Protein AF-A0AAV4J9T8-F1 (afdb_monomer)

Solvent-accessible surface area (backbone atoms only — not comparable to full-atom values): 24632 Å² total; per-residue (Å²): 136,88,79,89,83,88,84,86,89,83,91,81,91,77,88,77,80,80,75,77,76,74,76,79,76,79,73,64,69,38,39,37,74,86,78,69,46,78,27,66,56,50,72,63,48,40,64,73,78,37,58,82,41,66,70,48,53,56,28,64,74,41,96,68,56,43,52,68,57,50,31,49,10,39,43,53,51,39,53,51,42,39,75,77,34,83,82,54,84,64,63,39,80,75,67,84,66,94,64,61,59,28,29,38,64,50,72,54,37,31,34,48,60,93,54,39,70,67,50,59,79,71,39,91,49,50,87,50,100,76,62,51,70,47,66,91,70,78,75,35,72,38,34,54,75,63,63,66,50,70,67,55,39,68,64,48,55,69,65,48,56,99,44,72,43,34,46,39,38,47,49,31,50,50,35,39,50,46,33,51,55,49,49,73,69,35,86,84,58,56,53,70,59,36,54,50,54,26,40,52,53,30,46,44,36,53,35,31,18,67,69,68,71,40,85,77,61,42,58,63,57,73,50,35,54,93,48,41,69,53,40,51,54,17,49,48,66,73,22,39,45,96,86,70,48,69,41,31,70,54,40,36,49,49,54,56,49,50,57,50,47,38,55,53,50,24,55,51,24,56,78,65,70,36,64,68,62,23,50,45,24,49,52,24,53,51,50,54,58,75,44,30,68,78,74,31,40,63,30,44,53,52,50,50,53,59,51,57,61,72,71,54,74,96,64,79,82,50,72,65,55,52,48,55,52,51,51,50,44,53,54,56,50,48,57,62,67,72,52,95,65,88,73,52,74,64,54,49,51,52,54,51,50,45,52,27,49,52,44,18,61,72,58,72,51,66,55,69,56,60,66,62,64,45,74,63,43,52,49,40,14,74,67,41,72,76,59,58,69,77,55,52,73,68,47,82,50,70,63,63,35,51,46,64,76,57,38,37,48,28,75,48,88,55,100,86,54,80,47,81,47,58,48,117

Nearest PDB structures (foldseek):
  8e0m-assembly3_H  TM=4.329E-01  e=8.269E+00  synthetic construct
  6qv5-assembly1_A  TM=2.152E-01  e=3.676E+00  Ricinus communis

Mean predicted aligned error: 14.83 Å

pLDDT: mean 83.14, std 17.11, range [24.72, 98.44]

Radius of gyration: 32.09 Å; Cα contacts (8 Å, |Δi|>4): 427; chains: 1; bounding box: 82×93×75 Å

Foldseek 3Di:
DDDDDDDDDDDDDDDDPPPPPPDPPQQAWFQQPPPRDTHSCNLVVCVPPVVPPPVQVVQCPDPNRCLLRRLNRQLVVQVVQCVVPLPDQRDASGDRDPAAWWAFPQRRGIDHPVCVVVVLVVPPRNPDPPRDTHRPHDAAPLCVVLVPDPVCCVLALVPFDPDQLSVLCRHANLLVLQLVVVQVPDPPSCRVVSNVLSSLLSQLQVLLCVLVVPVPQGSLNLLQPVCVVSSLNSLCVVQADPVRHGVLVSQQSSLVSSLSSLVSQLVVCVVVVNVVSNVRSVVSNVSSVVCCVPRRVVSVVVVVVVVVCVPDDPDDDDPVRLVVLLVVLVVLLVVLVVDPDDDDPVSVVSNLVSQLVNQCSVVVHDSVQSNPQDPVQVVCQVVVVVQDPVVLVVDPDPVVSVQSVPWGWGWDDDPPDIDIGIDD

Organism: NCBI:txid1093978

Sequence (424 aa):
TGSHEEVNATKASTSRVNKFTKSKKKKPKRLCKFCNTWNVHLTRHLKRKHKTEEEVVLALKLPRKDQAIKKEGIFKANIENRKTNKDALLIRERCQGSGETVMCTGCRGFYDAKSIFKHKRTCERNVSALSNTAKLYELSDSAEAAGVDSDFKDNILDRFRKDEVGKICRTDLVTILFGKKQWAKSIKKERNITMSEMRLYASLILAFRLETGDEEASGQEILNYRRFEALEKAIKSISTKETGEDKVGLKVRIGFVLKRAAKIMRGYFVMKADAQKEADMTRFLDVIELQWHYIFLPAQIECEQRRTGLRKPSAMPDEEDISVFRDFIKHEMVKLTEQYEMWDKHTFVRARNLVVARLTMFNARRGGEPARLTLKEWKEAITDAWIDPNLVEKVDDPMEKHLLENLKLAYQSGKALRFEIEWK

Secondary structure (DSSP, 8-state):
-------------------------PPPPEE-TTT--EESSHHHHHHHH-TT-HHHHHHHHSSSTTHHHHHHHHHHHHHHHHHH-TTPPPP-SS---SS-EEEETTT--EEETTTHHHHHTT-TT--STT-PEEP-PPPPHHHHHTT--HHHHHHTGGGS-SSHHHHHHHH-HHHHHHHHHHHHH-TT--HHHHHHHHHHHHHHHHHHHHHHS-TT--TTGGG-GGGHHHHHHHHHHHHB-TTS-B-HHHHHHHHHHHHHHHHHHHHHHHHTT-HHHHHHHHHHHHHHHHTHHHHTHHHHHHHHHHHHHTTS-SSPPPHHHHHHHHHHHHHHHHHHHHS-----HHHHHHHHHHHHHHHHHHHT--TTTGGG--HHHHHHHHTTTT--HHHHTT---HHHHHHHHH-EEEEEE-SSSEEEEEE-

Structure (mmCIF, N/CA/C/O backbone):
data_AF-A0AAV4J9T8-F1
#
_entry.id   AF-A0AAV4J9T8-F1
#
loop_
_atom_site.group_PDB
_atom_site.id
_atom_site.type_symbol
_atom_site.label_atom_id
_atom_site.label_alt_id
_atom_site.label_comp_id
_atom_site.label_asym_id
_atom_site.label_entity_id
_atom_site.label_seq_id
_atom_site.pdbx_PDB_ins_code
_atom_site.Cartn_x
_atom_site.Cartn_y
_atom_site.Cartn_z
_atom_site.occupancy
_atom_site.B_iso_or_equiv
_atom_site.auth_seq_id
_atom_site.auth_comp_id
_atom_site.auth_asym_id
_atom_site.auth_atom_id
_atom_site.pdbx_PDB_model_num
ATOM 1 N N . THR A 1 1 ? 55.251 48.730 45.688 1.00 37.47 1 THR A N 1
ATOM 2 C CA . THR A 1 1 ? 55.601 48.018 46.934 1.00 37.47 1 THR A CA 1
ATOM 3 C C . THR A 1 1 ? 54.345 47.384 47.487 1.00 37.47 1 THR A C 1
ATOM 5 O O . THR A 1 1 ? 53.357 48.078 47.667 1.00 37.47 1 THR A O 1
ATOM 8 N N . GLY A 1 2 ? 54.391 46.065 47.682 1.00 31.00 2 GLY A N 1
ATOM 9 C CA . GLY A 1 2 ? 53.253 45.204 48.022 1.00 31.00 2 GLY A CA 1
ATOM 10 C C . GLY A 1 2 ? 52.696 44.512 46.775 1.00 31.00 2 GLY A C 1
ATOM 11 O O . GLY A 1 2 ? 52.349 45.185 45.814 1.00 31.00 2 GLY A O 1
ATOM 12 N N . SER A 1 3 ? 52.619 43.192 46.672 1.00 28.09 3 SER A N 1
ATOM 13 C CA . SER A 1 3 ? 53.232 42.066 47.391 1.00 28.09 3 SER A CA 1
ATOM 14 C C . SER A 1 3 ? 52.922 40.843 46.524 1.00 28.09 3 SER A C 1
ATOM 16 O O . SER A 1 3 ? 51.823 40.736 45.982 1.00 28.09 3 SER A O 1
ATOM 18 N N . HIS A 1 4 ? 53.910 39.969 46.361 1.00 27.48 4 HIS A N 1
ATOM 19 C CA . HIS A 1 4 ? 53.793 38.664 45.715 1.00 27.48 4 HIS A CA 1
ATOM 20 C C . HIS A 1 4 ? 52.719 37.788 46.373 1.00 27.48 4 HIS A C 1
ATOM 22 O O . HIS A 1 4 ? 52.582 37.854 47.588 1.00 27.48 4 HIS A O 1
ATOM 28 N N . GLU A 1 5 ? 52.063 36.925 45.588 1.00 27.48 5 GLU A N 1
ATOM 29 C CA . GLU A 1 5 ? 51.946 35.485 45.885 1.00 27.48 5 GLU A CA 1
ATOM 30 C C . GLU A 1 5 ? 51.253 34.735 44.730 1.00 27.48 5 GLU A C 1
ATOM 32 O O . GLU A 1 5 ? 50.051 34.853 44.499 1.00 27.48 5 GLU A O 1
ATOM 37 N N . GLU A 1 6 ? 52.035 33.931 44.006 1.00 26.55 6 GLU A N 1
ATOM 38 C CA . GLU A 1 6 ? 51.553 32.666 43.453 1.00 26.55 6 GLU A CA 1
ATOM 39 C C . GLU A 1 6 ? 51.778 31.588 44.525 1.00 26.55 6 GLU A C 1
ATOM 41 O O . GLU A 1 6 ? 52.812 31.591 45.188 1.00 26.55 6 GLU A O 1
ATOM 46 N N . VAL A 1 7 ? 50.851 30.637 44.665 1.00 29.17 7 VAL A N 1
ATOM 47 C CA . VAL A 1 7 ? 51.051 29.214 44.314 1.00 29.17 7 VAL A CA 1
ATOM 48 C C . VAL A 1 7 ? 49.924 28.346 44.910 1.00 29.17 7 VAL A C 1
ATOM 50 O O . VAL A 1 7 ? 49.549 28.413 46.073 1.00 29.17 7 VAL A O 1
ATOM 53 N N . ASN A 1 8 ? 49.422 27.504 44.011 1.00 24.72 8 ASN A N 1
ATOM 54 C CA . ASN A 1 8 ? 48.553 26.331 44.078 1.00 24.72 8 ASN A CA 1
ATOM 55 C C . ASN A 1 8 ? 48.281 25.531 45.379 1.00 24.72 8 ASN A C 1
ATOM 57 O O . ASN A 1 8 ? 49.174 25.108 46.103 1.00 24.72 8 ASN A O 1
ATOM 61 N N . ALA A 1 9 ? 47.025 25.052 45.374 1.00 27.03 9 ALA A N 1
ATOM 62 C CA . ALA A 1 9 ? 46.527 23.697 45.663 1.00 27.03 9 ALA A CA 1
ATOM 63 C C . ALA A 1 9 ? 46.256 23.256 47.113 1.00 27.03 9 ALA A C 1
ATOM 65 O O . ALA A 1 9 ? 47.152 22.956 47.893 1.00 27.03 9 ALA A O 1
ATOM 66 N N . THR A 1 10 ? 44.981 22.939 47.382 1.00 27.30 10 THR A N 1
ATOM 67 C CA . THR A 1 10 ? 44.625 21.737 48.156 1.00 27.30 10 THR A CA 1
ATOM 68 C C . THR A 1 10 ? 43.207 21.243 47.855 1.00 27.30 10 THR A C 1
ATOM 70 O O . THR A 1 10 ? 42.253 22.004 47.717 1.00 27.30 10 THR A O 1
ATOM 73 N N . LYS A 1 11 ? 43.101 19.918 47.716 1.00 27.03 11 LYS A N 1
ATOM 74 C CA . LYS A 1 11 ? 41.887 19.128 47.476 1.00 27.03 11 LYS A CA 1
ATOM 75 C C . LYS A 1 11 ? 40.976 19.137 48.709 1.00 27.03 11 LYS A C 1
ATOM 77 O O . LYS A 1 11 ? 41.452 18.875 49.807 1.00 27.03 11 LYS A O 1
ATOM 82 N N . ALA A 1 12 ? 39.663 19.249 48.506 1.00 27.39 12 ALA A N 1
ATOM 83 C CA . ALA A 1 12 ? 38.672 18.754 49.461 1.00 27.39 12 ALA A CA 1
ATOM 84 C C . ALA A 1 12 ? 37.498 18.096 48.723 1.00 27.39 12 ALA A C 1
ATOM 86 O O . ALA A 1 12 ? 36.640 18.729 48.112 1.00 27.39 12 ALA A O 1
ATOM 87 N N . SER A 1 13 ? 37.506 16.772 48.782 1.00 27.75 13 SER A N 1
ATOM 88 C CA . SER A 1 13 ? 36.444 15.848 48.416 1.00 27.75 13 SER A CA 1
ATOM 89 C C . SER A 1 13 ? 35.209 16.022 49.300 1.00 27.75 13 SER A C 1
ATOM 91 O O . SER A 1 13 ? 35.301 15.837 50.508 1.00 27.75 13 SER A O 1
ATOM 93 N N . THR A 1 14 ? 34.031 16.234 48.712 1.00 28.61 14 THR A N 1
ATOM 94 C CA . THR A 1 14 ? 32.769 15.771 49.313 1.00 28.61 14 THR A CA 1
ATOM 95 C C . THR A 1 14 ? 31.798 15.289 48.237 1.00 28.61 14 THR A C 1
ATOM 97 O O . THR A 1 14 ? 31.225 16.032 47.445 1.00 28.61 14 THR A O 1
ATOM 100 N N . SER A 1 15 ? 31.624 13.974 48.234 1.00 27.86 15 SER A N 1
ATOM 101 C CA . SER A 1 15 ? 30.658 13.196 47.474 1.00 27.86 15 SER A CA 1
ATOM 102 C C . SER A 1 15 ? 29.212 13.596 47.801 1.00 27.86 15 SER A C 1
ATOM 104 O O . SER A 1 15 ? 28.672 13.197 48.835 1.00 27.86 15 SER A O 1
ATOM 106 N N . ARG A 1 16 ? 28.530 14.309 46.898 1.00 29.31 16 ARG A N 1
ATOM 107 C CA . ARG A 1 16 ? 27.059 14.372 46.901 1.00 29.31 16 ARG A CA 1
ATOM 108 C C . ARG A 1 16 ? 26.503 13.200 46.103 1.00 29.31 16 ARG A C 1
ATOM 110 O O . ARG A 1 16 ? 26.348 13.255 44.888 1.00 29.31 16 ARG A O 1
ATOM 117 N N . VAL A 1 17 ? 26.178 12.128 46.821 1.00 29.94 17 VAL A N 1
ATOM 118 C CA . VAL A 1 17 ? 25.299 11.064 46.330 1.00 29.94 17 VAL A CA 1
ATOM 119 C C . VAL A 1 17 ? 23.940 11.697 46.026 1.00 29.94 17 VAL A C 1
ATOM 1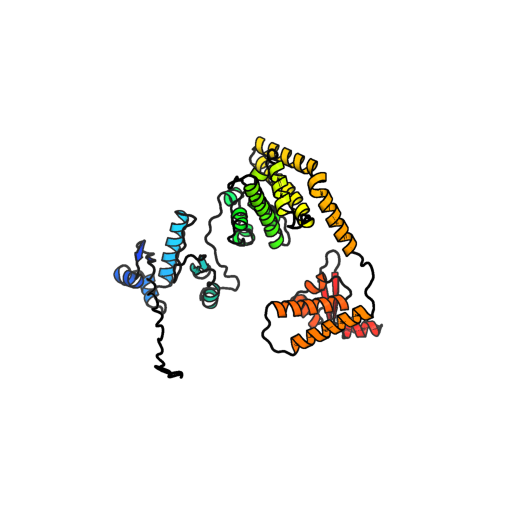21 O O . VAL A 1 17 ? 23.143 11.955 46.929 1.00 29.94 17 VAL A O 1
ATOM 124 N N . ASN A 1 18 ? 23.673 11.959 44.746 1.00 28.84 18 ASN A N 1
ATOM 125 C CA . ASN A 1 18 ? 22.349 12.328 44.259 1.00 28.84 18 ASN A CA 1
ATOM 126 C C . ASN A 1 18 ? 21.400 11.142 44.489 1.00 28.84 18 ASN A C 1
ATOM 128 O O . ASN A 1 18 ? 21.277 10.233 43.666 1.00 28.84 18 ASN A O 1
ATOM 132 N N . LYS A 1 19 ? 20.718 11.137 45.640 1.00 29.80 19 LYS A N 1
ATOM 133 C CA . LYS A 1 19 ? 19.545 10.293 45.877 1.00 29.80 19 LYS A CA 1
ATOM 134 C C . LYS A 1 19 ? 18.469 10.716 44.880 1.00 29.80 19 LYS A C 1
ATOM 136 O O . LYS A 1 19 ? 17.707 11.642 45.138 1.00 29.80 19 LYS A O 1
ATOM 141 N N . PHE A 1 20 ? 18.385 10.007 43.754 1.00 31.61 20 PHE A N 1
ATOM 142 C CA . PHE A 1 20 ? 17.210 10.023 42.891 1.00 31.61 20 PHE A CA 1
ATOM 143 C C . PHE A 1 20 ? 15.984 9.676 43.741 1.00 31.61 20 PHE A C 1
ATOM 145 O O . PHE A 1 20 ? 15.745 8.517 44.097 1.00 31.61 20 PHE A O 1
ATOM 152 N N . THR A 1 21 ? 15.198 10.687 44.091 1.00 34.53 21 THR A N 1
ATOM 153 C CA . THR A 1 21 ? 13.903 10.509 44.729 1.00 34.53 21 THR A CA 1
ATOM 154 C C . THR A 1 21 ? 12.984 9.835 43.712 1.00 34.53 21 THR A C 1
ATOM 156 O O . THR A 1 21 ? 12.456 10.445 42.784 1.00 34.53 21 THR A O 1
ATOM 159 N N . LYS A 1 22 ? 12.805 8.514 43.845 1.00 38.16 22 LYS A N 1
ATOM 160 C CA . LYS A 1 22 ? 11.770 7.775 43.112 1.00 38.16 22 LYS A CA 1
ATOM 161 C C . LYS A 1 22 ? 10.416 8.387 43.470 1.00 38.16 22 LYS A C 1
ATOM 163 O O . LYS A 1 22 ? 9.854 8.078 44.519 1.00 38.16 22 LYS A O 1
ATOM 168 N N . SER A 1 23 ? 9.884 9.224 42.581 1.00 43.75 23 SER A N 1
ATOM 169 C CA . SER A 1 23 ? 8.479 9.633 42.580 1.00 43.75 23 SER A CA 1
ATOM 170 C C . SER A 1 23 ? 7.598 8.396 42.819 1.00 43.75 23 SER A C 1
ATOM 172 O O . SER A 1 23 ? 7.633 7.424 42.052 1.00 43.75 23 SER A O 1
ATOM 174 N N . LYS A 1 24 ? 6.862 8.379 43.942 1.00 48.78 24 LYS A N 1
ATOM 175 C CA . LYS A 1 24 ? 5.947 7.286 44.305 1.00 48.78 24 LYS A CA 1
ATOM 176 C C . LYS A 1 24 ? 4.837 7.228 43.251 1.00 48.78 24 LYS A C 1
ATOM 178 O O . LYS A 1 24 ? 3.867 7.977 43.324 1.00 48.78 24 LYS A O 1
ATOM 183 N N . LYS A 1 25 ? 4.965 6.329 42.268 1.00 60.72 25 LYS A N 1
ATOM 184 C CA . LYS A 1 25 ? 3.934 6.090 41.243 1.00 60.72 25 LYS A CA 1
ATOM 185 C C . LYS A 1 25 ? 2.586 5.804 41.923 1.00 60.72 25 LYS A C 1
ATOM 187 O O . LYS A 1 25 ? 2.447 4.790 42.612 1.00 60.72 25 LYS A O 1
ATOM 192 N N . LYS A 1 26 ? 1.597 6.689 41.736 1.00 67.25 26 LYS A N 1
ATOM 193 C CA . LYS A 1 26 ? 0.227 6.505 42.248 1.00 67.25 26 LYS A CA 1
ATOM 194 C C . LYS A 1 26 ? -0.353 5.198 41.691 1.00 67.25 26 LYS A C 1
ATOM 196 O O . LYS A 1 26 ? -0.253 4.928 40.494 1.00 67.25 26 LYS A O 1
ATOM 201 N N . LYS A 1 27 ? -0.946 4.367 42.558 1.00 73.69 27 LYS A N 1
ATOM 202 C CA . LYS A 1 27 ? -1.605 3.119 42.135 1.00 73.69 27 LYS A CA 1
ATOM 203 C C . LYS A 1 27 ? -2.851 3.465 41.305 1.00 73.69 27 LYS A C 1
ATOM 205 O O . LYS A 1 27 ? -3.660 4.266 41.772 1.00 73.69 27 LYS A O 1
ATOM 210 N N . PRO A 1 28 ? -3.029 2.884 40.106 1.00 79.75 28 PRO A N 1
ATOM 211 C CA . PRO A 1 28 ? -4.173 3.206 39.260 1.00 79.75 28 PRO A CA 1
ATOM 212 C C . PRO A 1 28 ? -5.482 2.688 39.865 1.00 79.75 28 PRO A C 1
ATOM 214 O O . PRO A 1 28 ? -5.516 1.587 40.423 1.00 79.75 28 PRO A O 1
ATOM 217 N N . LYS A 1 29 ? -6.563 3.464 39.718 1.00 86.94 29 LYS A N 1
ATOM 218 C CA . LYS A 1 29 ? -7.927 3.004 40.015 1.00 86.94 29 LYS A CA 1
ATOM 219 C C . LYS A 1 29 ? -8.322 1.885 39.045 1.00 86.94 29 LYS A C 1
ATOM 221 O O . LYS A 1 29 ? -7.896 1.876 37.890 1.00 86.94 29 LYS A O 1
ATOM 226 N N . ARG A 1 30 ? -9.122 0.933 39.525 1.00 87.94 30 ARG A N 1
ATOM 227 C CA . ARG A 1 30 ? -9.623 -0.220 38.765 1.00 87.94 30 ARG A CA 1
ATOM 228 C C . ARG A 1 30 ? -11.125 -0.358 38.949 1.00 87.94 30 ARG A C 1
ATOM 230 O O . ARG A 1 30 ? -11.593 -0.235 40.079 1.00 87.94 30 ARG A O 1
ATOM 237 N N . LEU A 1 31 ? -11.836 -0.658 37.870 1.00 91.19 31 LEU A N 1
ATOM 238 C CA . LEU A 1 31 ? -13.247 -1.015 37.924 1.00 91.19 31 LEU A CA 1
ATOM 239 C C . LEU A 1 31 ? -13.409 -2.382 38.609 1.00 91.19 31 LEU A C 1
ATOM 241 O O . LEU A 1 31 ? -12.701 -3.336 38.278 1.00 91.19 31 LEU A O 1
ATOM 245 N N . CYS A 1 32 ? -14.311 -2.478 39.583 1.00 91.88 32 CYS A N 1
ATOM 246 C CA . CYS A 1 32 ? -14.734 -3.757 40.145 1.00 91.88 32 CYS A CA 1
ATOM 247 C C . CYS A 1 32 ? -15.723 -4.440 39.191 1.00 91.88 32 CYS A C 1
ATOM 249 O O . CYS A 1 32 ? -16.736 -3.838 38.862 1.00 91.88 32 CYS A O 1
ATOM 251 N N . LYS A 1 33 ? -15.482 -5.697 38.787 1.00 89.19 33 LYS A N 1
ATOM 252 C CA . LYS A 1 33 ? -16.363 -6.402 37.829 1.00 89.19 33 LYS A CA 1
ATOM 253 C C . LYS A 1 33 ? -17.769 -6.721 38.356 1.00 89.19 33 LYS A C 1
ATOM 255 O O . LYS A 1 33 ? -18.616 -7.068 37.535 1.00 89.19 33 LYS A O 1
ATOM 260 N N . PHE A 1 34 ? -17.958 -6.683 39.680 1.00 91.12 34 PHE A N 1
ATOM 261 C CA . PHE A 1 34 ? -19.177 -7.117 40.373 1.00 91.12 34 PHE A CA 1
ATOM 262 C C . PHE A 1 34 ? -20.129 -5.953 40.664 1.00 91.12 34 PHE A C 1
ATOM 264 O O . PHE A 1 34 ? -21.323 -6.074 40.445 1.00 91.12 34 PHE A O 1
ATOM 271 N N . CYS A 1 35 ? -19.606 -4.814 41.132 1.00 91.25 35 CYS A N 1
ATOM 272 C CA . CYS A 1 35 ? -20.418 -3.640 41.481 1.00 91.25 35 CYS A CA 1
ATOM 273 C C . CYS A 1 35 ? -20.106 -2.393 40.641 1.00 91.25 35 CYS A C 1
ATOM 275 O O . CYS A 1 35 ? -20.604 -1.316 40.947 1.00 91.25 35 CYS A O 1
ATOM 277 N N . ASN A 1 36 ? -19.226 -2.504 39.639 1.00 89.25 36 ASN A N 1
ATOM 278 C CA . ASN A 1 36 ? -18.826 -1.417 38.737 1.00 89.25 36 ASN A CA 1
ATOM 279 C C . ASN A 1 36 ? -18.293 -0.151 39.446 1.00 89.25 36 ASN A C 1
ATOM 281 O O . ASN A 1 36 ? -18.278 0.938 38.879 1.00 89.25 36 ASN A O 1
ATOM 285 N N . THR A 1 37 ? -17.781 -0.279 40.677 1.00 92.44 37 THR A N 1
ATOM 286 C CA . THR A 1 37 ? -17.160 0.845 41.400 1.00 92.44 37 THR A CA 1
ATOM 287 C C . THR A 1 37 ? -15.650 0.930 41.155 1.00 92.44 37 THR A C 1
ATOM 289 O O . THR A 1 37 ? -14.937 -0.080 41.106 1.00 92.44 37 THR A O 1
ATOM 292 N N . TRP A 1 38 ? -15.125 2.154 41.041 1.00 91.06 38 TRP A N 1
ATOM 293 C CA . TRP A 1 38 ? -13.698 2.418 40.830 1.00 91.06 38 TRP A CA 1
ATOM 294 C C . TRP A 1 38 ? -12.903 2.410 42.138 1.00 91.06 38 TRP A C 1
ATOM 296 O O . TRP A 1 38 ? -13.086 3.258 43.006 1.00 91.06 38 TRP A O 1
ATOM 306 N N . ASN A 1 39 ? -11.937 1.497 42.256 1.00 90.88 39 ASN A N 1
ATOM 307 C CA . ASN A 1 39 ? -11.192 1.259 43.490 1.00 90.88 39 ASN A CA 1
ATOM 308 C C . ASN A 1 39 ? -9.670 1.288 43.267 1.00 90.88 39 ASN A C 1
ATOM 310 O O . ASN A 1 39 ? -9.144 0.602 42.393 1.00 90.88 39 ASN A O 1
ATOM 314 N N . VAL A 1 40 ? -8.929 2.023 44.108 1.00 88.31 40 VAL A N 1
ATOM 315 C CA . VAL A 1 40 ? -7.444 1.986 44.132 1.00 88.31 40 VAL A CA 1
ATOM 316 C C . VAL A 1 40 ? -6.934 0.669 44.736 1.00 88.31 40 VAL A C 1
ATOM 318 O O . VAL A 1 40 ? -5.934 0.104 44.296 1.00 88.31 40 VAL A O 1
ATOM 321 N N . HIS A 1 41 ? -7.640 0.151 45.745 1.00 88.88 41 HIS A N 1
ATOM 322 C CA . HIS A 1 41 ? -7.290 -1.069 46.474 1.00 88.88 41 HIS A CA 1
ATOM 323 C C . HIS A 1 41 ? -8.315 -2.182 46.224 1.00 88.88 41 HIS A C 1
ATOM 325 O O . HIS A 1 41 ? -8.977 -2.635 47.158 1.00 88.88 41 HIS A O 1
ATOM 331 N N . LEU A 1 42 ? -8.435 -2.635 44.971 1.00 88.94 42 LEU A N 1
ATOM 332 C CA . LEU A 1 42 ? -9.479 -3.585 44.563 1.00 88.94 42 LEU A CA 1
ATOM 333 C C . LEU A 1 42 ? -9.508 -4.867 45.417 1.00 88.94 42 LEU A C 1
ATOM 335 O O . LEU A 1 42 ? -10.569 -5.257 45.875 1.00 88.94 42 LEU A O 1
ATOM 339 N N . THR A 1 43 ? -8.357 -5.459 45.748 1.00 88.81 43 THR A N 1
ATOM 340 C CA . THR A 1 43 ? -8.286 -6.647 46.627 1.00 88.81 43 THR A CA 1
ATOM 341 C C . THR A 1 43 ? -8.934 -6.421 48.000 1.00 88.81 43 THR A C 1
ATOM 343 O O . THR A 1 43 ? -9.616 -7.295 48.523 1.00 88.81 43 THR A O 1
ATOM 346 N N . ARG A 1 44 ? -8.760 -5.232 48.599 1.00 90.06 44 ARG A N 1
ATOM 347 C CA . ARG A 1 44 ? -9.400 -4.896 49.884 1.00 90.06 44 ARG A CA 1
ATOM 348 C C . ARG A 1 44 ? -10.908 -4.724 49.716 1.00 90.06 44 ARG A C 1
ATOM 350 O O . ARG A 1 44 ? -11.661 -5.143 50.586 1.00 90.06 44 ARG A O 1
ATOM 357 N N . HIS A 1 45 ? -11.325 -4.106 48.615 1.00 92.75 45 HIS A N 1
ATOM 358 C CA . HIS A 1 45 ? -12.733 -3.941 48.274 1.00 92.75 45 HIS A CA 1
ATOM 359 C C . HIS A 1 45 ? -13.426 -5.304 48.100 1.00 92.75 45 HIS A C 1
ATOM 361 O O . HIS A 1 45 ? -14.435 -5.544 48.757 1.00 92.75 45 HIS A O 1
ATOM 367 N N . LEU A 1 46 ? -12.831 -6.224 47.330 1.00 91.12 46 LEU A N 1
ATOM 368 C CA . LEU A 1 46 ? -13.359 -7.576 47.113 1.00 91.12 46 LEU A CA 1
ATOM 369 C C . LEU A 1 46 ? -13.552 -8.332 48.436 1.00 91.12 46 LEU A C 1
ATOM 371 O O . LEU A 1 46 ? -14.633 -8.843 48.693 1.00 91.12 46 LEU A O 1
ATOM 375 N N . LYS A 1 47 ? -12.564 -8.291 49.340 1.00 90.38 47 LYS A N 1
ATOM 376 C CA . LYS A 1 47 ? -12.670 -8.919 50.671 1.00 90.38 47 LYS A CA 1
ATOM 377 C C . LYS A 1 47 ? -13.788 -8.361 51.554 1.00 90.38 47 LYS A C 1
ATOM 379 O O . LYS A 1 47 ? -14.263 -9.062 52.437 1.00 90.38 47 LYS A O 1
ATOM 384 N N . ARG A 1 48 ? -14.153 -7.088 51.383 1.00 91.88 48 ARG A N 1
ATOM 385 C CA . ARG A 1 48 ? -15.152 -6.420 52.233 1.00 91.88 48 ARG A CA 1
ATOM 386 C C . ARG A 1 48 ? -16.562 -6.514 51.668 1.00 91.88 48 ARG A C 1
ATOM 388 O O . ARG A 1 48 ? -17.498 -6.680 52.437 1.00 91.88 48 ARG A O 1
ATOM 395 N N . LYS A 1 49 ? -16.710 -6.360 50.350 1.00 92.50 49 LYS A N 1
ATOM 396 C CA . LYS A 1 49 ? -18.011 -6.238 49.674 1.00 92.50 49 LYS A CA 1
ATOM 397 C C . LYS A 1 49 ? -18.413 -7.479 48.874 1.00 92.50 49 LYS A C 1
ATOM 399 O O . LYS A 1 49 ? -19.595 -7.656 48.637 1.00 92.50 49 LYS A O 1
ATOM 404 N N . HIS A 1 50 ? -17.461 -8.337 48.508 1.00 92.44 50 HIS A N 1
ATOM 405 C CA . HIS A 1 50 ? -17.668 -9.491 47.624 1.00 92.44 50 HIS A CA 1
ATOM 406 C C . HIS A 1 50 ? -17.041 -10.770 48.203 1.00 92.44 50 HIS A C 1
ATOM 408 O O . HIS A 1 50 ? -16.474 -11.581 47.480 1.00 92.44 50 HIS A O 1
ATOM 414 N N . LYS A 1 51 ? -17.088 -10.939 49.533 1.00 89.38 51 LYS A N 1
ATOM 415 C CA . LYS A 1 51 ? -16.456 -12.077 50.231 1.00 89.38 51 LYS A CA 1
ATOM 416 C C . LYS A 1 51 ? -17.114 -13.430 49.932 1.00 89.38 51 LYS A C 1
ATOM 418 O O . LYS A 1 51 ? -16.473 -14.454 50.127 1.00 89.38 51 LYS A O 1
ATOM 423 N N . THR A 1 52 ? -18.383 -13.410 49.531 1.00 88.56 52 THR A N 1
ATOM 424 C CA . THR A 1 52 ? -19.218 -14.586 49.255 1.00 88.56 52 THR A CA 1
ATOM 425 C C . THR A 1 52 ? -19.142 -15.038 47.800 1.00 88.56 52 THR A C 1
ATOM 427 O O . THR A 1 52 ? -19.577 -16.139 47.496 1.00 88.56 52 THR A O 1
ATOM 430 N N . GLU A 1 53 ? -18.589 -14.213 46.908 1.00 90.12 53 GLU A N 1
ATOM 431 C CA . GLU A 1 53 ? -18.444 -14.557 45.494 1.00 90.12 53 GLU A CA 1
ATOM 432 C C . GLU A 1 53 ? -17.421 -15.686 45.335 1.00 90.12 53 GLU A C 1
ATOM 434 O O . GLU A 1 53 ? -16.258 -15.537 45.727 1.00 90.12 53 GLU A O 1
ATOM 439 N N . GLU A 1 54 ? -17.825 -16.795 44.717 1.00 89.19 54 GLU A N 1
ATOM 440 C CA . GLU A 1 54 ? -16.983 -17.985 44.547 1.00 89.19 54 GLU A CA 1
ATOM 441 C C . GLU A 1 54 ? -15.657 -17.652 43.843 1.00 89.19 54 GLU A C 1
ATOM 443 O O . GLU A 1 54 ? -14.576 -18.026 44.305 1.00 89.19 54 GLU A O 1
ATOM 448 N N . GLU A 1 55 ? -15.714 -16.836 42.786 1.00 86.62 55 GLU A N 1
ATOM 449 C CA . GLU A 1 55 ? -14.524 -16.359 42.081 1.00 86.62 55 GLU A CA 1
ATOM 450 C C . GLU A 1 55 ? -13.548 -15.598 42.994 1.00 86.62 55 GLU A C 1
ATOM 452 O O . GLU A 1 55 ? -12.331 -15.715 42.832 1.00 86.62 55 GLU A O 1
ATOM 457 N N . VAL A 1 56 ? -14.055 -14.807 43.948 1.00 88.38 56 VAL A N 1
ATOM 458 C CA . VAL A 1 56 ? -13.223 -14.048 44.897 1.00 88.38 56 VAL A CA 1
ATOM 459 C C . VAL A 1 56 ? -12.590 -14.998 45.906 1.00 88.38 56 VAL A C 1
ATOM 461 O O . VAL A 1 56 ? -11.394 -14.882 46.184 1.00 88.38 56 VAL A O 1
ATOM 464 N N . VAL A 1 57 ? -13.354 -15.967 46.414 1.00 86.81 57 VAL A N 1
ATOM 465 C CA . VAL A 1 57 ? -12.849 -16.997 47.333 1.00 86.81 57 VAL A CA 1
ATOM 466 C C . VAL A 1 57 ? -11.714 -17.789 46.680 1.00 86.81 57 VAL A C 1
ATOM 468 O O . VAL A 1 57 ? -10.647 -17.941 47.281 1.00 86.81 57 VAL A O 1
ATOM 471 N N . LEU A 1 58 ? -11.897 -18.235 45.434 1.00 85.62 58 LEU A N 1
ATOM 472 C CA . LEU A 1 58 ? -10.876 -18.952 44.668 1.00 85.62 58 LEU A CA 1
ATOM 473 C C . LEU A 1 58 ? -9.661 -18.066 44.365 1.00 85.62 58 LEU A C 1
ATOM 475 O O . LEU A 1 58 ? -8.517 -18.475 44.577 1.00 85.62 58 LEU A O 1
ATOM 479 N N . ALA A 1 59 ? -9.879 -16.825 43.925 1.00 84.69 59 ALA A N 1
ATOM 480 C CA . ALA A 1 59 ? -8.794 -15.917 43.564 1.00 84.69 59 ALA A CA 1
ATOM 481 C C . ALA A 1 59 ? -7.895 -15.536 44.752 1.00 84.69 59 ALA A C 1
ATOM 483 O O . ALA A 1 59 ? -6.695 -15.313 44.562 1.00 84.69 59 ALA A O 1
ATOM 484 N N . LEU A 1 60 ? -8.444 -15.484 45.969 1.00 83.44 60 LEU A N 1
ATOM 485 C CA . LEU A 1 60 ? -7.691 -15.179 47.187 1.00 83.44 60 LEU A CA 1
ATOM 486 C C . LEU A 1 60 ? -6.753 -16.315 47.628 1.00 83.44 60 LEU A C 1
ATOM 488 O O . LEU A 1 60 ? -5.783 -16.032 48.343 1.00 83.44 60 LEU A O 1
ATOM 492 N N . LYS A 1 61 ? -7.005 -17.556 47.181 1.00 84.94 61 LYS A N 1
ATOM 493 C CA . LYS A 1 61 ? -6.152 -18.733 47.429 1.00 84.94 61 LYS A CA 1
ATOM 494 C C . LYS A 1 61 ? -4.913 -18.779 46.521 1.00 84.94 61 LYS A C 1
ATOM 496 O O . LYS A 1 61 ? -3.938 -19.441 46.856 1.00 84.94 61 LYS A O 1
ATOM 501 N N . LEU A 1 62 ? -4.913 -18.059 45.396 1.00 79.75 62 LEU A N 1
ATOM 502 C CA . LEU A 1 62 ? -3.815 -18.077 44.422 1.00 79.75 62 LEU A CA 1
ATOM 503 C C . LEU A 1 62 ? -2.634 -17.163 44.824 1.00 79.75 62 LEU A C 1
ATOM 505 O O . LEU A 1 62 ? -2.845 -16.106 45.427 1.00 79.75 62 LEU A O 1
ATOM 509 N N . PRO A 1 63 ? -1.384 -17.476 44.411 1.00 68.62 63 PRO A N 1
ATOM 510 C CA . PRO A 1 63 ? -0.212 -16.647 44.716 1.00 68.62 63 PRO A CA 1
ATOM 511 C C . PRO A 1 63 ? -0.312 -15.222 44.143 1.00 68.62 63 PRO A C 1
ATOM 513 O O . PRO A 1 63 ? 0.113 -14.251 44.771 1.00 68.62 63 PRO A O 1
ATOM 516 N N . ARG A 1 64 ? -0.933 -15.061 42.963 1.00 71.06 64 ARG A N 1
ATOM 517 C CA . ARG A 1 64 ? -1.219 -13.759 42.328 1.00 71.06 64 ARG A CA 1
ATOM 518 C C . ARG A 1 64 ? -2.681 -13.355 42.534 1.00 71.06 64 ARG A C 1
ATOM 520 O O . ARG A 1 64 ? -3.474 -13.312 41.592 1.00 71.06 64 ARG A O 1
ATOM 527 N N . LYS A 1 65 ? -2.997 -13.040 43.791 1.00 69.31 65 LYS A N 1
ATOM 528 C CA . LYS A 1 65 ? -4.345 -12.729 44.296 1.00 69.31 65 LYS A CA 1
ATOM 529 C C . LYS A 1 65 ? -5.103 -11.734 43.405 1.00 69.31 65 LYS A C 1
ATOM 531 O O . LYS A 1 65 ? -4.641 -10.616 43.125 1.00 69.31 65 LYS A O 1
ATOM 536 N N . ASP A 1 66 ? -6.285 -12.156 42.969 1.00 73.75 66 ASP A N 1
ATOM 537 C CA . ASP A 1 66 ? -7.267 -11.381 42.197 1.00 73.75 66 ASP A CA 1
ATOM 538 C C . ASP A 1 66 ? -6.777 -10.861 40.835 1.00 73.75 66 ASP A C 1
ATOM 540 O O . ASP A 1 66 ? -7.377 -9.942 40.275 1.00 73.75 66 ASP A O 1
ATOM 544 N N . GLN A 1 67 ? -5.675 -11.388 40.283 1.00 81.12 67 GLN A N 1
ATOM 545 C CA . GLN A 1 67 ? -5.143 -10.894 39.007 1.00 81.12 67 GLN A CA 1
ATOM 546 C C . GLN A 1 67 ? -6.135 -11.106 37.853 1.00 81.12 67 GLN A C 1
ATOM 548 O O . GLN A 1 67 ? -6.258 -10.234 36.996 1.00 81.12 67 GLN A O 1
ATOM 553 N N . ALA A 1 68 ? -6.853 -12.232 37.839 1.00 82.56 68 ALA A N 1
ATOM 554 C CA . ALA A 1 68 ? -7.894 -12.507 36.848 1.00 82.56 68 ALA A CA 1
ATOM 555 C C . ALA A 1 68 ? -9.067 -11.517 36.969 1.00 82.56 68 ALA A C 1
ATOM 557 O O . ALA A 1 68 ? -9.453 -10.898 35.984 1.00 82.56 68 ALA A O 1
ATOM 558 N N . ILE A 1 69 ? -9.544 -11.277 38.193 1.00 87.19 69 ILE A N 1
ATOM 559 C CA . ILE A 1 69 ? -10.642 -10.341 38.481 1.00 87.19 69 ILE A CA 1
ATOM 560 C C . ILE A 1 69 ? -10.266 -8.906 38.077 1.00 87.19 69 ILE A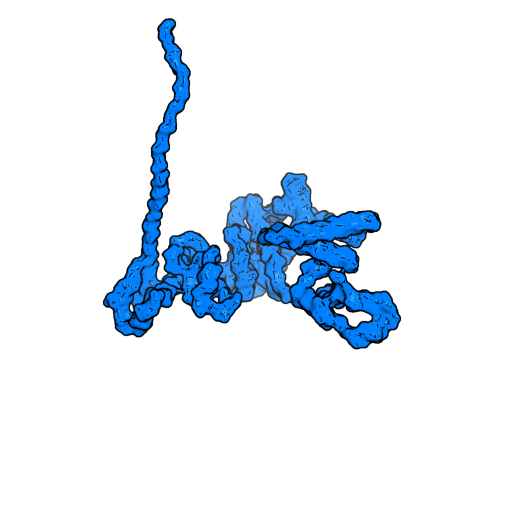 C 1
ATOM 562 O O . ILE A 1 69 ? -11.075 -8.182 37.498 1.00 87.19 69 ILE A O 1
ATOM 566 N N . LYS A 1 70 ? -9.014 -8.495 38.331 1.00 88.19 70 LYS A N 1
ATOM 567 C CA . LYS A 1 70 ? -8.480 -7.192 37.895 1.00 88.19 70 LYS A CA 1
ATOM 568 C C . LYS A 1 70 ? -8.495 -7.051 36.374 1.00 88.19 70 LYS A C 1
ATOM 570 O O . LYS A 1 70 ? -8.928 -6.012 35.885 1.00 88.19 70 LYS A O 1
ATOM 575 N N . LYS A 1 71 ? -8.029 -8.074 35.649 1.00 88.38 71 LYS A N 1
ATOM 576 C CA . LYS A 1 71 ? -8.019 -8.092 34.178 1.00 88.38 71 LYS A CA 1
ATOM 577 C C . LYS A 1 71 ? -9.426 -7.959 33.611 1.00 88.38 71 LYS A C 1
ATOM 579 O O . LYS A 1 71 ? -9.630 -7.159 32.710 1.00 88.38 71 LYS A O 1
ATOM 584 N N . GLU A 1 72 ? -10.388 -8.669 34.189 1.00 88.06 72 GLU A N 1
ATOM 585 C CA . GLU A 1 72 ? -11.782 -8.627 33.743 1.00 88.06 72 GLU A CA 1
ATOM 586 C C . GLU A 1 72 ? -12.410 -7.241 33.941 1.00 88.06 72 GLU A C 1
ATOM 588 O O . GLU A 1 72 ? -13.037 -6.699 33.034 1.00 88.06 72 GLU A O 1
ATOM 593 N N . GLY A 1 73 ? -12.176 -6.608 35.096 1.00 90.19 73 GLY A N 1
ATOM 594 C CA . GLY A 1 73 ? -12.623 -5.232 35.335 1.00 90.19 73 GLY A CA 1
ATOM 595 C C . GLY A 1 73 ? -11.979 -4.219 34.380 1.00 90.19 73 GLY A C 1
ATOM 596 O O . GLY A 1 73 ? -12.650 -3.314 33.892 1.00 90.19 73 GLY A O 1
ATOM 597 N N . ILE A 1 74 ? -10.686 -4.382 34.071 1.00 90.25 74 ILE A N 1
ATOM 598 C CA . ILE A 1 74 ? -9.988 -3.554 33.072 1.00 90.25 74 ILE A CA 1
ATOM 599 C C . ILE A 1 74 ? -10.574 -3.777 31.677 1.00 90.25 74 ILE A C 1
ATOM 601 O O . ILE A 1 74 ? -10.768 -2.810 30.947 1.00 90.25 74 ILE A O 1
ATOM 605 N N . PHE A 1 75 ? -10.858 -5.027 31.313 1.00 88.75 75 PHE A N 1
ATOM 606 C CA . PHE A 1 75 ? -11.452 -5.376 30.029 1.00 88.75 75 PHE A CA 1
ATOM 607 C C . PHE A 1 75 ? -12.822 -4.719 29.856 1.00 88.75 75 PHE A C 1
ATOM 609 O O . PHE A 1 75 ? -13.006 -3.996 28.880 1.00 88.75 75 PHE A O 1
ATOM 616 N N . LYS A 1 76 ? -13.727 -4.862 30.835 1.00 88.62 76 LYS A N 1
ATOM 617 C CA . LYS A 1 76 ? -15.039 -4.194 30.824 1.00 88.62 76 LYS A CA 1
ATOM 618 C C . LYS A 1 76 ? -14.912 -2.677 30.659 1.00 88.62 76 LYS A C 1
ATOM 620 O O . LYS A 1 76 ? -15.483 -2.122 29.728 1.00 88.62 76 LYS A O 1
ATOM 625 N N . ALA A 1 77 ? -14.086 -2.031 31.486 1.00 88.50 77 ALA A N 1
ATOM 626 C CA . ALA A 1 77 ? -13.881 -0.584 31.418 1.00 88.50 77 ALA A CA 1
ATOM 627 C C . ALA A 1 77 ? -13.315 -0.125 30.065 1.00 88.50 77 ALA A C 1
ATOM 629 O O . ALA A 1 77 ? -13.699 0.913 29.544 1.00 88.50 77 ALA A O 1
ATOM 630 N N . ASN A 1 78 ? -12.394 -0.894 29.481 1.00 89.00 78 ASN A N 1
ATOM 631 C CA . ASN A 1 78 ? -11.809 -0.580 28.181 1.00 89.00 78 ASN A CA 1
ATOM 632 C C . ASN A 1 78 ? -12.804 -0.726 27.031 1.00 89.00 78 ASN A C 1
ATOM 634 O O . ASN A 1 78 ? -12.759 0.075 26.101 1.00 89.00 78 ASN A O 1
ATOM 638 N N . ILE A 1 79 ? -13.682 -1.728 27.092 1.00 84.25 79 ILE A N 1
ATOM 639 C CA . ILE A 1 79 ? -14.762 -1.912 26.120 1.00 84.25 79 ILE A CA 1
ATOM 640 C C . ILE A 1 79 ? -15.762 -0.756 26.221 1.00 84.25 79 ILE A C 1
ATOM 642 O O . ILE A 1 79 ? -16.091 -0.155 25.205 1.00 84.25 79 ILE A O 1
ATOM 646 N N . GLU A 1 80 ? -16.202 -0.401 27.430 1.00 85.31 80 GLU A N 1
ATOM 647 C CA . GLU A 1 80 ? -17.120 0.727 27.649 1.00 85.31 80 GLU A CA 1
ATOM 648 C C . GLU A 1 80 ? -16.510 2.059 27.206 1.00 85.31 80 GLU A C 1
ATOM 650 O O . GLU A 1 80 ? -17.123 2.783 26.428 1.00 85.31 80 GLU A O 1
ATOM 655 N N . ASN A 1 81 ? -15.270 2.348 27.612 1.00 84.25 81 ASN A N 1
ATOM 656 C CA . ASN A 1 81 ? -14.578 3.571 27.207 1.00 84.25 81 ASN A CA 1
ATOM 657 C C . ASN A 1 81 ? -14.487 3.706 25.684 1.00 84.25 81 ASN A C 1
ATOM 659 O O . ASN A 1 81 ? -14.609 4.815 25.175 1.00 84.25 81 ASN A O 1
ATOM 663 N N . ARG A 1 82 ? -14.283 2.593 24.965 1.00 77.44 82 ARG A N 1
ATOM 664 C CA . ARG A 1 82 ? -14.229 2.585 23.497 1.00 77.44 82 ARG A CA 1
ATOM 665 C C . ARG A 1 82 ? -15.589 2.812 22.852 1.00 77.44 82 ARG A C 1
ATOM 667 O O . ARG A 1 82 ? -15.638 3.553 21.880 1.00 77.44 82 ARG A O 1
ATOM 674 N N . LYS A 1 83 ? -16.666 2.251 23.415 1.00 76.62 83 LYS A N 1
ATOM 675 C CA . LYS A 1 83 ? -18.038 2.518 22.951 1.00 76.62 83 LYS A CA 1
ATOM 676 C C . LYS A 1 83 ? -18.402 3.998 23.072 1.00 76.62 83 LYS A C 1
ATOM 678 O O . LYS A 1 83 ? -19.066 4.533 22.196 1.00 76.62 83 LYS A O 1
ATOM 683 N N . THR A 1 84 ? -17.979 4.649 24.155 1.00 77.94 84 THR A N 1
ATOM 684 C CA . THR A 1 84 ? -18.299 6.063 24.404 1.00 77.94 84 THR A CA 1
ATOM 685 C C . THR A 1 84 ? -17.376 7.014 23.645 1.00 77.94 84 THR A C 1
ATOM 687 O O . THR A 1 84 ? -17.809 8.068 23.193 1.00 77.94 84 THR A O 1
ATOM 690 N N . ASN A 1 85 ? -16.090 6.677 23.522 1.00 73.69 85 ASN A N 1
ATOM 691 C CA . ASN A 1 85 ? -15.108 7.489 22.817 1.00 73.69 85 ASN A CA 1
ATOM 692 C C . ASN A 1 85 ? -14.084 6.584 22.117 1.00 73.69 85 ASN A C 1
ATOM 694 O O . ASN A 1 85 ? -13.226 5.965 22.761 1.00 73.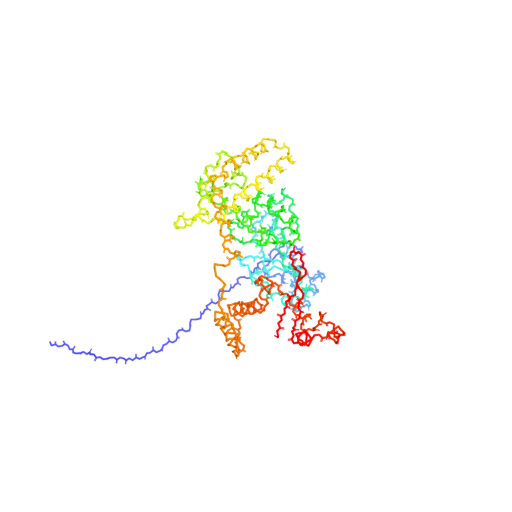69 85 ASN A O 1
ATOM 698 N N . LYS A 1 86 ? -14.136 6.572 20.777 1.00 68.81 86 LYS A N 1
ATOM 699 C CA . LYS A 1 86 ? -13.236 5.781 19.929 1.00 68.81 86 LYS A CA 1
ATOM 700 C C . LYS A 1 86 ? -11.757 6.088 20.199 1.00 68.81 86 LYS A C 1
ATOM 702 O O . LYS A 1 86 ? -10.948 5.186 20.023 1.00 68.81 86 LYS A O 1
ATOM 707 N N . ASP A 1 87 ? -11.393 7.264 20.713 1.00 68.56 87 ASP A N 1
ATOM 708 C CA . ASP A 1 87 ? -10.011 7.670 21.014 1.00 68.56 87 ASP A CA 1
ATOM 709 C C . ASP A 1 87 ? -9.607 7.538 22.494 1.00 68.56 87 ASP A C 1
ATOM 711 O O . ASP A 1 87 ? -8.488 7.892 22.880 1.00 68.56 87 ASP A O 1
ATOM 715 N N . ALA A 1 88 ? -10.472 6.979 23.348 1.00 74.38 88 ALA A N 1
ATOM 716 C CA . ALA A 1 88 ? -10.173 6.826 24.768 1.00 74.38 88 ALA A CA 1
ATOM 717 C C . ALA A 1 88 ? -8.913 5.974 25.020 1.00 74.38 88 ALA A C 1
ATOM 719 O O . ALA A 1 88 ? -8.743 4.858 24.508 1.00 74.38 88 ALA A O 1
ATOM 720 N N . LEU A 1 89 ? -8.031 6.481 25.889 1.00 78.81 89 LEU A N 1
ATOM 721 C CA . LEU A 1 89 ? -6.847 5.747 26.325 1.00 78.81 89 LEU A CA 1
ATOM 722 C C . LEU A 1 89 ? -7.251 4.481 27.087 1.00 78.81 89 LEU A C 1
ATOM 724 O O . LEU A 1 89 ? -7.935 4.524 28.111 1.00 78.81 89 LEU A O 1
ATOM 728 N N . LEU A 1 90 ? -6.761 3.340 26.603 1.00 84.38 90 LEU A N 1
ATOM 729 C CA . LEU A 1 90 ? -7.008 2.048 27.229 1.00 84.38 90 LEU A CA 1
ATOM 730 C C . LEU A 1 90 ? -6.202 1.897 28.520 1.00 84.38 90 LEU A C 1
ATOM 732 O O . LEU A 1 90 ? -4.981 2.085 28.559 1.00 84.38 90 LEU A O 1
ATOM 736 N N . ILE A 1 91 ? -6.893 1.436 29.550 1.00 87.81 91 ILE A N 1
ATOM 737 C CA . ILE A 1 91 ? -6.374 1.117 30.867 1.00 87.81 91 ILE A CA 1
ATOM 738 C C . ILE A 1 91 ? -5.491 -0.138 30.789 1.00 87.81 91 ILE A C 1
ATOM 740 O O . ILE A 1 91 ? -5.890 -1.168 30.254 1.00 87.81 91 ILE A O 1
ATOM 744 N N . ARG A 1 92 ? -4.284 -0.074 31.365 1.00 87.50 92 ARG A N 1
ATOM 745 C CA . ARG A 1 92 ? -3.253 -1.142 31.361 1.00 87.50 92 ARG A CA 1
ATOM 746 C C . ARG A 1 92 ? -3.109 -1.852 32.700 1.00 87.50 92 ARG A C 1
ATOM 748 O O . ARG A 1 92 ? -3.421 -1.258 33.721 1.00 87.50 92 ARG A O 1
ATOM 755 N N . GLU A 1 93 ? -2.502 -3.036 32.764 1.00 83.81 93 GLU A N 1
ATOM 756 C CA . GLU A 1 93 ? -2.326 -3.820 34.010 1.00 83.81 93 GLU A CA 1
ATOM 757 C C . GLU A 1 93 ? -1.478 -3.157 35.113 1.00 83.81 93 GLU A C 1
ATOM 759 O O . GLU A 1 93 ? -1.745 -3.339 36.302 1.00 83.81 93 GLU A O 1
ATOM 764 N N . ARG A 1 94 ? -0.442 -2.386 34.759 1.00 74.38 94 ARG A N 1
ATOM 765 C CA . ARG A 1 94 ? 0.515 -1.839 35.746 1.00 74.38 94 ARG A CA 1
ATOM 766 C C . ARG A 1 94 ? 0.641 -0.324 35.686 1.00 74.38 94 ARG A C 1
ATOM 768 O O . ARG A 1 94 ? 0.305 0.350 36.652 1.00 74.38 94 ARG A O 1
ATOM 775 N N . CYS A 1 95 ? 1.138 0.197 34.567 1.00 72.81 95 CYS A N 1
ATOM 776 C CA . CYS A 1 95 ? 1.394 1.623 34.381 1.00 72.81 95 CYS A CA 1
ATOM 777 C C . CYS A 1 95 ? 0.420 2.178 33.350 1.00 72.81 95 CYS A C 1
ATOM 779 O O . CYS A 1 95 ? 0.461 1.735 32.204 1.00 72.81 95 CYS A O 1
ATOM 781 N N . GLN A 1 96 ? -0.411 3.140 33.754 1.00 71.12 96 GLN A N 1
ATOM 782 C CA . GLN A 1 96 ? -1.144 3.983 32.812 1.00 71.12 96 GLN A CA 1
ATOM 783 C C . GLN A 1 96 ? -0.131 4.965 32.233 1.00 71.12 96 GLN A C 1
ATOM 785 O O . GLN A 1 96 ? 0.448 5.757 32.971 1.00 71.12 96 GLN A O 1
ATOM 790 N N . GLY A 1 97 ? 0.179 4.820 30.954 1.00 70.25 97 GLY A N 1
ATOM 791 C CA . GLY A 1 97 ? 1.066 5.716 30.222 1.00 70.25 97 GLY A CA 1
ATOM 792 C C . GLY A 1 97 ? 0.431 6.036 28.878 1.00 70.25 97 GLY A C 1
ATOM 793 O O . GLY A 1 97 ? -0.533 5.380 28.493 1.00 70.25 97 GLY A O 1
ATOM 794 N N . SER A 1 98 ? 0.986 7.004 28.159 1.00 72.25 98 SER A N 1
ATOM 795 C CA . SER A 1 98 ? 0.459 7.482 26.872 1.00 72.25 98 SER A CA 1
ATOM 796 C C . SER A 1 98 ? 0.790 6.584 25.672 1.00 72.25 98 SER A C 1
ATOM 798 O O . SER A 1 98 ? 0.398 6.880 24.548 1.00 72.25 98 SER A O 1
ATOM 800 N N . GLY A 1 99 ? 1.538 5.495 25.873 1.00 74.25 99 GLY A N 1
ATOM 801 C CA . GLY A 1 99 ? 1.924 4.605 24.779 1.00 74.25 99 GLY A CA 1
ATOM 802 C C . GLY A 1 99 ? 0.740 3.839 24.172 1.00 74.25 99 GLY A C 1
ATOM 803 O O . GLY A 1 99 ? -0.347 3.747 24.744 1.00 74.25 99 GLY A O 1
ATOM 804 N N . GLU A 1 100 ? 0.983 3.157 23.055 1.00 79.81 100 GLU A N 1
ATOM 805 C CA . GLU A 1 100 ? 0.003 2.229 22.487 1.00 79.81 100 GLU A CA 1
ATOM 806 C C . GLU A 1 100 ? -0.270 1.062 23.437 1.00 79.81 100 GLU A C 1
ATOM 808 O O . GLU A 1 100 ? 0.654 0.402 23.917 1.00 79.81 100 GLU A O 1
ATOM 813 N N . THR A 1 101 ? -1.546 0.813 23.705 1.00 87.25 101 THR A N 1
ATOM 814 C CA . THR A 1 101 ? -1.995 -0.303 24.533 1.00 87.25 101 THR A CA 1
ATOM 815 C C . THR A 1 101 ? -2.564 -1.397 23.641 1.00 87.25 101 THR A C 1
ATOM 817 O O . THR A 1 101 ? -3.382 -1.127 22.766 1.00 87.25 101 THR A O 1
ATOM 820 N N . VAL A 1 102 ? -2.161 -2.636 23.897 1.00 84.44 102 VAL A N 1
ATOM 821 C CA . VAL A 1 102 ? -2.619 -3.829 23.179 1.00 84.44 102 VAL A CA 1
ATOM 822 C C . VAL A 1 102 ? -3.097 -4.888 24.162 1.00 84.44 102 VAL A C 1
ATOM 824 O O . VAL A 1 102 ? -2.601 -4.974 25.291 1.00 84.44 102 VAL A O 1
ATOM 827 N N . MET A 1 103 ? -4.050 -5.708 23.729 1.00 87.50 103 MET A N 1
ATOM 828 C CA . MET A 1 103 ? -4.561 -6.816 24.521 1.00 87.50 103 MET A CA 1
ATOM 829 C C . MET A 1 103 ? -3.802 -8.102 24.179 1.00 87.50 103 MET A C 1
ATOM 831 O O . MET A 1 103 ? -3.605 -8.449 23.013 1.00 87.50 103 MET A O 1
ATOM 835 N N . CYS A 1 104 ? -3.382 -8.837 25.205 1.00 84.31 104 CYS A N 1
ATOM 836 C CA . CYS A 1 104 ? -2.933 -10.216 25.043 1.00 84.31 104 CYS A CA 1
ATOM 837 C C . CYS A 1 104 ? -4.153 -11.112 24.803 1.00 84.31 104 CYS A C 1
ATOM 839 O O . CYS A 1 104 ? -5.009 -11.199 25.678 1.00 84.31 104 CYS A O 1
ATOM 841 N N . THR A 1 105 ? -4.233 -11.797 23.662 1.00 79.38 105 THR A N 1
ATOM 842 C CA . THR A 1 105 ? -5.368 -12.687 23.343 1.00 79.38 105 THR A CA 1
ATOM 843 C C . THR A 1 105 ? -5.471 -13.874 24.301 1.00 79.38 105 THR A C 1
ATOM 845 O O . THR A 1 105 ? -6.573 -14.229 24.702 1.00 79.38 105 THR A O 1
ATOM 848 N N . GLY A 1 106 ? -4.339 -14.417 24.764 1.00 78.56 106 GLY A N 1
ATOM 849 C CA . GLY A 1 106 ? -4.326 -15.551 25.694 1.00 78.56 106 GLY A CA 1
ATOM 850 C C . GLY A 1 106 ? -4.875 -15.236 27.091 1.00 78.56 106 GLY A C 1
ATOM 851 O O . GLY A 1 106 ? -5.635 -16.013 27.660 1.00 78.56 106 GLY A O 1
ATOM 852 N N . CYS A 1 107 ? -4.516 -14.085 27.675 1.00 82.44 107 CYS A N 1
ATOM 853 C CA . CYS A 1 107 ? -4.928 -13.752 29.048 1.00 82.44 107 CYS A CA 1
ATOM 854 C C . CYS A 1 107 ? -5.860 -12.543 29.185 1.00 82.44 107 CYS A C 1
ATOM 856 O O . CYS A 1 107 ? -6.144 -12.157 30.319 1.00 82.44 107 CYS A O 1
ATOM 858 N N . ARG A 1 108 ? -6.269 -11.924 28.069 1.00 83.31 108 ARG A N 1
ATOM 859 C CA . ARG A 1 108 ? -7.099 -10.703 27.979 1.00 83.31 108 ARG A CA 1
ATOM 860 C C . ARG A 1 108 ? -6.573 -9.489 28.760 1.00 83.31 108 ARG A C 1
ATOM 862 O O . ARG A 1 108 ? -7.282 -8.512 28.962 1.00 83.31 108 ARG A O 1
ATOM 869 N N . GLY A 1 109 ? -5.312 -9.528 29.195 1.00 87.62 109 GLY A N 1
ATOM 870 C CA . GLY A 1 109 ? -4.664 -8.415 29.886 1.00 87.62 109 GLY A CA 1
ATOM 871 C C . GLY A 1 109 ? -4.208 -7.328 28.913 1.00 87.62 109 GLY A C 1
ATOM 872 O O . GLY A 1 109 ? -3.794 -7.631 27.790 1.00 87.62 109 GLY A O 1
ATOM 873 N N . PHE A 1 110 ? -4.228 -6.075 29.368 1.00 89.31 110 PHE A N 1
ATOM 874 C CA . PHE A 1 110 ? -3.830 -4.910 28.571 1.00 89.31 110 PHE A CA 1
ATOM 875 C C . PHE A 1 110 ? -2.422 -4.433 28.933 1.00 89.31 110 PHE A C 1
ATOM 877 O O . PHE A 1 110 ? -2.127 -4.091 30.085 1.00 89.31 110 PHE A O 1
ATOM 884 N N . TYR A 1 111 ? -1.548 -4.376 27.931 1.00 88.00 111 TYR A N 1
ATOM 885 C CA . TYR A 1 111 ? -0.125 -4.090 28.094 1.00 88.00 111 TYR A CA 1
ATOM 886 C C . TYR A 1 111 ? 0.338 -2.998 27.135 1.00 88.00 111 TYR A C 1
ATOM 888 O O . TYR A 1 111 ? -0.294 -2.722 26.120 1.00 88.00 111 TYR A O 1
ATOM 896 N N . ASP A 1 112 ? 1.478 -2.392 27.453 1.00 86.75 112 ASP A N 1
ATOM 897 C CA . ASP A 1 112 ? 2.155 -1.492 26.527 1.00 86.75 112 ASP A CA 1
ATOM 898 C C . ASP A 1 112 ? 2.713 -2.280 25.333 1.00 86.75 112 ASP A C 1
ATOM 900 O O . ASP A 1 112 ? 3.420 -3.276 25.525 1.00 86.75 112 ASP A O 1
ATOM 904 N N . ALA A 1 113 ? 2.424 -1.823 24.114 1.00 83.56 113 ALA A N 1
ATOM 905 C CA . ALA A 1 113 ? 2.823 -2.490 22.878 1.00 83.56 113 ALA A CA 1
ATOM 906 C C . ALA A 1 113 ? 4.340 -2.681 22.763 1.00 83.56 113 ALA A C 1
ATOM 908 O O . ALA A 1 113 ? 4.784 -3.706 22.249 1.00 83.56 113 ALA A O 1
ATOM 909 N N . LYS A 1 114 ? 5.151 -1.765 23.314 1.00 83.88 114 LYS A N 1
ATOM 910 C CA . LYS A 1 114 ? 6.615 -1.894 23.292 1.00 83.88 114 LYS A CA 1
ATOM 911 C C . LYS A 1 114 ? 7.114 -2.985 24.231 1.00 83.88 114 LYS A C 1
ATOM 913 O O . LYS A 1 114 ? 8.224 -3.459 24.051 1.00 83.88 114 LYS A O 1
ATOM 918 N N . SER A 1 115 ? 6.340 -3.386 25.242 1.00 85.19 115 SER A N 1
ATOM 919 C CA . SER A 1 115 ? 6.783 -4.339 26.275 1.00 85.19 115 SER A CA 1
ATOM 920 C C . SER A 1 115 ? 5.988 -5.646 26.329 1.00 85.19 115 SER A C 1
ATOM 922 O O . SER A 1 115 ? 6.356 -6.545 27.087 1.00 85.19 115 SER A O 1
ATOM 924 N N . ILE A 1 116 ? 4.942 -5.803 25.509 1.00 86.00 116 ILE A N 1
ATOM 925 C CA . ILE A 1 116 ? 4.094 -7.006 25.506 1.00 86.00 116 ILE A CA 1
ATOM 926 C C . ILE A 1 116 ? 4.870 -8.292 25.198 1.00 86.00 116 ILE A C 1
ATOM 928 O O . ILE A 1 116 ? 4.517 -9.352 25.712 1.00 86.00 116 ILE A O 1
ATOM 932 N N . PHE A 1 117 ? 5.969 -8.217 24.444 1.00 83.44 117 PHE A N 1
ATOM 933 C CA . PHE A 1 117 ? 6.832 -9.374 24.187 1.00 83.44 117 PHE A CA 1
ATOM 934 C C . PHE A 1 117 ? 7.393 -9.985 25.485 1.00 83.44 117 PHE A C 1
ATOM 936 O O . PHE A 1 117 ? 7.491 -11.205 25.593 1.00 83.44 117 PHE A O 1
ATOM 943 N N . LYS A 1 118 ? 7.685 -9.161 26.506 1.00 85.38 118 LYS A N 1
ATOM 944 C CA . LYS A 1 118 ? 8.140 -9.631 27.827 1.00 85.38 118 LYS A CA 1
ATOM 945 C C . LYS A 1 118 ? 7.033 -10.395 28.549 1.00 85.38 118 LYS A C 1
ATOM 947 O O . LYS A 1 118 ? 7.289 -11.417 29.178 1.00 85.38 118 LYS A O 1
ATOM 952 N N . HIS A 1 119 ? 5.793 -9.916 28.436 1.00 86.19 119 HIS A N 1
ATOM 953 C CA . HIS A 1 119 ? 4.632 -10.608 28.988 1.00 86.19 119 HIS A CA 1
ATOM 954 C C . HIS A 1 119 ? 4.381 -11.944 28.279 1.00 86.19 119 HIS A C 1
ATOM 956 O O . HIS A 1 119 ? 4.189 -12.949 28.956 1.00 86.19 119 HIS A O 1
ATOM 962 N N . LYS A 1 120 ? 4.422 -11.977 26.940 1.00 82.19 120 LYS A N 1
ATOM 963 C CA . LYS A 1 120 ? 4.157 -13.192 26.153 1.00 82.19 120 LYS A CA 1
ATOM 964 C C . LYS A 1 120 ? 5.044 -14.376 26.551 1.00 82.19 120 LYS A C 1
ATOM 966 O O . LYS A 1 120 ? 4.538 -15.490 26.596 1.00 82.19 120 LYS A O 1
ATOM 971 N N . ARG A 1 121 ? 6.311 -14.126 26.909 1.00 81.75 121 ARG A N 1
ATOM 972 C CA . ARG A 1 121 ? 7.266 -15.147 27.391 1.00 81.75 121 ARG A CA 1
ATOM 973 C C . ARG A 1 121 ? 6.871 -15.814 28.714 1.00 81.75 121 ARG A C 1
ATOM 975 O O . ARG A 1 121 ? 7.387 -16.870 29.030 1.00 81.75 121 ARG A O 1
ATOM 982 N N . THR A 1 122 ? 6.003 -15.182 29.504 1.00 80.88 122 THR A N 1
ATOM 983 C CA . THR A 1 122 ? 5.622 -15.632 30.858 1.00 80.88 122 THR A CA 1
ATOM 984 C C . THR A 1 122 ? 4.107 -15.789 31.016 1.00 80.88 122 THR A C 1
ATOM 986 O O . THR A 1 122 ? 3.593 -15.880 32.130 1.00 80.88 122 THR A O 1
ATOM 989 N N . CYS A 1 123 ? 3.357 -15.746 29.913 1.00 81.19 123 CYS A N 1
ATOM 990 C CA . CYS A 1 123 ? 1.905 -15.826 29.940 1.00 81.19 123 CYS A CA 1
ATOM 991 C C . CYS A 1 123 ? 1.461 -17.290 29.929 1.00 81.19 123 CYS A C 1
ATOM 993 O O . CYS A 1 123 ? 1.502 -17.932 28.890 1.00 81.19 123 CYS A O 1
ATOM 995 N N . GLU A 1 124 ? 0.950 -17.770 31.061 1.00 74.06 124 GLU A N 1
ATOM 996 C CA . GLU A 1 124 ? 0.480 -19.155 31.258 1.00 74.06 124 GLU A CA 1
ATOM 997 C C . GLU A 1 124 ? -0.639 -19.581 30.287 1.00 74.06 124 GLU A C 1
ATOM 999 O O . GLU A 1 124 ? -0.807 -20.759 30.017 1.00 74.06 124 GLU A O 1
ATOM 1004 N N . ARG A 1 125 ? -1.396 -18.626 29.723 1.00 71.56 125 ARG A N 1
ATOM 1005 C CA . ARG A 1 125 ? -2.469 -18.878 28.734 1.00 71.56 125 ARG A CA 1
ATOM 1006 C C . ARG A 1 125 ? -2.062 -18.583 27.288 1.00 71.56 125 ARG A C 1
ATOM 1008 O O . ARG A 1 125 ? -2.905 -18.310 26.438 1.00 71.56 125 ARG A O 1
ATOM 1015 N N . ASN A 1 126 ? -0.765 -18.517 27.014 1.00 65.06 126 ASN A N 1
ATOM 1016 C CA . ASN A 1 126 ? -0.244 -18.313 25.670 1.00 65.06 126 ASN A CA 1
ATOM 1017 C C . ASN A 1 126 ? -0.115 -19.675 24.969 1.00 65.06 126 ASN A C 1
ATOM 1019 O O . ASN A 1 126 ? 0.926 -20.312 25.059 1.00 65.06 126 ASN A O 1
ATOM 1023 N N . VAL A 1 127 ? -1.197 -20.141 24.338 1.00 52.03 127 VAL A N 1
ATOM 1024 C CA . VAL A 1 127 ? -1.323 -21.538 23.869 1.00 52.03 127 VAL A CA 1
ATOM 1025 C C . VAL A 1 127 ? -0.539 -21.832 22.574 1.00 52.03 127 VAL A C 1
ATOM 1027 O O . VAL A 1 127 ? -0.476 -22.975 22.150 1.00 52.03 127 VAL A O 1
ATOM 1030 N N . SER A 1 128 ? 0.132 -20.864 21.942 1.00 49.66 128 SER A N 1
ATOM 1031 C CA . SER A 1 128 ? 1.020 -21.148 20.800 1.00 49.66 128 SER A CA 1
ATOM 1032 C C . SER A 1 128 ? 1.867 -19.937 20.395 1.00 49.66 128 SER A C 1
ATOM 1034 O O . SER A 1 128 ? 1.594 -18.797 20.780 1.00 49.66 128 SER A O 1
ATOM 1036 N N . ALA A 1 129 ? 2.847 -20.161 19.511 1.00 49.22 129 ALA A N 1
ATOM 1037 C CA . ALA A 1 129 ? 3.545 -19.104 18.771 1.00 49.22 129 ALA A CA 1
ATOM 1038 C C . ALA A 1 129 ? 2.601 -18.180 17.955 1.00 49.22 129 ALA A C 1
ATOM 1040 O O . ALA A 1 129 ? 3.035 -17.127 17.491 1.00 49.22 129 ALA A O 1
ATOM 1041 N N . LEU A 1 130 ? 1.311 -18.533 17.825 1.00 44.38 130 LEU A N 1
ATOM 1042 C CA . LEU A 1 130 ? 0.269 -17.789 17.105 1.00 44.38 130 LEU A CA 1
ATOM 1043 C C . LEU A 1 130 ? -0.588 -16.884 18.009 1.00 44.38 130 LEU A C 1
ATOM 1045 O O . LEU A 1 130 ? -1.529 -16.255 17.528 1.00 44.38 130 LEU A O 1
ATOM 1049 N N . SER A 1 131 ? -0.293 -16.777 19.310 1.00 46.19 131 SER A N 1
ATOM 1050 C CA . SER A 1 131 ? -0.986 -15.832 20.199 1.00 46.19 131 SER A CA 1
ATOM 1051 C C . SER A 1 131 ? -0.721 -14.391 19.770 1.00 46.19 131 SER A C 1
ATOM 1053 O O . SER A 1 131 ? 0.292 -13.764 20.110 1.00 46.19 131 SER A O 1
ATOM 1055 N N . ASN A 1 132 ? -1.637 -13.852 18.975 1.00 55.94 132 ASN A N 1
ATOM 1056 C CA . ASN A 1 132 ? -1.552 -12.506 18.439 1.00 55.94 132 ASN A CA 1
ATOM 1057 C C . ASN A 1 132 ? -1.896 -11.470 19.512 1.00 55.94 132 ASN A C 1
ATOM 1059 O O . ASN A 1 132 ? -2.556 -11.745 20.512 1.00 55.94 132 ASN A O 1
ATOM 1063 N N . THR A 1 133 ? -1.381 -10.258 19.351 1.00 53.94 133 THR A N 1
ATOM 1064 C CA . THR A 1 133 ? -1.864 -9.117 20.132 1.00 53.94 133 THR A CA 1
ATOM 1065 C C . THR A 1 133 ? -3.087 -8.572 19.423 1.00 53.94 133 THR A C 1
ATOM 1067 O O . THR A 1 133 ? -2.964 -8.166 18.271 1.00 53.94 133 THR A O 1
ATOM 1070 N N . ALA A 1 134 ? -4.233 -8.549 20.092 1.00 57.97 134 ALA A N 1
ATOM 1071 C CA . ALA A 1 134 ? -5.404 -7.886 19.547 1.00 57.97 134 ALA A CA 1
ATOM 1072 C C . ALA A 1 134 ? -5.268 -6.390 19.822 1.00 57.97 134 ALA A C 1
ATOM 1074 O O . ALA A 1 134 ? -5.038 -5.961 20.962 1.00 57.97 134 ALA A O 1
ATOM 1075 N N . LYS A 1 135 ? -5.375 -5.597 18.765 1.00 63.22 135 LYS A N 1
ATOM 1076 C CA . LYS A 1 135 ? -5.467 -4.152 18.890 1.00 63.22 135 LYS A CA 1
ATOM 1077 C C . LYS A 1 135 ? -6.948 -3.783 18.847 1.00 63.22 135 LYS A C 1
ATOM 1079 O O . LYS A 1 135 ? -7.683 -4.224 17.973 1.00 63.22 135 LYS A O 1
ATOM 1084 N N . LEU A 1 136 ? -7.387 -3.031 19.848 1.00 55.50 136 LEU A N 1
ATOM 1085 C CA . LEU A 1 136 ? -8.798 -2.718 20.074 1.00 55.50 136 LEU A CA 1
ATOM 1086 C C . LEU A 1 136 ? -9.190 -1.406 19.375 1.00 55.50 136 LEU A C 1
ATOM 1088 O O . LEU A 1 136 ? -9.657 -0.474 20.021 1.00 55.50 136 LEU A O 1
ATOM 1092 N N . TYR A 1 137 ? -8.914 -1.289 18.076 1.00 61.56 137 TYR A N 1
ATOM 1093 C CA . TYR A 1 137 ? -9.462 -0.191 17.275 1.00 61.56 137 TYR A CA 1
ATOM 1094 C C . TYR A 1 137 ? -10.693 -0.672 16.511 1.00 61.56 137 TYR A C 1
ATOM 1096 O O . TYR A 1 137 ? -10.681 -1.721 15.851 1.00 61.56 137 TYR A O 1
ATOM 1104 N N . GLU A 1 138 ? -11.755 0.114 16.619 1.00 64.69 138 GLU A N 1
ATOM 1105 C CA . GLU A 1 138 ? -12.876 0.046 15.694 1.00 64.69 138 GLU A CA 1
ATOM 1106 C C . GLU A 1 138 ? -12.406 0.484 14.307 1.00 64.69 138 GLU A C 1
ATOM 1108 O O . GLU A 1 138 ? -11.389 1.173 14.156 1.00 64.69 138 GLU A O 1
ATOM 1113 N N . LEU A 1 139 ? -13.093 -0.014 13.284 1.00 76.25 139 LEU A N 1
ATOM 1114 C CA . LEU A 1 139 ? -12.856 0.444 11.926 1.00 76.25 139 LEU A CA 1
ATOM 1115 C C . LEU A 1 139 ? -13.249 1.929 11.838 1.00 76.25 139 LEU A C 1
ATOM 1117 O O . LEU A 1 139 ? -14.087 2.418 12.596 1.00 76.25 139 LEU A O 1
ATOM 1121 N N . SER A 1 140 ? -12.589 2.667 10.948 1.00 81.31 140 SER A N 1
ATOM 1122 C CA . SER A 1 140 ? -13.070 3.999 10.585 1.00 81.31 140 SER A CA 1
ATOM 1123 C C . SER A 1 140 ? -14.398 3.866 9.843 1.00 81.31 140 SER A C 1
ATOM 1125 O O . SER A 1 140 ? -14.629 2.850 9.187 1.00 81.31 140 SER A O 1
ATOM 1127 N N . ASP A 1 141 ? -15.230 4.902 9.875 1.00 83.12 141 ASP A N 1
ATOM 1128 C CA . ASP A 1 141 ? -16.518 4.896 9.172 1.00 83.12 141 ASP A CA 1
ATOM 1129 C C . ASP A 1 141 ? -16.318 4.630 7.663 1.00 83.12 141 ASP A C 1
ATOM 1131 O O . ASP A 1 141 ? -17.065 3.876 7.044 1.00 83.12 141 ASP A O 1
ATOM 1135 N N . SER A 1 142 ? -15.222 5.133 7.078 1.00 88.00 142 SER A N 1
ATOM 1136 C CA . SER A 1 142 ? -14.802 4.806 5.706 1.00 88.00 142 SER A CA 1
ATOM 1137 C C . SER A 1 142 ? -14.433 3.333 5.511 1.00 88.00 142 SER A C 1
ATOM 1139 O O . SER A 1 142 ? -14.707 2.763 4.456 1.00 88.00 142 SER A O 1
ATOM 1141 N N . ALA A 1 143 ? -13.789 2.697 6.494 1.00 84.69 143 ALA A N 1
ATOM 1142 C CA . ALA A 1 143 ? -13.457 1.276 6.429 1.00 84.69 143 ALA A CA 1
ATOM 1143 C C . ALA A 1 143 ? -14.699 0.388 6.593 1.00 84.69 143 ALA A C 1
ATOM 1145 O O . ALA A 1 143 ? -14.792 -0.653 5.939 1.00 84.69 143 ALA A O 1
ATOM 1146 N N . GLU A 1 144 ? -15.667 0.815 7.402 1.00 86.19 144 GLU A N 1
ATOM 1147 C CA . GLU A 1 144 ? -16.981 0.177 7.501 1.00 86.19 144 GLU A CA 1
ATOM 1148 C C . GLU A 1 144 ? -17.759 0.325 6.189 1.00 86.19 144 GLU A C 1
ATOM 1150 O O . GLU A 1 144 ? -18.206 -0.674 5.627 1.00 86.19 144 GLU A O 1
ATOM 1155 N N . ALA A 1 145 ? -17.815 1.534 5.622 1.00 85.62 145 ALA A N 1
ATOM 1156 C CA . ALA A 1 145 ? -18.446 1.801 4.328 1.00 85.62 145 ALA A CA 1
ATOM 1157 C C . ALA A 1 145 ? -17.798 1.012 3.175 1.00 85.62 145 ALA A C 1
ATOM 1159 O O . ALA A 1 145 ? -18.483 0.561 2.256 1.00 85.62 145 ALA A O 1
ATOM 1160 N N . ALA A 1 146 ? -16.480 0.797 3.232 1.00 89.38 146 ALA A N 1
ATOM 1161 C CA . ALA A 1 146 ? -15.746 -0.041 2.286 1.00 89.38 146 ALA A CA 1
ATOM 1162 C C . ALA A 1 146 ? -15.935 -1.556 2.524 1.00 89.38 146 ALA A C 1
ATOM 1164 O O . ALA A 1 146 ? -15.427 -2.369 1.738 1.00 89.38 146 ALA A O 1
ATOM 1165 N N . GLY A 1 147 ? -16.629 -1.956 3.596 1.00 89.69 147 GLY A N 1
ATOM 1166 C CA . GLY A 1 147 ? -16.865 -3.346 3.984 1.00 89.69 147 GLY A CA 1
ATOM 1167 C C . GLY A 1 147 ? -15.573 -4.103 4.282 1.00 89.69 147 GLY A C 1
ATOM 1168 O O . GLY A 1 147 ? -15.362 -5.185 3.732 1.00 89.69 147 GLY A O 1
ATOM 1169 N N . VAL A 1 148 ? -14.640 -3.503 5.025 1.00 90.62 148 VAL A N 1
ATOM 1170 C CA . VAL A 1 148 ? -13.342 -4.117 5.345 1.00 90.62 148 VAL A CA 1
ATOM 1171 C C . VAL A 1 148 ? -13.523 -5.397 6.171 1.00 90.62 148 VAL A C 1
ATOM 1173 O O . VAL A 1 148 ? -14.114 -5.372 7.246 1.00 90.62 148 VAL A O 1
ATOM 1176 N N . ASP A 1 149 ? -12.968 -6.506 5.677 1.00 89.19 149 ASP A N 1
ATOM 1177 C CA . ASP A 1 149 ? -12.897 -7.779 6.399 1.00 89.19 149 ASP A CA 1
ATOM 1178 C C . ASP A 1 149 ? -11.701 -7.837 7.374 1.00 89.19 149 ASP A C 1
ATOM 1180 O O . ASP A 1 149 ? -10.802 -6.986 7.364 1.00 89.19 149 ASP A O 1
ATOM 1184 N N . SER A 1 150 ? -11.683 -8.859 8.235 1.00 85.75 150 SER A N 1
ATOM 1185 C CA . SER A 1 150 ? -10.611 -9.050 9.217 1.00 85.75 150 SER A CA 1
ATOM 1186 C C . SER A 1 150 ? -9.251 -9.362 8.583 1.00 85.75 150 SER A C 1
ATOM 1188 O O . SER A 1 150 ? -8.234 -8.956 9.139 1.00 85.75 150 SER A O 1
ATOM 1190 N N . ASP A 1 151 ? -9.206 -10.034 7.423 1.00 88.94 151 ASP A N 1
ATOM 1191 C CA . ASP A 1 151 ? -7.944 -10.361 6.741 1.00 88.94 151 ASP A CA 1
ATOM 1192 C C . ASP A 1 151 ? -7.228 -9.081 6.293 1.00 88.94 151 ASP A C 1
ATOM 1194 O O . ASP A 1 151 ? -6.055 -8.870 6.609 1.00 88.94 151 ASP A O 1
ATOM 1198 N N . PHE A 1 152 ? -7.940 -8.182 5.612 1.00 92.69 152 PHE A N 1
ATOM 1199 C CA . PHE A 1 152 ? -7.390 -6.904 5.175 1.00 92.69 152 PHE A CA 1
ATOM 1200 C C . PHE A 1 152 ? -7.061 -5.986 6.358 1.00 92.69 152 PHE A C 1
ATOM 1202 O O . PHE A 1 152 ? -6.011 -5.334 6.361 1.00 92.69 152 PHE A O 1
ATOM 1209 N N . LYS A 1 153 ? -7.911 -5.960 7.392 1.00 89.06 153 LYS A N 1
ATOM 1210 C CA . LYS A 1 153 ? -7.654 -5.187 8.613 1.00 89.06 153 LYS A CA 1
ATOM 1211 C C . LYS A 1 153 ? -6.328 -5.599 9.263 1.00 89.06 153 LYS A C 1
ATOM 1213 O O . LYS A 1 153 ? -5.414 -4.778 9.367 1.00 89.06 153 LYS A O 1
ATOM 1218 N N . ASP A 1 154 ? -6.192 -6.874 9.618 1.00 84.62 154 ASP A N 1
ATOM 1219 C CA . ASP A 1 154 ? -5.075 -7.389 10.419 1.00 84.62 154 ASP A CA 1
ATOM 1220 C C . ASP A 1 154 ? -3.742 -7.391 9.649 1.00 84.62 154 ASP A C 1
ATOM 1222 O O . ASP A 1 154 ? -2.654 -7.185 10.221 1.00 84.62 154 ASP A O 1
ATOM 1226 N N . ASN A 1 155 ? -3.805 -7.629 8.334 1.00 88.62 155 ASN A N 1
ATOM 1227 C CA . ASN A 1 155 ? -2.617 -7.727 7.490 1.00 88.62 155 ASN A CA 1
ATOM 1228 C C . ASN A 1 155 ? -2.184 -6.397 6.874 1.00 88.62 155 ASN A C 1
ATOM 1230 O O . ASN A 1 155 ? -0.987 -6.241 6.623 1.00 88.62 155 ASN A O 1
ATOM 1234 N N . ILE A 1 156 ? -3.094 -5.439 6.668 1.00 94.38 156 ILE A N 1
ATOM 1235 C CA . ILE A 1 156 ? -2.788 -4.166 6.003 1.00 94.38 156 ILE A CA 1
ATOM 1236 C C . ILE A 1 156 ? -3.013 -2.970 6.931 1.00 94.38 156 ILE A C 1
ATOM 1238 O O . ILE A 1 156 ? -2.036 -2.325 7.324 1.00 94.38 156 ILE A O 1
ATOM 1242 N N . LEU A 1 157 ? -4.263 -2.670 7.301 1.00 92.06 157 LEU A N 1
ATOM 1243 C CA . LEU A 1 157 ? -4.606 -1.429 8.017 1.00 92.06 157 LEU A CA 1
ATOM 1244 C C . LEU A 1 157 ? -3.858 -1.311 9.349 1.00 92.06 157 LEU A C 1
ATOM 1246 O O . LEU A 1 157 ? -3.261 -0.280 9.669 1.00 92.06 157 LEU A O 1
ATOM 1250 N N . ASP A 1 158 ? -3.795 -2.417 10.076 1.00 86.31 158 ASP A N 1
ATOM 1251 C CA . ASP A 1 158 ? -3.178 -2.542 11.391 1.00 86.31 158 ASP A CA 1
ATOM 1252 C C . ASP A 1 158 ? -1.656 -2.412 11.380 1.00 86.31 158 ASP A C 1
ATOM 1254 O O . ASP A 1 158 ? -1.017 -2.242 12.430 1.00 86.31 158 ASP A O 1
ATOM 1258 N N . ARG A 1 159 ? -1.057 -2.535 10.196 1.00 88.44 159 ARG A N 1
ATOM 1259 C CA . ARG A 1 159 ? 0.392 -2.546 9.993 1.00 88.44 159 ARG A CA 1
ATOM 1260 C C . ARG A 1 159 ? 0.942 -1.181 9.615 1.00 88.44 159 ARG A C 1
ATOM 1262 O O . ARG A 1 159 ? 2.164 -1.014 9.629 1.00 88.44 159 ARG A O 1
ATOM 1269 N N . PHE A 1 160 ? 0.090 -0.201 9.313 1.00 89.25 160 PHE A N 1
ATOM 1270 C CA . PHE A 1 160 ? 0.556 1.156 9.061 1.00 89.25 160 PHE A CA 1
ATOM 1271 C C . PHE A 1 160 ? 1.180 1.788 10.305 1.00 89.25 160 PHE A C 1
ATOM 1273 O O . PHE A 1 160 ? 0.775 1.556 11.446 1.00 89.25 160 PHE A O 1
ATOM 1280 N N . ARG A 1 161 ? 2.194 2.621 10.061 1.00 84.44 161 ARG A N 1
ATOM 1281 C CA . ARG A 1 161 ? 2.807 3.452 11.096 1.00 84.44 161 ARG A CA 1
ATOM 1282 C C . ARG A 1 161 ? 1.806 4.509 11.571 1.00 84.44 161 ARG A C 1
ATOM 1284 O O . ARG A 1 161 ? 0.827 4.822 10.894 1.00 84.44 161 ARG A O 1
ATOM 1291 N N . LYS A 1 162 ? 2.063 5.064 12.755 1.00 81.25 162 LYS A N 1
ATOM 1292 C CA . LYS A 1 162 ? 1.304 6.187 13.324 1.00 81.25 162 LYS A CA 1
ATOM 1293 C C . LYS A 1 162 ? 1.848 7.527 12.825 1.00 81.25 162 LYS A C 1
ATOM 1295 O O . LYS A 1 162 ? 2.186 8.387 13.623 1.00 81.25 162 LYS A O 1
ATOM 1300 N N . ASP A 1 163 ? 2.003 7.631 11.513 1.00 88.31 163 ASP A N 1
ATOM 1301 C CA . ASP A 1 163 ? 2.297 8.869 10.798 1.00 88.31 163 ASP A CA 1
ATOM 1302 C C . ASP A 1 163 ? 1.040 9.347 10.057 1.00 88.31 163 ASP A C 1
ATOM 1304 O O . ASP A 1 163 ? 0.092 8.573 9.901 1.00 88.31 163 ASP A O 1
ATOM 1308 N N . GLU A 1 164 ? 1.028 10.597 9.590 1.00 92.94 164 GLU A N 1
ATOM 1309 C CA . GLU A 1 164 ? -0.121 11.165 8.863 1.00 92.94 164 GLU A CA 1
ATOM 1310 C C . GLU A 1 164 ? -0.477 10.345 7.618 1.00 92.94 164 GLU A C 1
ATOM 1312 O O . GLU A 1 164 ? -1.636 10.000 7.400 1.00 92.94 164 GLU A O 1
ATOM 1317 N N . VAL A 1 165 ? 0.528 9.891 6.862 1.00 96.31 165 VAL A N 1
ATOM 1318 C CA . VAL A 1 165 ? 0.323 8.984 5.719 1.00 96.31 165 VAL A CA 1
ATOM 1319 C C . VAL A 1 165 ? -0.400 7.705 6.157 1.00 96.31 165 VAL A C 1
ATOM 1321 O O . VAL A 1 165 ? -1.342 7.254 5.509 1.00 96.31 165 VAL A O 1
ATOM 1324 N N . GLY A 1 166 ? 0.029 7.095 7.264 1.00 94.19 166 GLY A N 1
ATOM 1325 C CA . GLY A 1 166 ? -0.587 5.896 7.814 1.00 94.19 166 GLY A CA 1
ATOM 1326 C C . GLY A 1 166 ? -1.967 6.137 8.424 1.00 94.19 166 GLY A C 1
ATOM 1327 O O . GLY A 1 166 ? -2.752 5.191 8.473 1.00 94.19 166 GLY A O 1
ATOM 1328 N N . LYS A 1 167 ? -2.270 7.357 8.887 1.00 92.88 167 LYS A N 1
ATOM 1329 C CA . LYS A 1 167 ? -3.613 7.780 9.311 1.00 92.88 167 LYS A CA 1
ATOM 1330 C C . LYS A 1 167 ? -4.540 7.841 8.100 1.00 92.88 167 LYS A C 1
ATOM 1332 O O . LYS A 1 167 ? -5.529 7.119 8.098 1.00 92.88 167 LYS A O 1
ATOM 1337 N N . ILE A 1 168 ? -4.152 8.556 7.041 1.00 96.31 168 ILE A N 1
ATOM 1338 C CA . ILE A 1 168 ? -4.904 8.629 5.774 1.00 96.31 168 ILE A CA 1
ATOM 1339 C C . ILE A 1 168 ? -5.161 7.227 5.216 1.00 96.31 168 ILE A C 1
ATOM 1341 O O . ILE A 1 168 ? -6.296 6.891 4.902 1.00 96.31 168 ILE A O 1
ATOM 1345 N N . CYS A 1 169 ? -4.155 6.346 5.210 1.00 97.00 169 CYS A N 1
ATOM 1346 C CA . CYS A 1 169 ? -4.333 4.961 4.759 1.00 97.00 169 CYS A CA 1
ATOM 1347 C C . CYS A 1 169 ? -5.387 4.157 5.546 1.00 97.00 169 CYS A C 1
ATOM 1349 O O . CYS A 1 169 ? -5.846 3.127 5.055 1.00 97.00 169 CYS A O 1
ATOM 1351 N N . ARG A 1 170 ? -5.736 4.581 6.768 1.00 93.88 170 ARG A N 1
ATOM 1352 C CA . ARG A 1 170 ? -6.730 3.938 7.642 1.00 93.88 170 ARG A CA 1
ATOM 1353 C C . ARG A 1 170 ? -8.093 4.630 7.632 1.00 93.88 170 ARG A C 1
ATOM 1355 O O . ARG A 1 170 ? -9.052 4.032 8.117 1.00 93.88 170 ARG A O 1
ATOM 1362 N N . THR A 1 171 ? -8.193 5.858 7.129 1.00 92.38 171 THR A N 1
ATOM 1363 C CA . THR A 1 171 ? -9.406 6.686 7.245 1.00 92.38 171 THR A CA 1
ATOM 1364 C C . THR A 1 171 ? -9.945 7.191 5.912 1.00 92.38 171 THR A C 1
ATOM 1366 O O . THR A 1 171 ? -11.144 7.426 5.811 1.00 92.38 171 THR A O 1
ATOM 1369 N N . ASP A 1 172 ? -9.110 7.350 4.888 1.00 96.81 172 ASP A N 1
ATOM 1370 C CA . ASP A 1 172 ? -9.540 7.820 3.572 1.00 96.81 172 ASP A CA 1
ATOM 1371 C C . ASP A 1 172 ? -10.188 6.694 2.754 1.00 96.81 172 ASP A C 1
ATOM 1373 O O . ASP A 1 172 ? -9.597 5.628 2.552 1.00 96.81 172 ASP A O 1
ATOM 1377 N N . LEU A 1 173 ? -11.402 6.946 2.256 1.00 96.00 173 LEU A N 1
ATOM 1378 C CA . LEU A 1 173 ? -12.211 5.956 1.542 1.00 96.00 173 LEU A CA 1
ATOM 1379 C C . LEU A 1 173 ? -11.500 5.415 0.296 1.00 96.00 173 LEU A C 1
ATOM 1381 O O . LEU A 1 173 ? -11.467 4.200 0.084 1.00 96.00 173 LEU A O 1
ATOM 1385 N N . VAL A 1 174 ? -10.906 6.295 -0.516 1.00 97.81 174 VAL A N 1
ATOM 1386 C CA . VAL A 1 174 ? -10.257 5.894 -1.771 1.00 97.81 174 VAL A CA 1
ATOM 1387 C C . VAL A 1 174 ? -9.039 5.027 -1.482 1.00 97.81 174 VAL A C 1
ATOM 1389 O O . VAL A 1 174 ? -8.871 3.968 -2.088 1.00 97.81 174 VAL A O 1
ATOM 1392 N N . THR A 1 175 ? -8.228 5.427 -0.502 1.00 97.94 175 THR A N 1
ATOM 1393 C CA . THR A 1 175 ? -7.035 4.685 -0.091 1.00 97.94 175 THR A CA 1
ATOM 1394 C C . THR A 1 175 ? -7.396 3.292 0.432 1.00 97.94 175 THR A C 1
ATOM 1396 O O . THR A 1 175 ? -6.747 2.308 0.065 1.00 97.94 175 THR A O 1
ATOM 1399 N N . ILE A 1 176 ? -8.458 3.177 1.237 1.00 97.75 176 ILE A N 1
ATOM 1400 C CA . ILE A 1 176 ? -8.949 1.895 1.763 1.00 97.75 176 ILE A CA 1
ATOM 1401 C C . ILE A 1 176 ? -9.467 0.998 0.632 1.00 97.75 176 ILE A C 1
ATOM 1403 O O . ILE A 1 176 ? -9.061 -0.163 0.544 1.00 97.75 176 ILE A O 1
ATOM 1407 N N . LEU A 1 177 ? -10.323 1.517 -0.257 1.00 96.75 177 LEU A N 1
ATOM 1408 C CA . LEU A 1 177 ? -10.866 0.757 -1.391 1.00 96.75 177 LEU A CA 1
ATOM 1409 C C . LEU A 1 177 ? -9.763 0.298 -2.350 1.00 96.75 177 LEU A C 1
ATOM 1411 O O . LEU A 1 177 ? -9.790 -0.844 -2.823 1.00 96.75 177 LEU A O 1
ATOM 1415 N N . PHE A 1 178 ? -8.775 1.161 -2.602 1.00 95.81 178 PHE A N 1
ATOM 1416 C CA . PHE A 1 178 ? -7.587 0.833 -3.382 1.00 95.81 178 PHE A CA 1
ATOM 1417 C C . PHE A 1 178 ? -6.846 -0.352 -2.767 1.00 95.81 178 PHE A C 1
ATOM 1419 O O . PHE A 1 178 ? -6.631 -1.371 -3.430 1.00 95.81 178 PHE A O 1
ATOM 1426 N N . GLY A 1 179 ? -6.494 -0.236 -1.485 1.00 96.12 179 GLY A N 1
ATOM 1427 C CA . GLY A 1 179 ? -5.777 -1.272 -0.756 1.00 96.12 179 GLY A CA 1
ATOM 1428 C C . GLY A 1 179 ? -6.529 -2.595 -0.730 1.00 96.12 179 GLY A C 1
ATOM 1429 O O . GLY A 1 179 ? -5.941 -3.636 -1.018 1.00 96.12 179 GLY A O 1
ATOM 1430 N N . LYS A 1 180 ? -7.836 -2.555 -0.452 1.00 95.31 180 LYS A N 1
ATOM 1431 C CA . LYS A 1 180 ? -8.690 -3.743 -0.378 1.00 95.31 180 LYS A CA 1
ATOM 1432 C C . LYS A 1 180 ? -8.735 -4.481 -1.716 1.00 95.31 180 LYS A C 1
ATOM 1434 O O . LYS A 1 180 ? -8.513 -5.690 -1.754 1.00 95.31 180 LYS A O 1
ATOM 1439 N N . LYS A 1 181 ? -8.953 -3.769 -2.829 1.00 93.88 181 LYS A N 1
ATOM 1440 C CA . LYS A 1 181 ? -8.961 -4.378 -4.172 1.00 93.88 181 LYS A CA 1
ATOM 1441 C C . LYS A 1 181 ? -7.589 -4.936 -4.561 1.00 93.88 181 LYS A C 1
ATOM 1443 O O . LYS A 1 181 ? -7.514 -6.029 -5.120 1.00 93.88 181 LYS A O 1
ATOM 1448 N N . GLN A 1 182 ? -6.506 -4.229 -4.237 1.00 92.31 182 GLN A N 1
ATOM 1449 C CA . GLN A 1 182 ? -5.144 -4.699 -4.501 1.00 92.31 182 GLN A CA 1
ATOM 1450 C C . GLN A 1 182 ? -4.802 -5.954 -3.680 1.00 92.31 182 GLN A C 1
ATOM 1452 O O . GLN A 1 182 ? -4.214 -6.899 -4.207 1.00 92.31 182 GLN A O 1
ATOM 1457 N N . TRP A 1 183 ? -5.220 -5.992 -2.413 1.00 94.94 183 TRP A N 1
ATOM 1458 C CA . TRP A 1 183 ? -5.030 -7.135 -1.525 1.00 94.94 183 TRP A CA 1
ATOM 1459 C C . TRP A 1 183 ? -5.813 -8.366 -1.976 1.00 94.94 183 TRP A C 1
ATOM 1461 O O . TRP A 1 183 ? -5.266 -9.467 -1.994 1.00 94.94 183 TRP A O 1
ATOM 1471 N N . ALA A 1 184 ? -7.068 -8.176 -2.391 1.00 91.75 184 ALA A N 1
ATOM 1472 C CA . ALA A 1 184 ? -7.906 -9.245 -2.924 1.00 91.75 184 ALA A CA 1
ATOM 1473 C C . ALA A 1 184 ? -7.338 -9.830 -4.228 1.00 91.75 184 ALA A C 1
ATOM 1475 O O . ALA A 1 184 ? -7.400 -11.036 -4.442 1.00 91.75 184 ALA A O 1
ATOM 1476 N N . LYS A 1 185 ? -6.728 -8.994 -5.079 1.00 88.88 185 LYS A N 1
ATOM 1477 C CA . LYS A 1 185 ? -6.093 -9.425 -6.334 1.00 88.88 185 LYS A CA 1
ATOM 1478 C C . LYS A 1 185 ? -4.773 -10.187 -6.126 1.00 88.88 185 LYS A C 1
ATOM 1480 O O . LYS A 1 185 ? -4.349 -10.934 -7.007 1.00 88.88 185 LYS A O 1
ATOM 1485 N N . SER A 1 186 ? -4.077 -9.976 -5.008 1.00 86.19 186 SER A N 1
ATOM 1486 C CA . SER A 1 186 ? -2.741 -10.543 -4.792 1.00 86.19 186 SER A CA 1
ATOM 1487 C C . SER A 1 186 ? -2.806 -12.009 -4.351 1.00 86.19 186 SER A C 1
ATOM 1489 O O . SER A 1 186 ? -3.040 -12.302 -3.180 1.00 86.19 186 SER A O 1
ATOM 1491 N N . ILE A 1 187 ? -2.499 -12.933 -5.271 1.00 84.06 187 ILE A N 1
ATOM 1492 C CA . ILE A 1 187 ? -2.401 -14.382 -4.986 1.00 84.06 187 ILE A CA 1
ATOM 1493 C C . ILE A 1 187 ? -1.339 -14.658 -3.913 1.00 84.06 187 ILE A C 1
ATOM 1495 O O . ILE A 1 187 ? -1.556 -15.422 -2.981 1.00 84.06 187 ILE A O 1
ATOM 1499 N N . LYS A 1 188 ? -0.185 -13.989 -4.020 1.00 83.50 188 LYS A N 1
ATOM 1500 C CA . LYS A 1 188 ? 0.944 -14.138 -3.089 1.00 83.50 188 LYS A CA 1
ATOM 1501 C C . LYS A 1 188 ? 0.786 -13.324 -1.802 1.00 83.50 188 LYS A C 1
ATOM 1503 O O . LYS A 1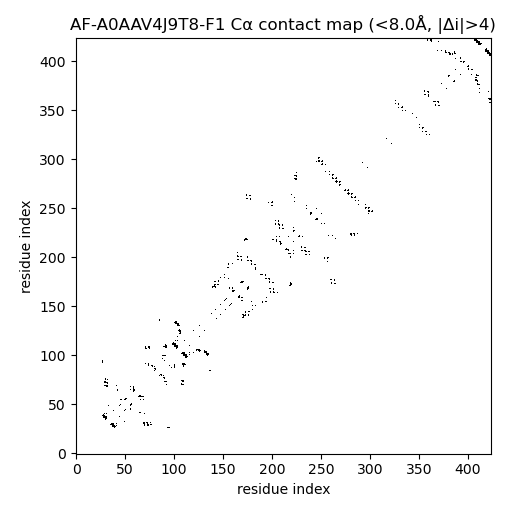 188 ? 1.694 -13.339 -0.975 1.00 83.50 188 LYS A O 1
ATOM 1508 N N . LYS A 1 189 ? -0.326 -12.590 -1.647 1.00 85.69 189 LYS A N 1
ATOM 1509 C CA . LYS A 1 189 ? -0.603 -11.725 -0.491 1.00 85.69 189 LYS A CA 1
ATOM 1510 C C . LYS A 1 189 ? 0.583 -10.792 -0.188 1.00 85.69 189 LYS A C 1
ATOM 1512 O O . LYS A 1 189 ? 1.096 -10.700 0.929 1.00 85.69 189 LYS A O 1
ATOM 1517 N N . GLU A 1 190 ? 1.032 -10.072 -1.220 1.00 84.38 190 GLU A N 1
ATOM 1518 C CA . GLU A 1 190 ? 2.205 -9.187 -1.192 1.00 84.38 190 GLU A CA 1
ATOM 1519 C C . GLU A 1 190 ? 1.920 -7.890 -0.419 1.00 84.38 190 GLU A C 1
ATOM 1521 O O . GLU A 1 190 ? 1.706 -6.810 -0.985 1.00 84.38 190 GLU A O 1
ATOM 1526 N N . ARG A 1 191 ? 1.941 -7.990 0.915 1.00 92.69 191 ARG A N 1
ATOM 1527 C CA . ARG A 1 191 ? 1.624 -6.885 1.834 1.00 92.69 191 ARG A CA 1
ATOM 1528 C C . ARG A 1 191 ? 2.432 -5.628 1.533 1.00 92.69 191 ARG A C 1
ATOM 1530 O O . ARG A 1 191 ? 1.878 -4.535 1.496 1.00 92.69 191 ARG A O 1
ATOM 1537 N N . ASN A 1 192 ? 3.736 -5.779 1.306 1.00 90.94 192 ASN A N 1
ATOM 1538 C CA . ASN A 1 192 ? 4.637 -4.643 1.101 1.00 90.94 192 ASN A CA 1
ATOM 1539 C C . ASN A 1 192 ? 4.276 -3.842 -0.159 1.00 90.94 192 ASN A C 1
ATOM 1541 O O . ASN A 1 192 ? 4.369 -2.618 -0.140 1.00 90.94 192 ASN A O 1
ATOM 1545 N N . ILE A 1 193 ? 3.831 -4.517 -1.225 1.00 91.31 193 ILE A N 1
ATOM 1546 C CA . ILE A 1 193 ? 3.406 -3.862 -2.469 1.00 91.31 193 ILE A CA 1
ATOM 1547 C C . ILE A 1 193 ? 2.108 -3.095 -2.222 1.00 91.31 193 ILE A C 1
ATOM 1549 O O . ILE A 1 193 ? 2.055 -1.895 -2.475 1.00 91.31 193 ILE A O 1
ATOM 1553 N N . THR A 1 194 ? 1.108 -3.761 -1.638 1.00 95.38 194 THR A N 1
ATOM 1554 C CA . THR A 1 194 ? -0.197 -3.157 -1.317 1.00 95.38 194 THR A CA 1
ATOM 1555 C C . THR A 1 194 ? -0.033 -1.916 -0.438 1.00 95.38 194 THR A C 1
ATOM 1557 O O . THR A 1 194 ? -0.495 -0.831 -0.783 1.00 95.38 194 THR A O 1
ATOM 1560 N N . MET A 1 195 ? 0.706 -2.045 0.668 1.00 96.44 195 MET A N 1
ATOM 1561 C CA . MET A 1 195 ? 0.976 -0.929 1.572 1.00 96.44 195 MET A CA 1
ATOM 1562 C C . MET A 1 195 ? 1.794 0.179 0.901 1.00 96.44 195 MET A C 1
ATOM 1564 O O . MET A 1 195 ? 1.573 1.349 1.200 1.00 96.44 195 MET A O 1
ATOM 1568 N N . SER A 1 196 ? 2.736 -0.156 0.009 1.00 95.62 196 SER A N 1
ATOM 1569 C CA . SER A 1 196 ? 3.513 0.856 -0.713 1.00 95.62 196 SER A CA 1
ATOM 1570 C C . SER A 1 196 ? 2.648 1.671 -1.669 1.00 95.62 196 SER A C 1
ATOM 1572 O O . SER A 1 196 ? 2.877 2.873 -1.767 1.00 95.62 196 SER A O 1
ATOM 1574 N N . GLU A 1 197 ? 1.703 1.053 -2.379 1.00 95.31 197 GLU A N 1
ATOM 1575 C CA . GLU A 1 197 ? 0.806 1.772 -3.291 1.00 95.31 197 GLU A CA 1
ATOM 1576 C C . GLU A 1 197 ? -0.208 2.631 -2.521 1.00 95.31 197 GLU A C 1
ATOM 1578 O O . GLU A 1 197 ? -0.383 3.799 -2.857 1.00 95.31 197 GLU A O 1
ATOM 1583 N N . MET A 1 198 ? -0.791 2.111 -1.430 1.00 97.75 198 MET A N 1
ATOM 1584 C CA . MET A 1 198 ? -1.669 2.900 -0.550 1.00 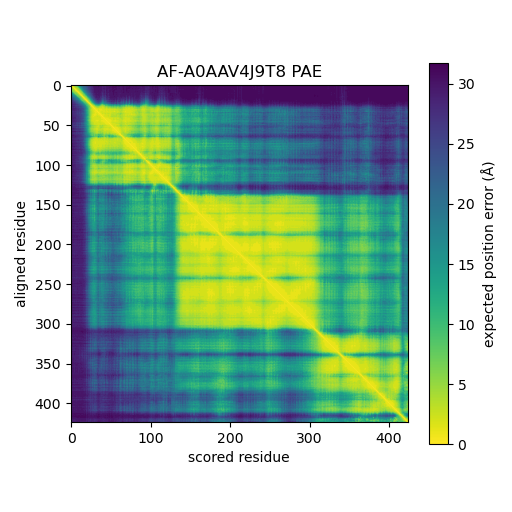97.75 198 MET A CA 1
ATOM 1585 C C . MET A 1 198 ? -0.952 4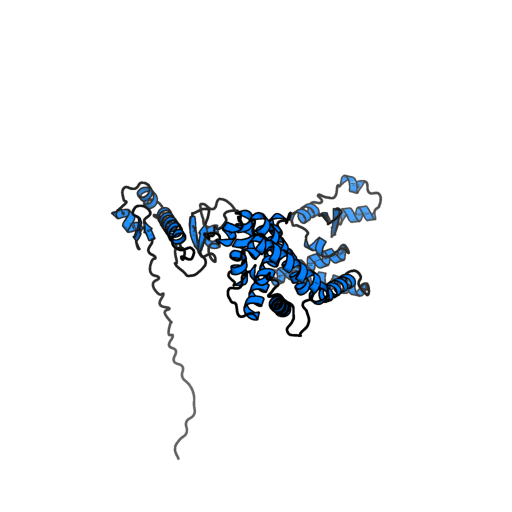.129 0.014 1.00 97.75 198 MET A C 1
ATOM 1587 O O . MET A 1 198 ? -1.487 5.234 -0.022 1.00 97.75 198 MET A O 1
ATOM 1591 N N . ARG A 1 199 ? 0.286 3.956 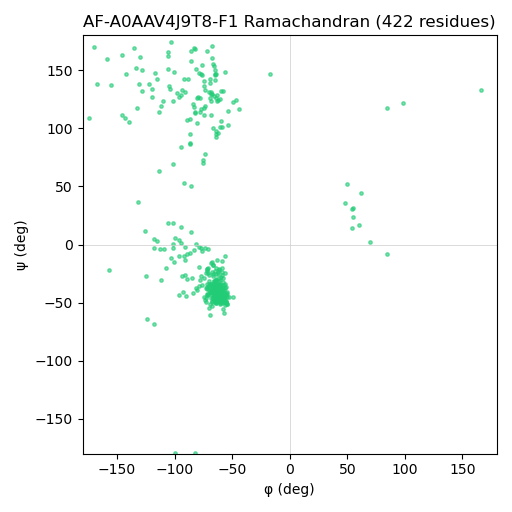0.498 1.00 97.81 199 ARG A N 1
ATOM 1592 C CA . ARG A 1 199 ? 1.086 5.077 1.009 1.00 97.81 199 ARG A CA 1
ATOM 1593 C C . ARG A 1 199 ? 1.442 6.073 -0.079 1.00 97.81 199 ARG A C 1
ATOM 1595 O O . ARG A 1 199 ? 1.459 7.257 0.213 1.00 97.81 199 ARG A O 1
ATOM 1602 N N . LEU A 1 200 ? 1.708 5.617 -1.304 1.00 98.00 200 LEU A N 1
ATOM 1603 C CA . LEU A 1 200 ? 1.967 6.517 -2.427 1.00 98.00 200 LEU A CA 1
ATOM 1604 C C . LEU A 1 200 ? 0.752 7.411 -2.705 1.00 98.00 200 LEU A C 1
ATOM 1606 O O . LEU A 1 200 ? 0.916 8.619 -2.843 1.00 98.00 200 LEU A O 1
ATOM 1610 N N . TYR A 1 201 ? -0.453 6.838 -2.711 1.00 98.38 201 TYR A N 1
ATOM 1611 C CA . TYR A 1 201 ? -1.686 7.609 -2.867 1.00 98.38 201 TYR A CA 1
ATOM 1612 C C . TYR A 1 201 ? -1.909 8.587 -1.706 1.00 98.38 201 TYR A C 1
ATOM 1614 O O . TYR A 1 201 ? -2.134 9.771 -1.927 1.00 98.38 201 TYR A O 1
ATOM 1622 N N . ALA A 1 202 ? -1.750 8.128 -0.462 1.00 98.25 202 ALA A N 1
ATOM 1623 C CA . ALA A 1 202 ? -1.879 8.978 0.720 1.00 98.25 202 ALA A CA 1
ATOM 1624 C C . ALA A 1 202 ? -0.845 10.120 0.762 1.00 98.25 202 ALA A C 1
ATOM 1626 O O . ALA A 1 202 ? -1.165 11.233 1.171 1.00 98.25 202 ALA A O 1
ATOM 1627 N N . SER A 1 203 ? 0.389 9.874 0.317 1.00 97.94 203 SER A N 1
ATOM 1628 C CA . SER A 1 203 ? 1.406 10.919 0.174 1.00 97.94 203 SER A CA 1
ATOM 1629 C C . SER A 1 203 ? 1.038 11.944 -0.898 1.00 97.94 203 SER A C 1
ATOM 1631 O O . SER A 1 203 ? 1.311 13.124 -0.706 1.00 97.94 203 SER A O 1
ATOM 1633 N N . LEU A 1 204 ? 0.394 11.520 -1.988 1.00 98.31 204 LEU A N 1
ATOM 1634 C CA . LEU A 1 204 ? -0.113 12.436 -3.007 1.00 98.31 204 LEU A CA 1
ATOM 1635 C C . LEU A 1 204 ? -1.262 13.304 -2.475 1.00 98.31 204 LEU A C 1
ATOM 1637 O O . LEU A 1 204 ? -1.285 14.495 -2.761 1.00 98.31 204 LEU A O 1
ATOM 1641 N N . ILE A 1 205 ? -2.154 12.745 -1.646 1.00 98.38 205 ILE A N 1
ATOM 1642 C CA . ILE A 1 205 ? -3.186 13.527 -0.943 1.00 98.38 205 ILE A CA 1
ATOM 1643 C C . ILE A 1 205 ? -2.529 14.625 -0.102 1.00 98.38 205 ILE A C 1
ATOM 1645 O O . ILE A 1 205 ? -2.896 15.786 -0.227 1.00 98.38 205 ILE A O 1
ATOM 1649 N N . LEU A 1 206 ? -1.521 14.291 0.711 1.00 98.06 206 LEU A N 1
ATOM 1650 C CA . LEU A 1 206 ? -0.812 15.293 1.518 1.00 98.06 206 LEU A CA 1
ATOM 1651 C C . LEU A 1 206 ? -0.140 16.372 0.662 1.00 98.06 206 LEU A C 1
ATOM 1653 O O . LEU A 1 206 ? -0.233 17.548 0.994 1.00 98.06 206 LEU A O 1
ATOM 1657 N N . ALA A 1 207 ? 0.507 15.989 -0.439 1.00 97.94 207 ALA A N 1
ATOM 1658 C CA . ALA A 1 207 ? 1.123 16.949 -1.352 1.00 97.94 207 ALA A CA 1
ATOM 1659 C C . ALA A 1 207 ? 0.089 17.897 -1.975 1.00 97.94 207 ALA A C 1
ATOM 1661 O O . ALA A 1 207 ? 0.336 19.092 -2.085 1.00 97.94 207 ALA A O 1
ATOM 1662 N N . PHE A 1 208 ? -1.090 17.382 -2.323 1.00 98.25 208 PHE A N 1
ATOM 1663 C CA . PHE A 1 208 ? -2.191 18.184 -2.846 1.00 98.25 208 PHE A CA 1
ATOM 1664 C C . PHE A 1 208 ? -2.775 19.146 -1.807 1.00 98.25 208 PHE A C 1
ATOM 1666 O O . PHE A 1 208 ? -3.068 20.296 -2.129 1.00 98.25 208 PHE A O 1
ATOM 1673 N N . ARG A 1 209 ? -2.911 18.704 -0.550 1.00 97.81 209 ARG A N 1
ATOM 1674 C CA . ARG A 1 209 ? -3.335 19.564 0.567 1.00 97.81 209 ARG A CA 1
ATOM 1675 C C . ARG A 1 209 ? -2.374 20.734 0.754 1.00 97.81 209 ARG A C 1
ATOM 1677 O O . ARG A 1 209 ? -2.814 21.868 0.871 1.00 97.81 209 ARG A O 1
ATOM 1684 N N . LEU A 1 210 ? -1.067 20.464 0.710 1.00 96.81 210 LEU A N 1
ATOM 1685 C CA . LEU A 1 210 ? -0.038 21.504 0.795 1.00 96.81 210 LEU A CA 1
ATOM 1686 C C . LEU A 1 210 ? -0.111 22.485 -0.380 1.00 96.81 210 LEU A C 1
ATOM 1688 O O . LEU A 1 210 ? -0.039 23.688 -0.163 1.00 96.81 210 LEU A O 1
ATOM 1692 N N . GLU A 1 211 ? -0.288 21.982 -1.602 1.00 96.00 211 GLU A N 1
ATOM 1693 C CA . GLU A 1 211 ? -0.375 22.813 -2.809 1.00 96.00 211 GLU A CA 1
ATOM 1694 C C . GLU A 1 211 ? -1.608 23.729 -2.813 1.00 96.00 211 GLU A C 1
ATOM 1696 O O . GLU A 1 211 ? -1.572 24.836 -3.340 1.00 96.00 211 GLU A O 1
ATOM 1701 N N . THR A 1 212 ? -2.718 23.269 -2.235 1.00 95.62 212 THR A N 1
ATOM 1702 C CA . THR A 1 212 ? -4.006 23.976 -2.297 1.00 95.62 212 THR A CA 1
ATOM 1703 C C . THR A 1 212 ? -4.370 24.720 -1.016 1.00 95.62 212 THR A C 1
ATOM 1705 O O . THR A 1 212 ? -5.327 25.490 -1.025 1.00 95.62 212 THR A O 1
ATOM 1708 N N . GLY A 1 213 ? -3.651 24.484 0.085 1.00 94.62 213 GLY A N 1
ATOM 1709 C CA . GLY A 1 213 ? -4.004 24.971 1.424 1.00 94.62 213 GLY A CA 1
ATOM 1710 C C . GLY A 1 213 ? -5.242 24.299 2.038 1.00 94.62 213 GLY A C 1
ATOM 1711 O O . GLY A 1 213 ? -5.652 24.653 3.139 1.00 94.62 213 GLY A O 1
ATOM 1712 N N . ASP A 1 214 ? -5.846 23.333 1.346 1.00 94.56 214 ASP A N 1
ATOM 1713 C CA . ASP A 1 214 ? -7.032 22.600 1.785 1.00 94.56 214 ASP A CA 1
ATOM 1714 C C . ASP A 1 214 ? -6.601 21.401 2.638 1.00 94.56 214 ASP A C 1
ATOM 1716 O O . ASP A 1 214 ? -6.382 20.309 2.117 1.00 94.56 214 ASP A O 1
ATOM 1720 N N . GLU A 1 215 ? -6.429 21.599 3.950 1.00 92.69 215 GLU A N 1
ATOM 1721 C CA . GLU A 1 215 ? -5.929 20.564 4.873 1.00 92.69 215 GLU A CA 1
ATOM 1722 C C . GLU A 1 215 ? -6.826 19.316 4.952 1.00 92.69 215 GLU A C 1
ATOM 1724 O O . GLU A 1 215 ? -6.346 18.229 5.296 1.00 92.69 215 GLU A O 1
ATOM 1729 N N . GLU A 1 216 ? -8.100 19.440 4.577 1.00 92.31 216 GLU A N 1
ATOM 1730 C CA . GLU A 1 216 ? -9.104 18.379 4.666 1.00 92.31 216 GLU A CA 1
ATOM 1731 C C . GLU A 1 216 ? -9.383 17.683 3.324 1.00 92.31 216 GLU A C 1
ATOM 1733 O O . GLU A 1 216 ? -10.143 16.710 3.291 1.00 92.31 216 GLU A O 1
ATOM 1738 N N . ALA A 1 217 ? -8.712 18.084 2.232 1.00 95.31 217 ALA A N 1
ATOM 1739 C CA . ALA A 1 217 ? -8.901 17.483 0.911 1.00 95.31 217 ALA A CA 1
ATOM 1740 C C . ALA A 1 217 ? -8.818 15.948 0.977 1.00 95.31 217 ALA A C 1
ATOM 1742 O O . ALA A 1 217 ? -7.827 15.367 1.444 1.00 95.31 217 ALA A O 1
ATOM 1743 N N . SER A 1 218 ? -9.878 15.272 0.536 1.00 95.69 218 SER A N 1
ATOM 1744 C CA . SER A 1 218 ? -9.969 13.811 0.584 1.00 95.69 218 SER A CA 1
ATOM 1745 C C . SER A 1 218 ? -9.259 13.153 -0.600 1.00 95.69 218 SER A C 1
ATOM 1747 O O . SER A 1 218 ? -8.950 13.785 -1.611 1.00 95.69 218 SER A O 1
ATOM 1749 N N . GLY A 1 219 ? -9.068 11.836 -0.527 1.00 95.56 219 GLY A N 1
ATOM 1750 C CA . GLY A 1 219 ? -8.601 11.047 -1.659 1.00 95.56 219 GLY A CA 1
ATOM 1751 C C . GLY A 1 219 ? -9.546 11.083 -2.855 1.00 95.56 219 GLY A C 1
ATOM 1752 O O . GLY A 1 219 ? -9.106 10.824 -3.967 1.00 95.56 219 GLY A O 1
ATOM 1753 N N . GLN A 1 220 ? -10.826 11.399 -2.667 1.00 96.12 220 GLN A N 1
ATOM 1754 C CA . GLN A 1 220 ? -11.751 11.602 -3.780 1.00 96.12 220 GLN A CA 1
ATOM 1755 C C . GLN A 1 220 ? -11.566 12.989 -4.402 1.00 96.12 220 GLN A C 1
ATOM 1757 O O . GLN A 1 220 ? -11.667 13.132 -5.616 1.00 96.12 220 GLN A O 1
ATOM 1762 N N . GLU A 1 221 ? -11.256 13.993 -3.584 1.00 95.81 221 GLU A N 1
ATOM 1763 C CA . GLU A 1 221 ? -11.103 15.378 -4.024 1.00 95.81 221 GLU A CA 1
ATOM 1764 C C . GLU A 1 221 ? -9.897 15.561 -4.952 1.00 95.81 221 GLU A C 1
ATOM 1766 O O . GLU A 1 221 ? -9.971 16.297 -5.934 1.00 95.81 221 GLU A O 1
ATOM 1771 N N . ILE A 1 222 ? -8.814 14.810 -4.727 1.00 97.12 222 ILE A N 1
ATOM 1772 C CA . ILE A 1 222 ? -7.670 14.809 -5.653 1.00 97.12 222 ILE A CA 1
ATOM 1773 C C . ILE A 1 222 ? -7.996 14.181 -7.018 1.00 97.12 222 ILE A C 1
ATOM 1775 O O . ILE A 1 222 ? -7.236 14.353 -7.964 1.00 97.12 222 ILE A O 1
ATOM 1779 N N . LEU A 1 223 ? -9.113 13.452 -7.137 1.00 97.75 223 LEU A N 1
ATOM 1780 C CA . LEU A 1 223 ? -9.618 12.890 -8.396 1.00 97.75 223 LEU A CA 1
ATOM 1781 C C . LEU A 1 223 ? -10.649 13.810 -9.070 1.00 97.75 223 LEU A C 1
ATOM 1783 O O . LEU A 1 223 ? -11.382 13.386 -9.963 1.00 97.75 223 LEU A O 1
ATOM 1787 N N . ASN A 1 224 ? -10.733 15.071 -8.648 1.00 96.31 224 ASN A N 1
ATOM 1788 C CA . ASN A 1 224 ? -11.581 16.068 -9.277 1.00 96.31 224 ASN A CA 1
ATOM 1789 C C . ASN A 1 224 ? -10.875 16.657 -10.507 1.00 96.31 224 ASN A C 1
ATOM 1791 O O . ASN A 1 224 ? -9.884 17.377 -10.382 1.00 96.31 224 ASN A O 1
ATOM 1795 N N . TYR A 1 225 ? -11.406 16.395 -11.706 1.00 96.25 225 TYR A N 1
ATOM 1796 C CA . TYR A 1 225 ? -10.823 16.889 -12.962 1.00 96.25 225 TYR A CA 1
ATOM 1797 C C . TYR A 1 225 ? -10.729 18.420 -13.023 1.00 96.25 225 TYR A C 1
ATOM 1799 O O . TYR A 1 225 ? -9.843 18.951 -13.685 1.00 96.25 225 TYR A O 1
ATOM 1807 N N . ARG A 1 226 ? -11.591 19.145 -12.297 1.00 96.31 226 ARG A N 1
ATOM 1808 C CA . ARG A 1 226 ? -11.556 20.615 -12.230 1.00 96.31 226 ARG A CA 1
ATOM 1809 C C . ARG A 1 226 ? -10.357 21.142 -11.442 1.00 96.31 226 ARG A C 1
ATOM 1811 O O . ARG A 1 226 ? -9.988 22.296 -11.605 1.00 96.31 226 ARG A O 1
ATOM 1818 N N . ARG A 1 227 ? -9.747 20.306 -10.596 1.00 95.75 227 ARG A N 1
ATOM 1819 C CA . ARG A 1 227 ? -8.558 20.629 -9.792 1.00 95.75 227 ARG A CA 1
ATOM 1820 C C . ARG A 1 227 ? -7.293 19.957 -10.336 1.00 95.75 227 ARG A C 1
ATOM 1822 O O . ARG A 1 227 ? -6.306 19.829 -9.614 1.00 95.75 227 ARG A O 1
ATOM 1829 N N . PHE A 1 228 ? -7.307 19.519 -11.597 1.00 96.44 228 PHE A N 1
ATOM 1830 C CA . PHE A 1 228 ? -6.196 18.765 -12.176 1.00 96.44 228 PHE A CA 1
ATOM 1831 C C . PHE A 1 228 ? -4.882 19.559 -12.204 1.00 96.44 228 PHE A C 1
ATOM 1833 O O . PHE A 1 228 ? -3.833 18.984 -11.950 1.00 96.44 228 PHE A O 1
ATOM 1840 N N . GLU A 1 229 ? -4.924 20.878 -12.413 1.00 96.38 229 GLU A N 1
ATOM 1841 C CA . GLU A 1 229 ? -3.716 21.718 -12.374 1.00 96.38 229 GLU A CA 1
ATOM 1842 C C . GLU A 1 229 ? -3.023 21.665 -10.999 1.00 96.38 229 GLU A C 1
ATOM 1844 O O . GLU A 1 229 ? -1.805 21.510 -10.902 1.00 96.38 229 GLU A O 1
ATOM 1849 N N . ALA A 1 230 ? -3.799 21.718 -9.912 1.00 97.38 230 ALA A N 1
ATOM 1850 C CA . ALA A 1 230 ? -3.265 21.557 -8.561 1.00 97.38 230 ALA A CA 1
ATOM 1851 C C . ALA A 1 230 ? -2.731 20.134 -8.327 1.00 97.38 230 ALA A C 1
ATOM 1853 O O . ALA A 1 230 ? -1.704 19.947 -7.674 1.00 97.38 230 ALA A O 1
ATOM 1854 N N . LEU A 1 231 ? -3.391 19.120 -8.899 1.00 97.94 231 LEU A N 1
ATOM 1855 C CA . LEU A 1 231 ? -2.897 17.746 -8.864 1.00 97.94 231 LEU A CA 1
ATOM 1856 C C . LEU A 1 231 ? -1.557 17.611 -9.590 1.00 97.94 231 LEU A C 1
ATOM 1858 O O . LEU A 1 231 ? -0.661 16.946 -9.080 1.00 97.94 231 LEU A O 1
ATOM 1862 N N . GLU A 1 232 ? -1.391 18.247 -10.745 1.00 97.50 232 GLU A N 1
ATOM 1863 C CA . GLU A 1 232 ? -0.142 18.227 -11.501 1.00 97.50 232 GLU A CA 1
ATOM 1864 C C . GLU A 1 232 ? 1.016 18.842 -10.706 1.00 97.50 232 GLU A C 1
ATOM 1866 O O . GLU A 1 232 ? 2.090 18.237 -10.606 1.00 97.50 232 GLU A O 1
ATOM 1871 N N . LYS A 1 233 ? 0.784 19.986 -10.051 1.00 97.38 233 LYS A N 1
ATOM 1872 C CA . LYS A 1 233 ? 1.768 20.611 -9.151 1.00 97.38 233 LYS A CA 1
ATOM 1873 C C . LYS A 1 233 ? 2.123 19.691 -7.977 1.00 97.38 233 LYS A C 1
ATOM 1875 O O . LYS A 1 233 ? 3.305 19.481 -7.694 1.00 97.38 233 LYS A O 1
ATOM 1880 N N . ALA A 1 234 ? 1.129 19.032 -7.378 1.00 97.88 234 ALA A N 1
ATOM 1881 C CA . ALA A 1 234 ? 1.343 18.039 -6.325 1.00 97.88 234 ALA A CA 1
ATOM 1882 C C . ALA A 1 234 ? 2.122 16.797 -6.805 1.00 97.88 234 ALA A C 1
ATOM 1884 O O . ALA A 1 234 ? 2.960 16.268 -6.076 1.00 97.88 234 ALA A O 1
ATOM 1885 N N . ILE A 1 235 ? 1.892 16.325 -8.036 1.00 97.38 235 ILE A N 1
ATOM 1886 C CA . ILE A 1 235 ? 2.675 15.235 -8.644 1.00 97.38 235 ILE A CA 1
ATOM 1887 C C . ILE A 1 235 ? 4.131 15.677 -8.797 1.00 97.38 235 ILE A C 1
ATOM 1889 O O . ILE A 1 235 ? 5.043 14.937 -8.413 1.00 97.38 235 ILE A O 1
ATOM 1893 N N . LYS A 1 236 ? 4.355 16.881 -9.333 1.00 96.12 236 LYS A N 1
ATOM 1894 C CA . LYS A 1 236 ? 5.691 17.445 -9.532 1.00 96.12 236 LYS A CA 1
ATOM 1895 C C . LYS A 1 236 ? 6.446 17.542 -8.205 1.00 96.12 236 LYS A C 1
ATOM 1897 O O . LYS A 1 236 ? 7.551 17.014 -8.110 1.00 96.12 236 LYS A O 1
ATOM 1902 N N . SER A 1 237 ? 5.824 18.075 -7.152 1.00 96.06 237 SER A N 1
ATOM 1903 C CA . SER A 1 237 ? 6.479 18.253 -5.847 1.00 96.06 237 SER A CA 1
ATOM 1904 C C . SER A 1 237 ? 6.984 16.941 -5.227 1.00 96.06 237 SER A C 1
ATOM 1906 O O . SER A 1 237 ? 8.084 16.901 -4.675 1.00 96.06 237 SER A O 1
ATOM 1908 N N . ILE A 1 238 ? 6.251 15.830 -5.370 1.00 95.56 238 ILE A N 1
ATOM 1909 C CA . ILE A 1 238 ? 6.695 14.528 -4.838 1.00 95.56 238 ILE A CA 1
ATOM 1910 C C . ILE A 1 238 ? 7.634 13.777 -5.786 1.00 95.56 238 ILE A C 1
ATOM 1912 O O . ILE A 1 238 ? 8.477 12.985 -5.339 1.00 95.56 238 ILE A O 1
ATOM 1916 N N . SER A 1 239 ? 7.486 13.998 -7.094 1.00 95.38 239 SER A N 1
ATOM 1917 C CA . SER A 1 239 ? 8.220 13.267 -8.124 1.00 95.38 239 SER A CA 1
ATOM 1918 C C . SER A 1 239 ? 9.528 13.925 -8.545 1.00 95.38 239 SER A C 1
ATOM 1920 O O . SER A 1 239 ? 10.315 13.254 -9.194 1.00 95.38 239 SER A O 1
ATOM 1922 N N . THR A 1 240 ? 9.822 15.154 -8.130 1.00 93.62 240 THR A N 1
ATOM 1923 C CA . THR A 1 240 ? 11.073 15.848 -8.465 1.00 93.62 240 THR A CA 1
ATOM 1924 C C . THR A 1 240 ? 12.066 15.781 -7.290 1.00 93.62 240 THR A C 1
ATOM 1926 O O . THR A 1 240 ? 11.691 15.618 -6.122 1.00 93.62 240 THR A O 1
ATOM 1929 N N . LYS A 1 241 ? 13.367 15.752 -7.591 1.00 91.12 241 LYS A N 1
ATOM 1930 C CA . LYS A 1 241 ? 14.465 15.838 -6.614 1.00 91.12 241 LYS A CA 1
ATOM 1931 C C . LYS A 1 241 ? 14.781 17.305 -6.309 1.00 91.12 241 LYS A C 1
ATOM 1933 O O . LYS A 1 241 ? 14.419 18.189 -7.072 1.00 91.12 241 LYS A O 1
ATOM 1938 N N . GLU A 1 242 ? 15.544 17.553 -5.249 1.00 88.56 242 GLU A N 1
ATOM 1939 C CA . GLU A 1 242 ? 16.073 18.894 -4.942 1.00 88.56 242 GLU A CA 1
ATOM 1940 C C . GLU A 1 242 ? 16.933 19.458 -6.085 1.00 88.56 242 GLU A C 1
ATOM 1942 O O . GLU A 1 242 ? 16.952 20.660 -6.309 1.00 88.56 242 GLU A O 1
ATOM 1947 N N . THR A 1 243 ? 17.576 18.582 -6.865 1.00 87.38 243 THR A N 1
ATOM 1948 C CA . THR A 1 243 ? 18.362 18.942 -8.055 1.00 87.38 243 THR A CA 1
ATOM 1949 C C . THR A 1 243 ? 17.515 19.353 -9.265 1.00 87.38 243 THR A C 1
ATOM 1951 O O . THR A 1 243 ? 18.071 19.678 -10.307 1.00 87.38 243 THR A O 1
ATOM 1954 N N . GLY A 1 244 ? 16.181 19.295 -9.175 1.00 86.69 244 GLY A N 1
ATOM 1955 C CA . GLY A 1 244 ? 15.267 19.577 -10.288 1.00 86.69 244 GLY A CA 1
ATOM 1956 C C . GLY A 1 244 ? 15.013 18.391 -11.226 1.00 86.69 244 GLY A C 1
ATOM 1957 O O . GLY A 1 244 ? 14.115 18.455 -12.060 1.00 86.69 244 GLY A O 1
ATOM 1958 N N . GLU A 1 245 ? 15.742 17.283 -11.069 1.00 89.38 245 GLU A N 1
ATOM 1959 C CA . GLU A 1 245 ? 15.539 16.069 -11.866 1.00 89.38 245 GLU A CA 1
ATOM 1960 C C . GLU A 1 245 ? 14.321 15.259 -11.410 1.00 89.38 245 GLU A C 1
ATOM 1962 O O . GLU A 1 245 ? 14.051 15.113 -10.213 1.00 89.38 245 GLU A O 1
ATOM 1967 N N . ASP A 1 246 ? 13.655 14.599 -12.354 1.00 90.56 246 ASP A N 1
ATOM 1968 C CA . ASP A 1 246 ? 12.555 13.698 -12.039 1.00 90.56 246 ASP A CA 1
ATOM 1969 C C . ASP A 1 246 ? 13.034 12.365 -11.434 1.00 90.56 246 ASP A C 1
ATOM 1971 O O . ASP A 1 246 ? 13.930 11.660 -11.909 1.00 90.56 246 ASP A O 1
ATOM 1975 N N . LYS A 1 247 ? 12.338 11.935 -10.385 1.00 94.19 247 LYS A N 1
ATOM 1976 C CA . LYS A 1 247 ? 12.306 10.558 -9.887 1.00 94.19 247 LYS A CA 1
ATOM 1977 C C . LYS A 1 247 ? 11.435 9.743 -10.842 1.00 94.19 247 LYS A C 1
ATOM 1979 O O . LYS A 1 247 ? 10.315 9.356 -10.504 1.00 94.19 247 LYS A O 1
ATOM 1984 N N . VAL A 1 248 ? 11.955 9.461 -12.033 1.00 92.88 248 VAL A N 1
ATOM 1985 C CA . VAL A 1 248 ? 11.195 8.889 -13.159 1.00 92.88 248 VAL A CA 1
ATOM 1986 C C . VAL A 1 248 ? 10.345 7.667 -12.802 1.00 92.88 248 VAL A C 1
ATOM 1988 O O . VAL A 1 248 ? 9.152 7.625 -13.098 1.00 92.88 248 VAL A O 1
ATOM 1991 N N . GLY A 1 249 ? 10.900 6.712 -12.049 1.00 92.44 249 GLY A N 1
ATOM 1992 C CA . GLY A 1 249 ? 10.159 5.521 -11.621 1.00 92.44 249 GLY A CA 1
ATOM 1993 C C . GLY A 1 249 ? 8.997 5.830 -10.673 1.00 92.44 249 GLY A C 1
ATOM 1994 O O . GLY A 1 249 ? 7.988 5.129 -10.688 1.00 92.44 249 GLY A O 1
ATOM 1995 N N . LEU A 1 250 ? 9.112 6.877 -9.854 1.00 95.62 250 LEU A N 1
ATOM 1996 C CA . LEU A 1 250 ? 8.039 7.332 -8.973 1.00 95.62 250 LEU A CA 1
ATOM 1997 C C . LEU A 1 250 ? 6.950 8.061 -9.766 1.00 95.62 250 LEU A C 1
ATOM 1999 O O . LEU A 1 250 ? 5.777 7.755 -9.572 1.00 95.62 250 LEU A O 1
ATOM 2003 N N . LYS A 1 251 ? 7.335 8.955 -10.686 1.00 96.25 251 LYS A N 1
ATOM 2004 C CA . LYS A 1 251 ? 6.405 9.715 -11.537 1.00 96.25 251 LYS A CA 1
ATOM 2005 C C . LYS A 1 251 ? 5.474 8.788 -12.319 1.00 96.25 251 LYS A C 1
ATOM 2007 O O . LYS A 1 251 ? 4.255 8.902 -12.224 1.00 96.25 251 LYS A O 1
ATOM 2012 N N . VAL A 1 252 ? 6.043 7.777 -12.977 1.00 95.50 252 VAL A N 1
ATOM 2013 C CA . VAL A 1 252 ? 5.280 6.751 -13.708 1.00 95.50 252 VAL A CA 1
ATOM 2014 C C . VAL A 1 252 ? 4.348 5.970 -12.774 1.00 95.50 252 VAL A C 1
ATOM 2016 O O . VAL A 1 252 ? 3.180 5.743 -13.092 1.00 95.50 252 VAL A O 1
ATOM 2019 N N . ARG A 1 253 ? 4.833 5.576 -11.587 1.00 95.94 253 ARG A N 1
ATOM 2020 C CA . ARG A 1 253 ? 4.009 4.867 -10.593 1.00 95.94 253 ARG A CA 1
ATOM 2021 C C . ARG A 1 253 ? 2.814 5.699 -10.131 1.00 95.94 253 ARG A C 1
ATOM 2023 O O . ARG A 1 253 ? 1.739 5.127 -9.969 1.00 95.94 253 ARG A O 1
ATOM 2030 N N . ILE A 1 254 ? 2.983 7.006 -9.934 1.00 97.50 254 ILE A N 1
ATOM 2031 C CA . ILE A 1 254 ? 1.898 7.914 -9.535 1.00 97.50 254 ILE A CA 1
ATOM 2032 C C . ILE A 1 254 ? 0.783 7.914 -10.585 1.00 97.50 254 ILE A C 1
ATOM 2034 O O . ILE A 1 254 ? -0.374 7.696 -10.227 1.00 97.50 254 ILE A O 1
ATOM 2038 N N . GLY A 1 255 ? 1.122 8.051 -11.871 1.00 96.75 255 GLY A N 1
ATOM 2039 C CA . GLY A 1 255 ? 0.135 8.037 -12.956 1.00 96.75 255 GLY A CA 1
ATOM 2040 C C . GLY A 1 255 ? -0.706 6.755 -12.982 1.00 96.75 255 GLY A C 1
ATOM 2041 O O . GLY A 1 255 ? -1.936 6.804 -13.054 1.00 96.75 255 GLY A O 1
ATOM 2042 N N . PHE A 1 256 ? -0.072 5.586 -12.840 1.00 96.56 256 PHE A N 1
ATOM 2043 C CA . PHE A 1 256 ? -0.802 4.313 -12.784 1.00 96.56 256 PHE A CA 1
ATOM 2044 C C . PHE A 1 256 ? -1.658 4.157 -11.523 1.00 96.56 256 PHE A C 1
ATOM 2046 O O . PHE A 1 256 ? -2.752 3.588 -11.593 1.00 96.56 256 PHE A O 1
ATOM 2053 N N . VAL A 1 257 ? -1.180 4.653 -10.379 1.00 97.19 257 VAL A N 1
ATOM 2054 C CA . VAL A 1 257 ? -1.949 4.661 -9.131 1.00 97.19 257 VAL A CA 1
ATOM 2055 C C . VAL A 1 257 ? -3.194 5.542 -9.273 1.00 97.19 257 VAL A C 1
ATOM 2057 O O . VAL A 1 257 ? -4.277 5.078 -8.926 1.00 97.19 257 VAL A O 1
ATOM 2060 N N . LEU A 1 258 ? -3.080 6.738 -9.861 1.00 98.00 258 LEU A N 1
ATOM 2061 C CA . LEU A 1 258 ? -4.210 7.637 -10.131 1.00 98.00 258 LEU A CA 1
ATOM 2062 C C . LEU A 1 258 ? -5.246 7.003 -11.066 1.00 98.00 258 LEU A C 1
ATOM 2064 O O . LEU A 1 258 ? -6.423 6.927 -10.710 1.00 98.00 258 LEU A O 1
ATOM 2068 N N . LYS A 1 259 ? -4.817 6.455 -12.216 1.00 97.50 259 LYS A N 1
ATOM 2069 C CA . LYS A 1 259 ? -5.719 5.745 -13.146 1.00 97.50 259 LYS A CA 1
ATOM 2070 C C . LYS A 1 259 ? -6.465 4.607 -12.445 1.00 97.50 259 LYS A C 1
ATOM 2072 O O . LYS A 1 259 ? -7.656 4.397 -12.677 1.00 97.50 259 LYS A O 1
ATOM 2077 N N . ARG A 1 260 ? -5.782 3.845 -11.583 1.00 97.06 260 ARG A N 1
ATOM 2078 C CA . ARG A 1 260 ? -6.408 2.745 -10.836 1.00 97.06 260 ARG A CA 1
ATOM 2079 C C . ARG A 1 260 ? -7.366 3.266 -9.760 1.00 97.06 260 ARG A C 1
ATOM 2081 O O . ARG A 1 260 ? -8.466 2.731 -9.666 1.00 97.06 260 ARG A O 1
ATOM 2088 N N . ALA A 1 261 ? -6.996 4.294 -8.999 1.00 97.94 261 ALA A N 1
ATOM 2089 C CA . ALA A 1 261 ? -7.855 4.908 -7.985 1.00 97.94 261 ALA A CA 1
ATOM 2090 C C . ALA A 1 261 ? -9.158 5.450 -8.598 1.00 97.94 261 ALA A C 1
ATOM 2092 O O . ALA A 1 261 ? -10.241 5.088 -8.140 1.00 97.94 261 ALA A O 1
ATOM 2093 N N . ALA A 1 262 ? -9.066 6.189 -9.707 1.00 98.06 262 ALA A N 1
ATOM 2094 C CA . ALA A 1 262 ? -10.230 6.700 -10.428 1.00 98.06 262 ALA A CA 1
ATOM 2095 C C . ALA A 1 262 ? -11.137 5.578 -10.961 1.00 98.06 262 ALA A C 1
ATOM 2097 O O . ALA A 1 262 ? -12.347 5.613 -10.751 1.00 98.06 262 ALA A O 1
ATOM 2098 N N . LYS A 1 263 ? -10.576 4.508 -11.548 1.00 97.94 263 LYS A N 1
ATOM 2099 C CA . LYS A 1 263 ? -11.366 3.327 -11.965 1.00 97.94 263 LYS A CA 1
ATOM 2100 C C . LYS A 1 263 ? -12.076 2.648 -10.791 1.00 97.94 263 LYS A C 1
ATOM 2102 O O . LYS A 1 263 ? -13.197 2.162 -10.940 1.00 97.94 263 LYS A O 1
ATOM 2107 N N . ILE A 1 264 ? -11.427 2.588 -9.627 1.00 97.12 264 ILE A N 1
ATOM 2108 C CA . ILE A 1 264 ? -12.015 2.012 -8.414 1.00 97.12 264 ILE A CA 1
ATOM 2109 C C . ILE A 1 264 ? -13.189 2.858 -7.930 1.00 97.12 264 ILE A C 1
ATOM 2111 O O . ILE A 1 264 ? -14.234 2.276 -7.635 1.00 97.12 264 ILE A O 1
ATOM 2115 N N . MET A 1 265 ? -13.024 4.182 -7.891 1.00 97.56 265 MET A N 1
ATOM 2116 C CA . MET A 1 265 ? -14.066 5.116 -7.466 1.00 97.56 265 MET A CA 1
ATOM 2117 C C . MET A 1 265 ? -15.230 5.177 -8.446 1.00 97.56 265 MET A C 1
ATOM 2119 O O . MET A 1 265 ? -16.374 5.116 -8.012 1.00 97.56 265 MET A O 1
ATOM 2123 N N . ARG A 1 266 ? -14.966 5.162 -9.756 1.00 97.81 266 ARG A N 1
ATOM 2124 C CA . ARG A 1 266 ? -16.020 5.042 -10.770 1.00 97.81 266 ARG A CA 1
ATOM 2125 C C . ARG A 1 266 ? -16.885 3.808 -10.518 1.00 97.81 266 ARG A C 1
ATOM 2127 O O . ARG A 1 266 ? -18.095 3.920 -10.384 1.00 97.81 266 ARG A O 1
ATOM 2134 N N . GLY A 1 267 ? -16.261 2.636 -10.352 1.00 96.19 267 GLY A N 1
ATOM 2135 C CA . GLY A 1 267 ? -16.990 1.404 -10.032 1.00 96.19 267 GLY A CA 1
ATOM 2136 C C . GLY A 1 267 ? -17.750 1.470 -8.700 1.00 96.19 267 GLY A C 1
ATOM 2137 O O . GLY A 1 267 ? -18.833 0.906 -8.591 1.00 96.19 267 GLY A O 1
ATOM 2138 N N . TYR A 1 268 ? -17.215 2.174 -7.699 1.00 95.50 268 TYR A N 1
ATOM 2139 C CA . TYR A 1 268 ? -17.908 2.406 -6.430 1.00 95.50 268 TYR A CA 1
ATOM 2140 C C . TYR A 1 268 ? -19.180 3.255 -6.613 1.00 95.50 268 TYR A C 1
ATOM 2142 O O . TYR A 1 268 ? -20.223 2.893 -6.074 1.00 95.50 268 TYR A O 1
ATOM 2150 N N . PHE A 1 269 ? -19.129 4.327 -7.410 1.00 96.69 269 PHE A N 1
ATOM 2151 C CA . PHE A 1 269 ? -20.297 5.172 -7.686 1.00 96.69 269 PHE A CA 1
ATOM 2152 C C . PHE A 1 269 ? -21.344 4.489 -8.565 1.00 96.69 269 PHE A C 1
ATOM 2154 O O . PHE A 1 269 ? -22.531 4.622 -8.275 1.00 96.69 269 PHE A O 1
ATOM 2161 N N . VAL A 1 270 ? -20.923 3.666 -9.535 1.00 96.50 270 VAL A N 1
ATOM 2162 C CA . VAL A 1 270 ? -21.835 2.784 -10.290 1.00 96.50 270 VAL A CA 1
ATOM 2163 C C . VAL A 1 270 ? -22.633 1.897 -9.332 1.00 96.50 270 VAL A C 1
ATOM 2165 O O . VAL A 1 270 ? -23.857 1.863 -9.392 1.00 96.50 270 VAL A O 1
ATOM 2168 N N . MET A 1 271 ? -21.958 1.224 -8.392 1.00 93.94 271 MET A N 1
ATOM 2169 C CA . MET A 1 271 ? -22.622 0.354 -7.409 1.00 93.94 271 MET A CA 1
ATOM 2170 C C . MET A 1 271 ? -23.550 1.110 -6.447 1.00 93.94 271 MET A C 1
ATOM 2172 O O . MET A 1 271 ? -24.438 0.503 -5.854 1.00 93.94 271 MET A O 1
ATOM 2176 N N . LYS A 1 272 ? -23.334 2.416 -6.261 1.00 93.44 272 LYS A N 1
ATOM 2177 C CA . LYS A 1 272 ? -24.162 3.293 -5.421 1.00 93.44 272 LYS A CA 1
ATOM 2178 C C . LYS A 1 272 ? -25.251 4.034 -6.204 1.00 93.44 272 LYS A C 1
ATOM 2180 O O . LYS A 1 272 ? -25.978 4.804 -5.586 1.00 93.44 272 LYS A O 1
ATOM 2185 N N . ALA A 1 273 ? -25.365 3.802 -7.514 1.00 94.75 273 ALA A N 1
ATOM 2186 C CA . ALA A 1 273 ? -26.267 4.522 -8.412 1.00 94.75 273 ALA A CA 1
ATOM 2187 C C . ALA A 1 273 ? -26.085 6.059 -8.380 1.00 94.75 273 ALA A C 1
ATOM 2189 O O . ALA A 1 273 ? -27.033 6.810 -8.593 1.00 94.75 273 ALA A O 1
ATOM 2190 N N . ASP A 1 274 ? -24.859 6.538 -8.132 1.00 96.38 274 ASP A N 1
ATOM 2191 C CA . ASP A 1 274 ? -24.518 7.968 -8.153 1.00 96.38 274 ASP A CA 1
ATOM 2192 C C . ASP A 1 274 ? -23.971 8.347 -9.539 1.00 96.38 274 ASP A C 1
ATOM 2194 O O . ASP A 1 274 ? -22.761 8.332 -9.783 1.00 96.38 274 ASP A O 1
ATOM 2198 N N . ALA A 1 275 ? -24.885 8.636 -10.471 1.00 96.44 275 ALA A N 1
ATOM 2199 C CA . ALA A 1 275 ? -24.556 8.909 -11.872 1.00 96.44 275 ALA A CA 1
ATOM 2200 C C . ALA A 1 275 ? -23.674 10.156 -12.053 1.00 96.44 275 ALA A C 1
ATOM 2202 O O . ALA A 1 275 ? -22.800 10.177 -12.918 1.00 96.44 275 ALA A O 1
ATOM 2203 N N . GLN A 1 276 ? -23.860 11.183 -11.219 1.00 96.94 276 GLN A N 1
ATOM 2204 C CA . GLN A 1 276 ? -23.082 12.415 -11.322 1.00 96.94 276 GLN A CA 1
ATOM 2205 C C . GLN A 1 276 ? -21.614 12.169 -10.963 1.00 96.94 276 GLN A C 1
ATOM 2207 O O . GLN A 1 276 ? -20.718 12.536 -11.724 1.00 96.94 276 GLN A O 1
ATOM 2212 N N . LYS A 1 277 ? -21.350 11.504 -9.830 1.00 96.19 277 LYS A N 1
ATOM 2213 C CA . LYS A 1 277 ? -19.969 11.211 -9.423 1.00 96.19 277 LYS A CA 1
ATOM 2214 C C . LYS A 1 277 ? -19.301 10.169 -10.313 1.00 96.19 277 LYS A C 1
ATOM 2216 O O . LYS A 1 277 ? -18.088 10.220 -10.505 1.00 96.19 277 LYS A O 1
ATOM 2221 N N . GLU A 1 278 ? -20.067 9.230 -10.863 1.00 97.56 278 GLU A N 1
ATOM 2222 C CA . GLU A 1 278 ? -19.575 8.311 -11.890 1.00 97.56 278 GLU A CA 1
ATOM 2223 C C . GLU A 1 278 ? -19.071 9.081 -13.119 1.00 97.56 278 GLU A C 1
ATOM 2225 O O . GLU A 1 278 ? -17.914 8.899 -13.513 1.00 97.56 278 GLU A O 1
ATOM 2230 N N . ALA A 1 279 ? -19.882 10.007 -13.643 1.00 97.88 279 ALA A N 1
ATOM 2231 C CA . ALA A 1 279 ? -19.523 10.830 -14.791 1.00 97.88 279 ALA A CA 1
ATOM 2232 C C . ALA A 1 279 ? -18.289 11.704 -14.511 1.00 97.88 279 ALA A C 1
ATOM 2234 O O . ALA A 1 279 ? -17.410 11.828 -15.367 1.00 97.88 279 ALA A O 1
ATOM 2235 N N . ASP A 1 280 ? -18.171 12.263 -13.303 1.00 97.75 280 ASP A N 1
ATOM 2236 C CA . ASP A 1 280 ? -16.996 13.042 -12.898 1.00 97.75 280 ASP A CA 1
ATOM 2237 C C . ASP A 1 280 ? -15.713 12.185 -12.861 1.00 97.75 280 ASP A C 1
ATOM 2239 O O . ASP A 1 280 ? -14.653 12.646 -13.295 1.00 97.75 280 ASP A O 1
ATOM 2243 N N . MET A 1 281 ? -15.789 10.921 -12.419 1.00 98.31 281 MET A N 1
ATOM 2244 C CA . MET A 1 281 ? -14.648 9.990 -12.474 1.00 98.31 281 MET A CA 1
ATOM 2245 C C . MET A 1 281 ? -14.281 9.592 -13.905 1.00 98.31 281 MET A C 1
ATOM 2247 O O . MET A 1 281 ? -13.100 9.390 -14.198 1.00 98.31 281 MET A O 1
ATOM 2251 N N . THR A 1 282 ? -15.266 9.483 -14.798 1.00 98.19 282 THR A N 1
ATOM 2252 C CA . THR A 1 282 ? -15.023 9.253 -16.227 1.00 98.19 282 THR A CA 1
ATOM 2253 C C . THR A 1 282 ? -14.284 10.438 -16.846 1.00 98.19 282 THR A C 1
ATOM 2255 O O . THR A 1 282 ? -13.208 10.239 -17.404 1.00 98.19 282 THR A O 1
ATOM 2258 N N . ARG A 1 283 ? -14.737 11.674 -16.603 1.00 98.38 283 ARG A N 1
ATOM 2259 C CA . ARG A 1 283 ? -14.032 12.886 -17.062 1.00 98.38 283 ARG A CA 1
ATOM 2260 C C . ARG A 1 283 ? -12.605 12.977 -16.526 1.00 98.38 283 ARG A C 1
ATOM 2262 O O . ARG A 1 283 ? -11.695 13.349 -17.258 1.00 98.38 283 ARG A O 1
ATOM 2269 N N . PHE A 1 284 ? -12.378 12.616 -15.262 1.00 98.44 284 PHE A N 1
ATOM 2270 C CA . PHE A 1 284 ? -11.021 12.566 -14.710 1.00 98.44 284 PHE A CA 1
ATOM 2271 C C . PHE A 1 284 ? -10.130 11.549 -15.441 1.00 98.44 284 PHE A C 1
ATOM 2273 O O . PHE A 1 284 ? -8.963 11.834 -15.713 1.00 98.44 284 PHE A O 1
ATOM 2280 N N . LEU A 1 285 ? -10.670 10.370 -15.768 1.00 98.31 285 LEU A N 1
ATOM 2281 C CA . LEU A 1 285 ? -9.955 9.355 -16.544 1.00 98.31 285 LEU A CA 1
ATOM 2282 C C . LEU A 1 285 ? -9.628 9.827 -17.967 1.00 98.31 285 LEU A C 1
ATOM 2284 O O . LEU A 1 285 ? -8.555 9.496 -18.468 1.00 98.31 285 LEU A O 1
ATOM 2288 N N . ASP A 1 286 ? -10.499 10.623 -18.578 1.00 98.06 286 ASP A N 1
ATOM 2289 C CA . ASP A 1 286 ? -10.238 11.216 -19.890 1.00 98.06 286 ASP A CA 1
ATOM 2290 C C . ASP A 1 286 ? -9.121 12.265 -19.804 1.00 98.06 286 ASP A C 1
ATOM 2292 O O . ASP A 1 286 ? -8.164 12.221 -20.577 1.00 98.06 286 ASP A O 1
ATOM 2296 N N . VAL A 1 287 ? -9.169 13.155 -18.803 1.00 97.69 287 VAL A N 1
ATOM 2297 C CA . VAL A 1 287 ? -8.123 14.170 -18.583 1.00 97.69 287 VAL A CA 1
ATOM 2298 C C . VAL A 1 287 ? -6.756 13.522 -18.359 1.00 97.69 287 VAL A C 1
ATOM 2300 O O . VAL A 1 287 ? -5.787 13.917 -19.002 1.00 97.69 287 VAL A O 1
ATOM 2303 N N . ILE A 1 288 ? -6.649 12.504 -17.498 1.00 96.31 288 ILE A N 1
ATOM 2304 C CA . ILE A 1 288 ? -5.356 11.841 -17.251 1.00 96.31 288 ILE A CA 1
ATOM 2305 C C . ILE A 1 288 ? -4.835 11.080 -18.478 1.00 96.31 288 ILE A C 1
ATOM 2307 O O . ILE A 1 288 ? -3.625 10.894 -18.599 1.00 96.31 288 ILE A O 1
ATOM 2311 N N . GLU A 1 289 ? -5.713 10.616 -19.372 1.00 96.75 289 GLU A N 1
ATOM 2312 C CA . GLU A 1 289 ? -5.310 9.980 -20.628 1.00 96.75 289 GLU A CA 1
ATOM 2313 C C . GLU A 1 289 ? -4.758 11.017 -21.609 1.00 96.75 289 GLU A C 1
ATOM 2315 O O . GLU A 1 289 ? -3.639 10.858 -22.094 1.00 96.75 289 GLU A O 1
ATOM 2320 N N . LEU A 1 290 ? -5.480 12.123 -21.810 1.00 96.81 290 LEU A N 1
ATOM 2321 C CA . LEU A 1 290 ? -5.048 13.235 -22.661 1.00 96.81 290 LEU A CA 1
ATOM 2322 C C . LEU A 1 290 ? -3.730 13.856 -22.173 1.00 96.81 290 LEU A C 1
ATOM 2324 O O . LEU A 1 290 ? -2.855 14.181 -22.971 1.00 96.81 290 LEU A O 1
ATOM 2328 N N . GLN A 1 291 ? -3.556 13.970 -20.855 1.00 95.25 291 GLN A N 1
ATOM 2329 C CA . GLN A 1 291 ? -2.351 14.532 -20.240 1.00 95.25 291 GLN A CA 1
ATOM 2330 C C . GLN A 1 291 ? -1.204 13.519 -20.090 1.00 95.25 291 GLN A C 1
ATOM 2332 O O . GLN A 1 291 ? -0.099 13.883 -19.677 1.00 95.25 291 GLN A O 1
ATOM 2337 N N . TRP A 1 292 ? -1.419 12.242 -20.432 1.00 96.44 292 TRP A N 1
ATOM 2338 C CA . TRP A 1 292 ? -0.428 11.194 -20.177 1.00 96.44 292 TRP A CA 1
ATOM 2339 C C . TRP A 1 292 ? 0.896 11.444 -20.897 1.00 96.44 292 TRP A C 1
ATOM 2341 O O . TRP A 1 292 ? 1.969 11.287 -20.304 1.00 96.44 292 TRP A O 1
ATOM 2351 N N . HIS A 1 293 ? 0.808 11.849 -22.167 1.00 94.44 293 HIS A N 1
ATOM 2352 C CA . HIS A 1 293 ? 1.966 12.096 -23.022 1.00 94.44 293 HIS A CA 1
ATOM 2353 C C . HIS A 1 293 ? 2.862 13.213 -22.472 1.00 94.44 293 HIS A C 1
ATOM 2355 O O . HIS A 1 293 ? 4.081 13.123 -22.561 1.00 94.44 293 HIS A O 1
ATOM 2361 N N . TYR A 1 294 ? 2.273 14.231 -21.848 1.00 94.00 294 TYR A N 1
ATOM 2362 C CA . TYR A 1 294 ? 3.006 15.392 -21.348 1.00 94.00 294 TYR A CA 1
ATOM 2363 C C . TYR A 1 294 ? 3.610 15.141 -19.964 1.00 94.00 294 TYR A C 1
ATOM 2365 O O . TYR A 1 294 ? 4.764 15.481 -19.707 1.00 94.00 294 TYR A O 1
ATOM 2373 N N . ILE A 1 295 ? 2.856 14.495 -19.071 1.00 94.50 295 ILE A N 1
ATOM 2374 C CA . ILE A 1 295 ? 3.253 14.371 -17.664 1.00 94.50 295 ILE A CA 1
ATOM 2375 C C . ILE A 1 295 ? 4.086 13.108 -17.416 1.00 94.50 295 ILE A C 1
ATOM 2377 O O . ILE A 1 295 ? 5.091 13.154 -16.697 1.00 94.50 295 ILE A O 1
ATOM 2381 N N . PHE A 1 296 ? 3.679 11.966 -17.979 1.00 96.19 296 PHE A N 1
ATOM 2382 C CA . PHE A 1 296 ? 4.193 10.652 -17.572 1.00 96.19 296 PHE A CA 1
ATOM 2383 C C . PHE A 1 296 ? 5.057 9.964 -18.628 1.00 96.19 296 PHE A C 1
ATOM 2385 O O . PHE A 1 296 ? 5.970 9.224 -18.254 1.00 96.19 296 PHE A O 1
ATOM 2392 N N . LEU A 1 297 ? 4.804 10.191 -19.921 1.00 94.50 297 LEU A N 1
ATOM 2393 C CA . LEU A 1 297 ? 5.513 9.477 -20.984 1.00 94.50 297 LEU A CA 1
ATOM 2394 C C . LEU A 1 297 ? 7.036 9.712 -20.990 1.00 94.50 297 LEU A C 1
ATOM 2396 O O . LEU A 1 297 ? 7.749 8.714 -21.104 1.00 94.50 297 LEU A O 1
ATOM 2400 N N . PRO A 1 298 ? 7.577 10.934 -20.798 1.00 94.38 298 PRO A N 1
ATOM 2401 C CA . PRO A 1 298 ? 9.029 11.129 -20.774 1.00 94.38 298 PRO A CA 1
ATOM 2402 C C . PRO A 1 298 ? 9.707 10.276 -19.692 1.00 94.38 298 PRO A C 1
ATOM 2404 O O . PRO A 1 298 ? 10.666 9.551 -19.956 1.00 94.38 298 PRO A O 1
ATOM 2407 N N . ALA A 1 299 ? 9.126 10.258 -18.489 1.00 94.44 299 ALA A N 1
ATOM 2408 C CA . ALA A 1 299 ? 9.603 9.430 -17.386 1.00 94.44 299 ALA A CA 1
ATOM 2409 C C . ALA A 1 299 ? 9.445 7.922 -17.660 1.00 94.44 299 ALA A C 1
ATOM 2411 O O . ALA A 1 299 ? 10.245 7.116 -17.175 1.00 94.44 299 ALA A O 1
ATOM 2412 N N . GLN A 1 300 ? 8.421 7.522 -18.420 1.00 93.75 300 GLN A N 1
ATOM 2413 C CA . GLN A 1 300 ? 8.223 6.134 -18.834 1.00 93.75 300 GLN A CA 1
ATOM 2414 C C . GLN A 1 300 ? 9.308 5.678 -19.814 1.00 93.75 300 GLN A C 1
ATOM 2416 O O . GLN A 1 300 ? 9.921 4.636 -19.573 1.00 93.75 300 GLN A O 1
ATOM 2421 N N . ILE A 1 301 ? 9.586 6.472 -20.851 1.00 93.00 301 ILE A N 1
ATOM 2422 C CA . ILE A 1 301 ? 10.639 6.196 -21.838 1.00 93.00 301 ILE A CA 1
ATOM 2423 C C . ILE A 1 301 ? 11.990 6.066 -21.135 1.00 93.00 301 ILE A C 1
ATOM 2425 O O . ILE A 1 301 ? 12.702 5.081 -21.332 1.00 93.00 301 ILE A O 1
ATOM 2429 N N . GLU A 1 302 ? 12.316 6.997 -20.239 1.00 91.44 302 GLU A N 1
ATOM 2430 C CA . GLU A 1 302 ? 13.578 6.950 -19.503 1.00 91.44 302 GLU A CA 1
ATOM 2431 C C . GLU A 1 302 ? 13.672 5.710 -18.593 1.00 91.44 302 GLU A C 1
ATOM 2433 O O . GLU A 1 302 ? 14.712 5.051 -18.513 1.00 91.44 302 GLU A O 1
ATOM 2438 N N . CYS A 1 303 ? 12.573 5.321 -17.934 1.00 88.19 303 CYS A N 1
ATOM 2439 C CA . CYS A 1 303 ? 12.539 4.076 -17.164 1.00 88.19 303 CYS A CA 1
ATOM 2440 C C . CYS A 1 303 ? 12.797 2.843 -18.035 1.00 88.19 303 CYS A C 1
ATOM 2442 O O . CYS A 1 303 ? 13.417 1.887 -17.565 1.00 88.19 303 CYS A O 1
ATOM 2444 N N . GLU A 1 304 ? 12.287 2.824 -19.263 1.00 86.31 304 GLU A N 1
ATOM 2445 C CA . GLU A 1 304 ? 12.472 1.719 -20.201 1.00 86.31 304 GLU A CA 1
ATOM 2446 C C . GLU A 1 304 ? 13.909 1.673 -20.733 1.00 86.31 304 GLU A C 1
ATOM 2448 O O . GLU A 1 304 ? 14.523 0.605 -20.692 1.00 86.31 304 GLU A O 1
ATOM 2453 N N . GLN A 1 305 ? 14.495 2.817 -21.090 1.00 85.31 305 GLN A N 1
ATOM 2454 C CA . GLN A 1 305 ? 15.902 2.932 -21.500 1.00 85.31 305 GLN A CA 1
ATOM 2455 C C . GLN A 1 305 ? 16.871 2.476 -20.398 1.00 85.31 305 GLN A C 1
ATOM 2457 O O . GLN A 1 305 ? 17.805 1.712 -20.643 1.00 85.31 305 GLN A O 1
ATOM 2462 N N . ARG A 1 306 ? 16.614 2.850 -19.138 1.00 82.62 306 ARG A N 1
ATOM 2463 C CA . ARG A 1 306 ? 17.411 2.353 -18.003 1.00 82.62 306 ARG A CA 1
ATOM 2464 C C . ARG A 1 306 ? 17.320 0.831 -17.856 1.00 82.62 306 ARG A C 1
ATOM 2466 O O . ARG A 1 306 ? 18.272 0.200 -17.413 1.00 82.62 306 ARG A O 1
ATOM 2473 N N . ARG A 1 307 ? 16.190 0.210 -18.217 1.00 73.69 307 ARG A N 1
ATOM 2474 C CA . ARG A 1 307 ? 16.040 -1.256 -18.164 1.00 73.69 307 ARG A CA 1
ATOM 2475 C C . ARG A 1 307 ? 16.754 -1.957 -19.310 1.00 73.69 307 ARG A C 1
ATOM 2477 O O . ARG A 1 307 ? 17.223 -3.071 -19.095 1.00 73.69 307 ARG A O 1
ATOM 2484 N N . THR A 1 308 ? 16.808 -1.368 -20.503 1.00 68.12 308 THR A N 1
ATOM 2485 C CA . THR A 1 308 ? 17.499 -1.980 -21.648 1.00 68.12 308 THR A CA 1
ATOM 2486 C C . THR A 1 308 ? 19.009 -1.993 -21.433 1.00 68.12 308 THR A C 1
ATOM 2488 O O . THR A 1 308 ? 19.617 -3.044 -21.627 1.00 68.12 308 THR A O 1
ATOM 2491 N N . GLY A 1 309 ? 19.587 -0.911 -20.896 1.00 62.12 309 GLY A N 1
ATOM 2492 C CA . GLY A 1 309 ? 21.010 -0.855 -20.526 1.00 62.12 309 GLY A CA 1
ATOM 2493 C C . GLY A 1 309 ? 21.431 -1.860 -19.441 1.00 62.12 309 GLY A C 1
ATOM 2494 O O . GLY A 1 309 ? 22.584 -2.260 -19.385 1.00 62.12 309 GLY A O 1
ATOM 2495 N N . LEU A 1 310 ? 20.495 -2.334 -18.609 1.00 62.97 310 LEU A N 1
ATOM 2496 C CA . LEU A 1 310 ? 20.761 -3.327 -17.556 1.00 62.97 310 LEU A CA 1
ATOM 2497 C C . LEU A 1 310 ? 20.674 -4.789 -18.029 1.00 62.97 310 LEU A C 1
ATOM 2499 O O . LEU A 1 310 ? 20.938 -5.697 -17.242 1.00 62.97 310 LEU A O 1
ATOM 2503 N N . ARG A 1 311 ? 20.241 -5.054 -19.270 1.00 66.69 311 ARG A N 1
ATOM 2504 C CA . ARG A 1 311 ? 20.051 -6.432 -19.768 1.00 66.69 311 ARG A CA 1
ATOM 2505 C C . ARG A 1 311 ? 21.296 -7.027 -20.412 1.00 66.69 311 ARG A C 1
ATOM 2507 O O . ARG A 1 311 ? 21.442 -8.245 -20.369 1.00 66.69 311 ARG A O 1
ATOM 2514 N N . LYS A 1 312 ? 22.151 -6.197 -21.008 1.00 67.06 312 LYS A N 1
ATOM 2515 C CA . LYS A 1 312 ? 23.401 -6.621 -21.638 1.00 67.06 312 LYS A CA 1
ATOM 2516 C C . LYS A 1 312 ? 24.515 -5.692 -21.154 1.00 67.06 312 LYS A C 1
ATOM 2518 O O . LYS A 1 312 ? 24.404 -4.492 -21.397 1.00 67.06 312 LYS A O 1
ATOM 2523 N N . PRO A 1 313 ? 25.538 -6.207 -20.455 1.00 69.19 313 PRO A N 1
ATOM 2524 C CA . PRO A 1 313 ? 26.663 -5.377 -20.056 1.00 69.19 313 PRO A CA 1
ATOM 2525 C C . PRO A 1 313 ? 27.403 -4.876 -21.306 1.00 69.19 313 PRO A C 1
ATOM 2527 O O . PRO A 1 313 ? 27.434 -5.560 -22.332 1.00 69.19 313 PRO A O 1
ATOM 2530 N N . SER A 1 314 ? 27.958 -3.664 -21.237 1.00 74.88 314 SER A N 1
ATOM 2531 C CA . SER A 1 314 ? 28.721 -3.054 -22.337 1.00 74.88 314 SER A CA 1
ATOM 2532 C C . SER A 1 314 ? 30.003 -3.827 -22.655 1.00 74.88 314 SER A C 1
ATOM 2534 O O . SER A 1 314 ? 30.410 -3.871 -23.811 1.00 74.88 314 SER A O 1
ATOM 2536 N N . ALA A 1 315 ? 30.589 -4.470 -21.644 1.00 81.00 315 ALA A N 1
ATOM 2537 C CA . ALA A 1 315 ? 31.680 -5.431 -21.746 1.00 81.00 315 ALA A CA 1
ATOM 2538 C C . ALA A 1 315 ? 31.459 -6.547 -20.714 1.00 81.00 315 ALA A C 1
ATOM 2540 O O . ALA A 1 315 ? 30.891 -6.301 -19.647 1.00 81.00 315 ALA A O 1
ATOM 2541 N N . MET A 1 316 ? 31.859 -7.773 -21.045 1.00 81.25 316 MET A N 1
ATOM 2542 C CA . MET A 1 316 ? 31.905 -8.859 -20.064 1.00 81.25 316 MET A CA 1
ATOM 2543 C C . MET A 1 316 ? 33.127 -8.662 -19.162 1.00 81.25 316 MET A C 1
ATOM 2545 O O . MET A 1 316 ? 34.131 -8.176 -19.671 1.00 81.25 316 MET A O 1
ATOM 2549 N N . PRO A 1 317 ? 33.048 -9.018 -17.867 1.00 83.62 317 PRO A N 1
ATOM 2550 C CA . PRO A 1 317 ? 34.213 -8.975 -16.996 1.00 83.62 317 PRO A CA 1
ATOM 2551 C C . PRO A 1 317 ? 35.267 -9.983 -17.456 1.00 83.62 317 PRO A C 1
ATOM 2553 O O . PRO A 1 317 ? 34.937 -11.102 -17.863 1.00 83.62 317 PRO A O 1
ATOM 2556 N N . ASP A 1 318 ? 36.513 -9.559 -17.346 1.00 89.06 318 ASP A N 1
ATOM 2557 C CA . ASP A 1 318 ? 37.725 -10.286 -17.686 1.00 89.06 318 ASP A CA 1
ATOM 2558 C C . ASP A 1 318 ? 37.981 -11.405 -16.655 1.00 89.06 318 ASP A C 1
ATOM 2560 O O . ASP A 1 318 ? 37.385 -11.437 -15.569 1.00 89.06 318 ASP A O 1
ATOM 2564 N N . GLU A 1 319 ? 38.884 -12.340 -16.957 1.00 89.25 319 GLU A N 1
ATOM 2565 C CA . GLU A 1 319 ? 39.212 -13.426 -16.023 1.00 89.25 319 GLU A CA 1
ATOM 2566 C C . GLU A 1 319 ? 39.843 -12.883 -14.728 1.00 89.25 319 GLU A C 1
ATOM 2568 O O . GLU A 1 319 ? 39.532 -13.351 -13.626 1.00 89.25 319 GLU A O 1
ATOM 2573 N N . GLU A 1 320 ? 40.651 -11.830 -14.848 1.00 93.38 320 GLU A N 1
ATOM 2574 C CA . GLU A 1 320 ? 41.258 -11.106 -13.737 1.00 93.38 320 GLU A CA 1
ATOM 2575 C C . GLU A 1 320 ? 40.196 -10.497 -12.816 1.00 93.38 320 GLU A C 1
ATOM 2577 O O . GLU A 1 320 ? 40.258 -10.692 -11.600 1.00 93.38 320 GLU A O 1
ATOM 2582 N N . ASP A 1 321 ? 39.179 -9.833 -13.375 1.00 89.94 321 ASP A N 1
ATOM 2583 C CA . ASP A 1 321 ? 38.076 -9.243 -12.607 1.00 89.94 321 ASP A CA 1
ATOM 2584 C C . ASP A 1 321 ? 37.309 -10.312 -11.821 1.00 89.94 321 ASP A C 1
ATOM 2586 O O . ASP A 1 321 ? 36.984 -10.139 -10.637 1.00 89.94 321 ASP A O 1
ATOM 2590 N N . ILE A 1 322 ? 37.048 -11.456 -12.462 1.00 89.81 322 ILE A N 1
ATOM 2591 C CA . ILE A 1 322 ? 36.383 -12.599 -11.830 1.00 89.81 322 ILE A CA 1
ATOM 2592 C C . ILE A 1 322 ? 37.250 -13.151 -10.693 1.00 89.81 322 ILE A C 1
ATOM 2594 O O . ILE A 1 322 ? 36.721 -13.450 -9.615 1.00 89.81 322 ILE A O 1
ATOM 2598 N N . SER A 1 323 ? 38.565 -13.274 -10.897 1.00 92.62 323 SER A N 1
ATOM 2599 C CA . SER A 1 323 ? 39.488 -13.767 -9.872 1.00 92.62 323 SER A CA 1
ATOM 2600 C C . SER A 1 323 ? 39.565 -12.815 -8.682 1.00 92.62 323 SER A C 1
ATOM 2602 O O . SER A 1 323 ? 39.354 -13.246 -7.548 1.00 92.62 323 SER A O 1
ATOM 2604 N N . VAL A 1 324 ? 39.773 -11.518 -8.925 1.00 95.69 324 VAL A N 1
ATOM 2605 C CA . VAL A 1 324 ? 39.843 -10.485 -7.880 1.00 95.69 324 VAL A CA 1
ATOM 2606 C C . VAL A 1 324 ? 38.569 -10.488 -7.042 1.00 95.69 324 VAL A C 1
ATOM 2608 O O . VAL A 1 324 ? 38.626 -10.504 -5.809 1.00 95.69 324 VAL A O 1
ATOM 2611 N N . PHE A 1 325 ? 37.403 -10.534 -7.689 1.00 93.31 325 PHE A N 1
ATOM 2612 C CA . PHE A 1 325 ? 36.135 -10.536 -6.971 1.00 93.31 325 PHE A CA 1
ATOM 2613 C C . PHE A 1 325 ? 35.908 -11.836 -6.186 1.00 93.31 325 PHE A C 1
ATOM 2615 O O . PHE A 1 325 ? 35.474 -11.798 -5.031 1.00 93.31 325 PHE A O 1
ATOM 2622 N N . ARG A 1 326 ? 36.252 -12.993 -6.765 1.00 93.62 326 ARG A N 1
ATOM 2623 C CA . ARG A 1 326 ? 36.188 -14.295 -6.084 1.00 93.62 326 ARG A CA 1
ATOM 2624 C C . ARG A 1 326 ? 37.057 -14.308 -4.830 1.00 93.62 326 ARG A C 1
ATOM 2626 O O . ARG A 1 326 ? 36.610 -14.789 -3.786 1.00 93.62 326 ARG A O 1
ATOM 2633 N N . ASP A 1 327 ? 38.282 -13.818 -4.942 1.00 95.38 327 ASP A N 1
ATOM 2634 C CA . ASP A 1 327 ? 39.273 -13.877 -3.872 1.00 95.38 327 ASP A CA 1
ATOM 2635 C C . ASP A 1 327 ? 38.920 -12.886 -2.758 1.00 95.38 327 ASP A C 1
ATOM 2637 O O . ASP A 1 327 ? 38.970 -13.247 -1.581 1.00 95.38 327 ASP A O 1
ATOM 2641 N N . PHE A 1 328 ? 38.398 -11.705 -3.116 1.00 96.12 328 PHE A N 1
ATOM 2642 C CA . PHE A 1 328 ? 37.773 -10.787 -2.164 1.00 96.12 328 PHE A CA 1
ATOM 2643 C C . PHE A 1 328 ? 36.638 -11.455 -1.376 1.00 96.12 328 PHE A C 1
ATOM 2645 O O . PHE A 1 328 ? 36.620 -11.382 -0.147 1.00 96.12 328 PHE A O 1
ATOM 2652 N N . ILE A 1 329 ? 35.700 -12.131 -2.056 1.00 95.25 329 ILE A N 1
ATOM 2653 C CA . ILE A 1 329 ? 34.575 -12.794 -1.380 1.00 95.25 329 ILE A CA 1
ATOM 2654 C C . ILE A 1 329 ? 35.080 -13.864 -0.410 1.00 95.25 329 ILE A C 1
ATOM 2656 O O . ILE A 1 329 ? 34.633 -13.898 0.735 1.00 95.25 329 ILE A O 1
ATOM 2660 N N . LYS A 1 330 ? 36.005 -14.726 -0.851 1.00 93.31 330 LYS A N 1
ATOM 2661 C CA . LYS A 1 330 ? 36.580 -15.782 -0.005 1.00 93.31 330 LYS A CA 1
ATOM 2662 C C . LYS A 1 330 ? 37.253 -15.195 1.233 1.00 93.31 330 LYS A C 1
ATOM 2664 O O . LYS A 1 330 ? 36.956 -15.633 2.340 1.00 93.31 330 LYS A O 1
ATOM 2669 N N . HIS A 1 331 ? 38.097 -14.182 1.049 1.00 94.69 331 HIS A N 1
ATOM 2670 C CA . HIS A 1 331 ? 38.809 -13.511 2.138 1.00 94.69 331 HIS A CA 1
ATOM 2671 C C . HIS A 1 331 ? 37.852 -12.910 3.168 1.00 94.69 331 HIS A C 1
ATOM 2673 O O . HIS A 1 331 ? 37.994 -13.120 4.369 1.00 94.69 331 HIS A O 1
ATOM 2679 N N . GLU A 1 332 ? 36.826 -12.197 2.705 1.00 94.00 332 GLU A N 1
ATOM 2680 C CA . GLU A 1 332 ? 35.842 -11.578 3.593 1.00 94.00 332 GLU A CA 1
ATOM 2681 C C . GLU A 1 332 ? 34.957 -12.605 4.306 1.00 94.00 332 GLU A C 1
ATOM 2683 O O . GLU A 1 332 ? 34.586 -12.390 5.459 1.00 94.00 332 GLU A O 1
ATOM 2688 N N . MET A 1 333 ? 34.632 -13.729 3.661 1.00 92.00 333 MET A N 1
ATOM 2689 C CA . MET A 1 333 ? 33.916 -14.825 4.316 1.00 92.00 333 MET A CA 1
ATOM 2690 C C . MET A 1 333 ? 34.754 -15.456 5.432 1.00 92.00 333 MET A C 1
ATOM 2692 O O . MET A 1 333 ? 34.224 -15.648 6.522 1.00 92.00 333 MET A O 1
ATOM 2696 N N . VAL A 1 334 ? 36.047 -15.708 5.190 1.00 91.06 334 VAL A N 1
ATOM 2697 C CA . VAL A 1 334 ? 36.973 -16.267 6.191 1.00 91.06 334 VAL A CA 1
ATOM 2698 C C . VAL A 1 334 ? 37.067 -15.358 7.418 1.00 91.06 334 VAL A C 1
ATOM 2700 O O . VAL A 1 334 ? 36.812 -15.814 8.534 1.00 91.06 334 VAL A O 1
ATOM 2703 N N . LYS A 1 335 ? 37.292 -14.050 7.220 1.00 89.12 335 LYS A N 1
ATOM 2704 C CA . LYS A 1 335 ? 37.324 -13.068 8.321 1.00 89.12 335 LYS A CA 1
ATOM 2705 C C . LYS A 1 335 ? 36.065 -13.097 9.187 1.00 89.12 335 LYS A C 1
ATOM 2707 O O . LYS A 1 335 ? 36.151 -12.983 10.405 1.00 89.12 335 LYS A O 1
ATOM 2712 N N . LEU A 1 336 ? 34.894 -13.239 8.558 1.00 87.12 336 LEU A N 1
ATOM 2713 C CA . LEU A 1 336 ? 33.607 -13.282 9.258 1.00 87.12 336 LEU A CA 1
ATOM 2714 C C . LEU A 1 336 ? 33.391 -14.578 10.048 1.00 87.12 336 LEU A C 1
ATOM 2716 O O . LEU A 1 336 ? 32.584 -14.580 10.977 1.00 87.12 336 LEU A O 1
ATOM 2720 N N . THR A 1 337 ? 34.058 -15.671 9.670 1.00 82.12 337 THR A N 1
ATOM 2721 C CA . THR A 1 337 ? 33.940 -16.974 10.341 1.00 82.12 337 THR A CA 1
ATOM 2722 C C . THR A 1 337 ? 34.993 -17.209 11.421 1.00 82.12 337 THR A C 1
ATOM 2724 O O . THR A 1 337 ? 34.722 -17.945 12.364 1.00 82.12 337 THR A O 1
ATOM 2727 N N . GLU A 1 338 ? 36.169 -16.588 11.315 1.00 79.38 338 GLU A N 1
ATOM 2728 C CA . GLU A 1 338 ? 37.262 -16.746 12.288 1.00 79.38 338 GLU A CA 1
ATOM 2729 C C . GLU A 1 338 ? 37.035 -15.938 13.574 1.00 79.38 338 GLU A C 1
A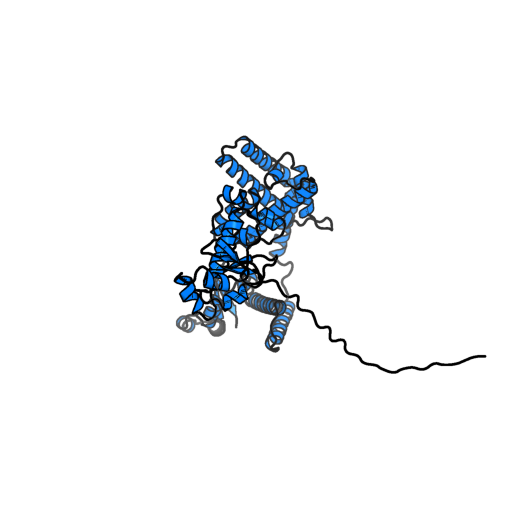TOM 2731 O O . GLU A 1 338 ? 37.454 -16.346 14.657 1.00 79.38 338 GLU A O 1
ATOM 2736 N N . GLN A 1 339 ? 36.341 -14.802 13.480 1.00 71.38 339 GLN A N 1
ATOM 2737 C CA . GLN A 1 339 ? 36.026 -13.963 14.632 1.00 71.38 339 GLN A CA 1
ATOM 2738 C C . GLN A 1 339 ? 34.699 -14.406 15.252 1.00 71.38 339 GLN A C 1
ATOM 2740 O O . GLN A 1 339 ? 33.623 -14.165 14.701 1.00 71.38 339 GLN A O 1
ATOM 2745 N N . TYR A 1 340 ? 34.764 -15.050 16.421 1.00 65.31 340 TYR A N 1
ATOM 2746 C CA . TYR A 1 340 ? 33.572 -15.439 17.179 1.00 65.31 340 TYR A CA 1
ATOM 2747 C C . TYR A 1 340 ? 32.950 -14.217 17.874 1.00 65.31 340 TYR A C 1
ATOM 2749 O O . TYR A 1 340 ? 33.011 -14.053 19.092 1.00 65.31 340 TYR A O 1
ATOM 2757 N N . GLU A 1 341 ? 32.364 -13.327 17.077 1.00 75.31 341 GLU A N 1
ATOM 2758 C CA . GLU A 1 341 ? 31.672 -12.130 17.540 1.00 75.31 341 GLU A CA 1
ATOM 2759 C C . GLU A 1 341 ? 30.154 -12.276 17.431 1.00 75.31 341 GLU A C 1
ATOM 2761 O O . GLU A 1 341 ? 29.606 -12.951 16.556 1.00 75.31 341 GLU A O 1
ATOM 2766 N N . MET A 1 342 ? 29.438 -11.586 18.318 1.00 79.38 342 MET A N 1
ATOM 2767 C CA . MET A 1 342 ? 27.991 -11.452 18.198 1.00 79.38 342 MET A CA 1
ATOM 2768 C C . MET A 1 342 ? 27.663 -10.593 16.976 1.00 79.38 342 MET A C 1
ATOM 2770 O O . MET A 1 342 ? 27.900 -9.387 16.977 1.00 79.38 342 MET A O 1
ATOM 2774 N N . TRP A 1 343 ? 27.079 -11.203 15.945 1.00 86.25 343 TRP A N 1
ATOM 2775 C CA . TRP A 1 343 ? 26.726 -10.485 14.724 1.00 86.25 343 TRP A CA 1
ATOM 2776 C C . TRP A 1 343 ? 25.635 -9.446 14.976 1.00 86.25 343 TRP A C 1
ATOM 2778 O O . TRP A 1 343 ? 24.542 -9.756 15.465 1.00 86.25 343 TRP A O 1
ATOM 2788 N N . ASP A 1 344 ? 25.904 -8.213 14.560 1.00 87.94 344 ASP A N 1
ATOM 2789 C CA . ASP A 1 344 ? 24.872 -7.201 14.424 1.00 87.94 344 ASP A CA 1
ATOM 2790 C C . ASP A 1 344 ? 24.127 -7.345 13.077 1.00 87.94 344 ASP A C 1
ATOM 2792 O O . ASP A 1 344 ? 24.380 -8.233 12.253 1.00 87.94 344 ASP A O 1
ATOM 2796 N N . LYS A 1 345 ? 23.160 -6.454 12.835 1.00 89.94 345 LYS A N 1
ATOM 2797 C CA . LYS A 1 345 ? 22.385 -6.457 11.588 1.00 89.94 345 LYS A CA 1
ATOM 2798 C C . LYS A 1 345 ? 23.266 -6.220 10.353 1.00 89.94 345 LYS A C 1
ATOM 2800 O O . LYS A 1 345 ? 22.953 -6.754 9.289 1.00 89.94 345 LYS A O 1
ATOM 2805 N N . HIS A 1 346 ? 24.299 -5.391 10.462 1.00 89.62 346 HIS A N 1
ATOM 2806 C CA . HIS A 1 346 ? 25.170 -5.034 9.346 1.00 89.62 346 HIS A CA 1
ATOM 2807 C C . HIS A 1 346 ? 26.079 -6.205 8.975 1.00 89.62 346 HIS A C 1
ATOM 2809 O O . HIS A 1 346 ? 26.122 -6.573 7.799 1.00 89.62 346 HIS A O 1
ATOM 2815 N N . THR A 1 347 ? 26.698 -6.847 9.965 1.00 89.75 347 THR A N 1
ATOM 2816 C CA . THR A 1 347 ? 27.524 -8.048 9.798 1.00 89.75 347 THR A CA 1
ATOM 2817 C C . THR A 1 347 ? 26.719 -9.179 9.165 1.00 89.75 347 THR A C 1
ATOM 2819 O O . THR A 1 347 ? 27.136 -9.737 8.151 1.00 89.75 347 THR A O 1
ATOM 2822 N N . PHE A 1 348 ? 25.498 -9.438 9.652 1.00 89.56 348 PHE A N 1
ATOM 2823 C CA . PHE A 1 348 ? 24.611 -10.439 9.048 1.00 89.56 348 PHE A CA 1
ATOM 2824 C C . PHE A 1 348 ? 24.268 -10.126 7.582 1.00 89.56 348 PHE A C 1
ATOM 2826 O O . PHE A 1 348 ? 24.300 -11.010 6.724 1.00 89.56 348 PHE A O 1
ATOM 2833 N N . VAL A 1 349 ? 23.935 -8.868 7.264 1.00 91.00 349 VAL A N 1
ATOM 2834 C CA . VAL A 1 349 ? 23.625 -8.461 5.883 1.00 91.00 349 VAL A CA 1
ATOM 2835 C C . VAL A 1 349 ? 24.846 -8.608 4.977 1.00 91.00 349 VAL A C 1
ATOM 2837 O O . VAL A 1 349 ? 24.689 -9.048 3.836 1.00 91.00 349 VAL A O 1
ATOM 2840 N N . ARG A 1 350 ? 26.047 -8.282 5.470 1.00 91.81 350 ARG A N 1
ATOM 2841 C CA . ARG A 1 350 ? 27.302 -8.461 4.731 1.00 91.81 350 ARG A CA 1
ATOM 2842 C C . ARG A 1 350 ? 27.572 -9.938 4.457 1.00 91.81 350 ARG A C 1
ATOM 2844 O O . ARG A 1 350 ? 27.744 -10.289 3.294 1.00 91.81 350 ARG A O 1
ATOM 2851 N N . ALA A 1 351 ? 27.496 -10.797 5.475 1.00 90.62 351 ALA A N 1
ATOM 2852 C CA . ALA A 1 351 ? 27.651 -12.245 5.329 1.00 90.62 351 ALA A CA 1
ATOM 2853 C C . ALA A 1 351 ? 26.668 -12.823 4.298 1.00 90.62 351 ALA A C 1
ATOM 2855 O O . ALA A 1 351 ? 27.065 -13.506 3.356 1.00 90.62 351 ALA A O 1
ATOM 2856 N N . ARG A 1 352 ? 25.381 -12.463 4.404 1.00 90.44 352 ARG A N 1
ATOM 2857 C CA . ARG A 1 352 ? 24.352 -12.863 3.434 1.00 90.44 352 ARG A CA 1
ATOM 2858 C C . ARG A 1 352 ? 24.703 -12.420 2.012 1.00 90.44 352 ARG A C 1
ATOM 2860 O O . ARG A 1 352 ? 24.551 -13.200 1.079 1.00 90.44 352 ARG A O 1
ATOM 2867 N N . ASN A 1 353 ? 25.129 -11.170 1.828 1.00 92.75 353 ASN A N 1
ATOM 2868 C CA . ASN A 1 353 ? 25.476 -10.652 0.504 1.00 92.75 353 ASN A CA 1
ATOM 2869 C C . ASN A 1 353 ? 26.685 -11.383 -0.093 1.00 92.75 353 ASN A C 1
ATOM 2871 O O . ASN A 1 353 ? 26.658 -11.677 -1.283 1.00 92.75 353 ASN A O 1
ATOM 2875 N N . LEU A 1 354 ? 27.698 -11.707 0.717 1.00 93.81 354 LEU A N 1
ATOM 2876 C CA . LEU A 1 354 ? 28.870 -12.476 0.286 1.00 93.81 354 LEU A CA 1
ATOM 2877 C C . LEU A 1 354 ? 28.483 -13.887 -0.169 1.00 93.81 354 LEU A C 1
ATOM 2879 O O . LEU A 1 354 ? 28.877 -14.299 -1.256 1.00 93.81 354 LEU A O 1
ATOM 2883 N N . VAL A 1 355 ? 27.644 -14.591 0.600 1.00 90.81 355 VAL A N 1
ATOM 2884 C CA . VAL A 1 355 ? 27.137 -15.925 0.229 1.00 90.81 355 VAL A CA 1
ATOM 2885 C C . VAL A 1 355 ? 26.347 -15.870 -1.079 1.00 90.81 355 VAL A C 1
ATOM 2887 O O . VAL A 1 355 ? 26.603 -16.646 -1.997 1.00 90.81 355 VAL A O 1
ATOM 2890 N N . VAL A 1 356 ? 25.417 -14.917 -1.203 1.00 91.69 356 VAL A N 1
ATOM 2891 C CA . VAL A 1 356 ? 24.628 -14.744 -2.431 1.00 91.69 356 VAL A CA 1
ATOM 2892 C C . VAL A 1 356 ? 25.532 -14.413 -3.616 1.00 91.69 356 VAL A C 1
ATOM 2894 O O . VAL A 1 356 ? 25.350 -14.995 -4.681 1.00 91.69 356 VAL A O 1
ATOM 2897 N N . ALA A 1 357 ? 26.515 -13.524 -3.449 1.00 92.12 357 ALA A N 1
ATOM 2898 C CA . ALA A 1 357 ? 27.473 -13.189 -4.499 1.00 92.12 357 ALA A CA 1
ATOM 2899 C C . ALA A 1 357 ? 28.288 -14.418 -4.922 1.00 92.12 357 ALA A C 1
ATOM 2901 O O . ALA A 1 357 ? 28.392 -14.690 -6.116 1.00 92.12 357 ALA A O 1
ATOM 2902 N N . ARG A 1 358 ? 28.774 -15.213 -3.958 1.00 91.69 358 ARG A N 1
ATOM 2903 C CA . ARG A 1 358 ? 29.538 -16.435 -4.227 1.00 91.69 358 ARG A CA 1
ATOM 2904 C C . ARG A 1 358 ? 28.732 -17.443 -5.038 1.00 91.69 358 ARG A C 1
ATOM 2906 O O . ARG A 1 358 ? 29.233 -17.930 -6.046 1.00 91.69 358 ARG A O 1
ATOM 2913 N N . LEU A 1 359 ? 27.494 -17.716 -4.624 1.00 89.12 359 LEU A N 1
ATOM 2914 C CA . LEU A 1 359 ? 26.591 -18.634 -5.325 1.00 89.12 359 LEU A CA 1
ATOM 2915 C C . LEU A 1 359 ? 26.211 -18.107 -6.712 1.00 89.12 359 LEU A C 1
ATOM 2917 O O . LEU A 1 359 ? 26.169 -18.873 -7.670 1.00 89.12 359 LEU A O 1
ATOM 2921 N N . THR A 1 360 ? 25.974 -16.798 -6.834 1.00 89.19 360 THR A N 1
ATOM 2922 C CA . THR A 1 360 ? 25.659 -16.145 -8.115 1.00 89.19 360 THR A CA 1
ATOM 2923 C C . THR A 1 360 ? 26.809 -16.301 -9.103 1.00 89.19 360 THR A C 1
ATOM 2925 O O . THR A 1 360 ? 26.570 -16.689 -10.242 1.00 89.19 360 THR A O 1
ATOM 2928 N N . MET A 1 361 ? 28.043 -16.033 -8.660 1.00 86.81 361 MET A N 1
ATOM 2929 C CA . MET A 1 361 ? 29.243 -16.208 -9.479 1.00 86.81 361 MET A CA 1
ATOM 2930 C C . MET A 1 361 ? 29.464 -17.668 -9.857 1.00 86.81 361 MET A C 1
ATOM 2932 O O . MET A 1 361 ? 29.736 -17.947 -11.015 1.00 86.81 361 MET A O 1
ATOM 2936 N N . PHE A 1 362 ? 29.345 -18.586 -8.891 1.00 86.06 362 PHE A N 1
ATOM 2937 C CA . PHE A 1 362 ? 29.587 -20.010 -9.122 1.00 86.06 362 PHE A CA 1
ATOM 2938 C C . PHE A 1 362 ? 28.620 -20.594 -10.158 1.00 86.06 362 PHE A C 1
ATOM 2940 O O . PHE A 1 362 ? 29.042 -21.329 -11.037 1.00 86.06 362 PHE A O 1
ATOM 2947 N N . ASN A 1 363 ? 27.344 -20.210 -10.093 1.00 83.38 363 ASN A N 1
ATOM 2948 C CA . ASN A 1 363 ? 26.315 -20.718 -11.000 1.00 83.38 363 ASN A CA 1
ATOM 2949 C C . ASN A 1 363 ? 26.168 -19.885 -12.289 1.00 83.38 363 ASN A C 1
ATOM 2951 O O . ASN A 1 363 ? 25.375 -20.242 -13.156 1.00 83.38 363 ASN A O 1
ATOM 2955 N N . ALA A 1 364 ? 26.842 -18.732 -12.395 1.00 79.44 364 ALA A N 1
ATOM 2956 C CA . ALA A 1 364 ? 26.629 -17.736 -13.452 1.00 79.44 364 ALA A CA 1
ATOM 2957 C C . ALA A 1 364 ? 25.136 -17.391 -13.689 1.00 79.44 364 ALA A C 1
ATOM 2959 O O . ALA A 1 364 ? 24.681 -17.162 -14.812 1.00 79.44 364 ALA A O 1
ATOM 2960 N N . ARG A 1 365 ? 24.339 -17.363 -12.610 1.00 75.56 365 ARG A N 1
ATOM 2961 C CA . ARG A 1 365 ? 22.882 -17.136 -12.649 1.00 75.56 365 ARG A CA 1
ATOM 2962 C C . ARG A 1 365 ? 22.502 -15.718 -12.237 1.00 75.56 365 ARG A C 1
ATOM 2964 O O . ARG A 1 365 ? 23.319 -14.914 -11.799 1.00 75.56 365 ARG A O 1
ATOM 2971 N N . ARG A 1 366 ? 21.214 -15.378 -12.352 1.00 76.44 366 ARG A N 1
ATOM 2972 C CA . ARG A 1 366 ? 20.702 -14.092 -11.854 1.00 76.44 366 ARG A CA 1
ATOM 2973 C C . ARG A 1 366 ? 20.734 -14.100 -10.331 1.00 76.44 366 ARG A C 1
ATOM 2975 O O . ARG A 1 366 ? 20.075 -14.930 -9.716 1.00 76.44 366 ARG A O 1
ATOM 2982 N N . GLY A 1 367 ? 21.362 -13.099 -9.713 1.00 76.31 367 GLY A N 1
ATOM 2983 C CA . GLY A 1 367 ? 21.541 -13.061 -8.251 1.00 76.31 367 GLY A CA 1
ATOM 2984 C C . GLY A 1 367 ? 20.257 -13.100 -7.408 1.00 76.31 367 GLY A C 1
ATOM 2985 O O . GLY A 1 367 ? 20.299 -13.387 -6.216 1.00 76.31 367 GLY A O 1
ATOM 2986 N N . GLY A 1 368 ? 19.088 -12.874 -8.015 1.00 79.06 368 GLY A N 1
ATOM 2987 C CA . GLY A 1 368 ? 17.807 -13.075 -7.342 1.00 79.06 368 GLY A CA 1
ATOM 2988 C C . GLY A 1 368 ? 17.493 -14.538 -7.001 1.00 79.06 368 GLY A C 1
ATOM 2989 O O . GLY A 1 368 ? 16.708 -14.760 -6.088 1.00 79.06 368 GLY A O 1
ATOM 2990 N N . GLU A 1 369 ? 18.043 -15.511 -7.726 1.00 81.44 369 GLU A N 1
ATOM 2991 C CA . GLU A 1 369 ? 17.817 -16.950 -7.508 1.00 81.44 369 GLU A CA 1
ATOM 2992 C C . GLU A 1 369 ? 18.457 -17.438 -6.197 1.00 81.44 369 GLU A C 1
ATOM 2994 O O . GLU A 1 369 ? 17.704 -17.774 -5.273 1.00 81.44 369 GLU A O 1
ATOM 2999 N N . PRO A 1 370 ? 19.791 -17.345 -6.010 1.00 83.94 370 PRO A N 1
ATOM 3000 C CA . PRO A 1 370 ? 20.418 -17.718 -4.741 1.00 83.94 370 PRO A CA 1
ATOM 3001 C C . PRO A 1 370 ? 19.909 -16.872 -3.565 1.00 83.94 370 PRO A C 1
ATOM 3003 O O . PRO A 1 370 ? 19.774 -17.373 -2.454 1.00 83.94 370 PRO A O 1
ATOM 3006 N N . ALA A 1 371 ? 19.524 -15.609 -3.793 1.00 86.19 371 ALA A N 1
ATOM 3007 C CA . ALA A 1 371 ? 18.952 -14.755 -2.747 1.00 86.19 371 ALA A CA 1
ATOM 3008 C C . ALA A 1 371 ? 17.569 -15.202 -2.230 1.00 86.19 371 ALA A C 1
ATOM 3010 O O . ALA A 1 371 ? 17.136 -14.729 -1.176 1.00 86.19 371 ALA A O 1
ATOM 3011 N N . ARG A 1 372 ? 16.847 -16.052 -2.971 1.00 86.12 372 ARG A N 1
ATOM 3012 C CA . ARG A 1 372 ? 15.521 -16.571 -2.591 1.00 86.12 372 ARG A CA 1
ATOM 3013 C C . ARG A 1 372 ? 15.559 -17.992 -2.037 1.00 86.12 372 ARG A C 1
ATOM 3015 O O . ARG A 1 372 ? 14.503 -18.487 -1.651 1.00 86.12 372 ARG A O 1
ATOM 3022 N N . LEU A 1 373 ? 16.731 -18.625 -2.007 1.00 85.75 373 LEU A N 1
ATOM 3023 C CA . LEU A 1 373 ? 16.880 -19.994 -1.534 1.00 85.75 373 LEU A CA 1
ATOM 3024 C C . LEU A 1 373 ? 16.435 -20.095 -0.071 1.00 85.75 373 LEU A C 1
ATOM 3026 O O . LEU A 1 373 ? 16.874 -19.333 0.795 1.00 85.75 373 LEU A O 1
ATOM 3030 N N . THR A 1 374 ? 15.508 -21.004 0.198 1.00 87.38 374 THR A N 1
ATOM 3031 C CA . THR A 1 374 ? 14.951 -21.209 1.532 1.00 87.38 374 THR A CA 1
ATOM 3032 C C . THR A 1 374 ? 15.822 -22.157 2.349 1.00 87.38 374 THR A C 1
ATOM 3034 O O . THR A 1 374 ? 16.539 -22.999 1.818 1.00 87.38 374 THR A O 1
ATOM 3037 N N . LEU A 1 375 ? 15.708 -22.084 3.679 1.00 88.38 375 LEU A N 1
ATOM 3038 C CA . LEU A 1 375 ? 16.389 -23.034 4.568 1.00 88.38 375 LEU A CA 1
ATOM 3039 C C . LEU A 1 375 ? 15.924 -24.480 4.363 1.00 88.38 375 LEU A C 1
ATOM 3041 O O . LEU A 1 375 ? 16.659 -25.398 4.707 1.00 88.38 375 LEU A O 1
ATOM 3045 N N . LYS A 1 376 ? 14.701 -24.685 3.862 1.00 88.62 376 LYS A N 1
ATOM 3046 C CA . LYS A 1 376 ? 14.193 -26.016 3.534 1.00 88.62 376 LYS A CA 1
ATOM 3047 C C . LYS A 1 376 ? 14.931 -26.566 2.312 1.00 88.62 376 LYS A C 1
ATOM 3049 O O . LYS A 1 376 ? 15.558 -27.606 2.438 1.00 88.62 376 LYS A O 1
ATOM 3054 N N . GLU A 1 377 ? 14.930 -25.820 1.207 1.00 88.81 377 GLU A N 1
ATOM 3055 C CA . GLU A 1 377 ? 15.630 -26.195 -0.034 1.00 88.81 377 GLU A CA 1
ATOM 3056 C C . GLU A 1 377 ? 17.135 -26.407 0.214 1.00 88.81 377 GLU A C 1
ATOM 3058 O O . GLU A 1 377 ? 17.716 -27.373 -0.265 1.00 88.81 377 GLU A O 1
ATOM 3063 N N . TRP A 1 378 ? 17.759 -25.556 1.037 1.00 87.56 378 TRP A N 1
ATOM 3064 C CA . TRP A 1 378 ? 19.160 -25.715 1.443 1.00 87.56 378 TRP A CA 1
ATOM 3065 C C . TRP A 1 378 ? 19.417 -27.016 2.214 1.00 87.56 378 TRP A C 1
ATOM 3067 O O . TRP A 1 378 ? 20.402 -27.704 1.969 1.00 87.56 378 TRP A O 1
ATOM 3077 N N . LYS A 1 379 ? 18.538 -27.365 3.162 1.00 90.25 379 LYS A N 1
ATOM 3078 C CA . LYS A 1 379 ? 18.667 -28.610 3.932 1.00 90.25 379 LYS A CA 1
ATOM 3079 C C . LYS A 1 379 ? 18.468 -29.836 3.053 1.00 90.25 379 LYS A C 1
ATOM 3081 O O . LYS A 1 379 ? 19.242 -30.769 3.189 1.00 90.25 379 LYS A O 1
ATOM 3086 N N . GLU A 1 380 ? 17.474 -29.805 2.168 1.00 89.31 380 GLU A N 1
ATOM 3087 C CA . GLU A 1 380 ? 17.220 -30.875 1.196 1.00 89.31 380 GLU A CA 1
ATOM 3088 C C . GLU A 1 380 ? 18.455 -31.126 0.321 1.00 89.31 380 GLU A C 1
ATOM 3090 O O . GLU A 1 380 ? 18.854 -32.275 0.153 1.00 89.31 380 GLU A O 1
ATOM 3095 N N . ALA A 1 381 ? 19.109 -30.059 -0.147 1.00 88.19 381 ALA A N 1
ATOM 3096 C CA . ALA A 1 381 ? 20.345 -30.147 -0.921 1.00 88.19 381 ALA A CA 1
ATOM 3097 C C . ALA A 1 381 ? 21.523 -30.726 -0.124 1.00 88.19 381 ALA A C 1
ATOM 3099 O O . ALA A 1 381 ? 22.253 -31.560 -0.641 1.00 88.19 381 ALA A O 1
ATOM 3100 N N . ILE A 1 382 ? 21.706 -30.333 1.144 1.00 88.12 382 ILE A N 1
ATOM 3101 C CA . ILE A 1 382 ? 22.768 -30.899 2.000 1.00 88.12 382 ILE A CA 1
ATOM 3102 C C . ILE A 1 382 ? 22.549 -32.390 2.269 1.00 88.12 382 ILE A C 1
ATOM 3104 O O . ILE A 1 382 ? 23.519 -33.125 2.425 1.00 88.12 382 ILE A O 1
ATOM 3108 N N . THR A 1 383 ? 21.293 -32.828 2.349 1.00 87.69 383 THR A N 1
ATOM 3109 C CA . THR A 1 383 ? 20.937 -34.241 2.536 1.00 87.69 383 THR A CA 1
ATOM 3110 C C . THR A 1 383 ? 20.866 -35.025 1.228 1.00 87.69 383 THR A C 1
ATOM 3112 O O . THR A 1 383 ? 20.326 -36.126 1.233 1.00 87.69 383 THR A O 1
ATOM 3115 N N . ASP A 1 384 ? 21.334 -34.446 0.118 1.00 84.69 384 ASP A N 1
ATOM 3116 C CA . ASP A 1 384 ? 21.329 -35.058 -1.214 1.00 84.69 384 ASP A CA 1
ATOM 3117 C C . ASP A 1 384 ? 19.940 -35.552 -1.648 1.00 84.69 384 ASP A C 1
ATOM 3119 O O . ASP A 1 384 ? 19.803 -36.483 -2.431 1.00 84.69 384 ASP A O 1
ATOM 3123 N N . ALA A 1 385 ? 18.871 -34.889 -1.186 1.00 85.88 385 ALA A N 1
ATOM 3124 C CA . ALA A 1 385 ? 17.487 -35.297 -1.453 1.00 85.88 385 ALA A CA 1
ATOM 3125 C C . ALA A 1 385 ? 17.113 -35.250 -2.947 1.00 85.88 385 ALA A C 1
ATOM 3127 O O . ALA A 1 385 ? 16.063 -35.751 -3.347 1.00 85.88 385 ALA A O 1
ATOM 3128 N N . TRP A 1 386 ? 17.956 -34.602 -3.747 1.00 81.12 386 TRP A N 1
ATOM 3129 C CA . TRP A 1 386 ? 17.777 -34.363 -5.171 1.00 81.12 386 TRP A CA 1
ATOM 3130 C C . TRP A 1 386 ? 18.727 -35.184 -6.049 1.00 81.12 386 TRP A C 1
ATOM 3132 O O . TRP A 1 386 ? 18.607 -35.123 -7.269 1.00 81.12 386 TRP A O 1
ATOM 3142 N N . ILE A 1 387 ? 19.643 -35.945 -5.447 1.00 81.12 387 ILE A N 1
ATOM 3143 C CA . ILE A 1 387 ? 20.602 -36.798 -6.148 1.00 81.12 387 ILE A CA 1
ATOM 3144 C C . ILE A 1 387 ? 20.251 -38.246 -5.799 1.00 81.12 387 ILE A C 1
ATOM 3146 O O . ILE A 1 387 ? 20.363 -38.645 -4.645 1.00 81.12 387 ILE A O 1
ATOM 3150 N N . ASP A 1 388 ? 19.803 -39.034 -6.779 1.00 80.38 388 ASP A N 1
ATOM 3151 C CA . ASP A 1 388 ? 19.577 -40.473 -6.585 1.00 80.38 388 ASP A CA 1
ATOM 3152 C C . ASP A 1 388 ? 20.915 -41.218 -6.729 1.00 80.38 388 ASP A C 1
ATOM 3154 O O . ASP A 1 388 ? 21.459 -41.253 -7.838 1.00 80.38 388 ASP A O 1
ATOM 3158 N N . PRO A 1 389 ? 21.445 -41.848 -5.663 1.00 78.44 389 PRO A N 1
ATOM 3159 C CA . PRO A 1 389 ? 22.721 -42.559 -5.725 1.00 78.44 389 PRO A CA 1
ATOM 3160 C C . PRO A 1 389 ? 22.755 -43.644 -6.810 1.00 78.44 389 PRO A C 1
ATOM 3162 O O . PRO A 1 389 ? 23.779 -43.834 -7.461 1.00 78.44 389 PRO A O 1
ATOM 3165 N N . ASN A 1 390 ? 21.621 -44.304 -7.077 1.00 79.62 390 ASN A N 1
ATOM 3166 C CA . ASN A 1 390 ? 21.539 -45.355 -8.097 1.00 79.62 390 ASN A CA 1
ATOM 3167 C C . ASN A 1 390 ? 21.614 -44.800 -9.524 1.00 79.62 390 ASN A C 1
ATOM 3169 O O . ASN A 1 390 ? 21.904 -45.543 -10.463 1.00 79.62 390 ASN A O 1
ATOM 3173 N N . LEU A 1 391 ? 21.281 -43.520 -9.709 1.00 77.12 391 LEU A N 1
ATOM 3174 C CA . LEU A 1 391 ? 21.408 -42.845 -10.994 1.00 77.12 391 LEU A CA 1
ATOM 3175 C C . LEU A 1 391 ? 22.856 -42.403 -11.218 1.00 77.12 391 LEU A C 1
ATOM 3177 O O . LEU A 1 391 ? 23.359 -42.587 -12.319 1.00 77.12 391 LEU A O 1
ATOM 3181 N N . VAL A 1 392 ? 23.539 -41.918 -10.172 1.00 80.56 392 VAL A N 1
ATOM 3182 C CA . VAL A 1 392 ? 24.961 -41.519 -10.225 1.00 80.56 392 VAL A CA 1
ATOM 3183 C C . VAL A 1 392 ? 25.860 -42.692 -10.624 1.00 80.56 392 VAL A C 1
ATOM 3185 O O . VAL A 1 392 ? 26.779 -42.528 -11.421 1.00 80.56 392 VAL A O 1
ATOM 3188 N N . GLU A 1 393 ? 25.580 -43.901 -10.127 1.00 80.06 393 GLU A N 1
ATOM 3189 C CA . GLU A 1 393 ? 26.343 -45.102 -10.499 1.00 80.06 393 GLU A CA 1
ATOM 3190 C C . GLU A 1 393 ? 26.223 -45.475 -11.982 1.00 80.06 393 GLU A C 1
ATOM 3192 O O . GLU A 1 393 ? 27.138 -46.097 -12.521 1.00 80.06 393 GLU A O 1
ATOM 3197 N N . LYS A 1 394 ? 25.124 -45.080 -12.634 1.00 83.75 394 LYS A N 1
ATOM 3198 C CA . LYS A 1 394 ? 24.838 -45.345 -14.052 1.00 83.75 394 LYS A CA 1
ATOM 3199 C C . LYS A 1 394 ? 25.348 -44.249 -14.990 1.00 83.75 394 LYS A C 1
ATOM 3201 O O . LYS A 1 394 ? 25.147 -44.361 -16.195 1.00 83.75 394 LYS A O 1
ATOM 3206 N N . VAL A 1 395 ? 25.943 -43.180 -14.457 1.00 85.88 395 VAL A N 1
ATOM 3207 C CA . VAL A 1 395 ? 26.551 -42.122 -15.269 1.00 85.88 395 VAL A CA 1
ATOM 3208 C C . VAL A 1 395 ? 27.904 -42.614 -15.774 1.00 85.88 395 VAL A C 1
ATOM 3210 O O . VAL A 1 395 ? 28.828 -42.831 -14.988 1.00 85.88 395 VAL A O 1
ATOM 3213 N N . ASP A 1 396 ? 28.005 -42.784 -17.092 1.00 87.12 396 ASP A N 1
ATOM 3214 C CA . ASP A 1 396 ? 29.220 -43.260 -17.759 1.00 87.12 396 ASP A CA 1
ATOM 3215 C C . ASP A 1 396 ? 30.295 -42.165 -17.881 1.00 87.12 396 ASP A C 1
ATOM 3217 O O . ASP A 1 396 ? 31.485 -42.480 -17.923 1.00 87.12 396 ASP A O 1
ATOM 3221 N N . ASP A 1 397 ? 29.900 -40.883 -17.928 1.00 90.31 397 ASP A N 1
ATOM 3222 C CA . ASP A 1 397 ? 30.841 -39.764 -18.027 1.00 90.31 397 ASP A CA 1
ATOM 3223 C C . ASP A 1 397 ? 31.552 -39.506 -16.682 1.00 90.31 397 ASP A C 1
ATOM 3225 O O . ASP A 1 397 ? 30.908 -39.131 -15.694 1.00 90.31 397 ASP A O 1
ATOM 3229 N N . PRO A 1 398 ? 32.891 -39.648 -16.609 1.00 87.69 398 PRO A N 1
ATOM 3230 C CA . PRO A 1 398 ? 33.622 -39.480 -15.356 1.00 87.69 398 PRO A CA 1
ATOM 3231 C C . PRO A 1 398 ? 33.551 -38.059 -14.787 1.00 87.69 398 PRO A C 1
ATOM 3233 O O . PRO A 1 398 ? 33.634 -37.890 -13.568 1.00 87.69 398 PRO A O 1
ATOM 3236 N N . MET A 1 399 ? 33.419 -37.033 -15.639 1.00 84.06 399 MET A N 1
ATOM 3237 C CA . MET A 1 399 ? 33.309 -35.649 -15.172 1.00 84.06 399 MET A CA 1
ATOM 3238 C C . MET A 1 399 ? 31.941 -35.373 -14.558 1.00 84.06 399 MET A C 1
ATOM 3240 O O . MET A 1 399 ? 31.879 -34.834 -13.456 1.00 84.06 399 MET A O 1
ATOM 3244 N N . GLU A 1 400 ? 30.858 -35.766 -15.222 1.00 83.62 400 GLU A N 1
ATOM 3245 C CA . GLU A 1 400 ? 29.498 -35.649 -14.697 1.00 83.62 400 GLU A CA 1
ATOM 3246 C C . GLU A 1 400 ? 29.347 -36.412 -13.377 1.00 83.62 400 GLU A C 1
ATOM 3248 O O . GLU A 1 400 ? 28.847 -35.859 -12.394 1.00 83.62 400 GLU A O 1
ATOM 3253 N N . LYS A 1 401 ? 29.889 -37.634 -13.299 1.00 83.56 401 LYS A N 1
ATOM 3254 C CA . LYS A 1 401 ? 29.921 -38.410 -12.057 1.00 83.56 401 LYS A CA 1
ATOM 3255 C C . LYS A 1 401 ? 30.676 -37.682 -10.941 1.00 83.56 401 LYS A C 1
ATOM 3257 O O . LYS A 1 401 ? 30.160 -37.548 -9.833 1.00 83.56 401 LYS A O 1
ATOM 3262 N N . HIS A 1 402 ? 31.854 -37.129 -11.242 1.00 84.50 402 HIS A N 1
ATOM 3263 C CA . HIS A 1 402 ? 32.617 -36.331 -10.282 1.00 84.50 402 HIS A CA 1
ATOM 3264 C C . HIS A 1 402 ? 31.848 -35.086 -9.810 1.00 84.50 402 HIS A C 1
ATOM 3266 O O . HIS A 1 402 ? 31.927 -34.726 -8.635 1.00 84.50 402 HIS A O 1
ATOM 3272 N N . LEU A 1 403 ? 31.104 -34.417 -10.693 1.00 83.00 403 LEU A N 1
ATOM 3273 C CA . LEU A 1 403 ? 30.295 -33.253 -10.331 1.00 83.00 403 LEU A CA 1
ATOM 3274 C C . LEU A 1 403 ? 29.138 -33.640 -9.403 1.00 83.00 403 LEU A C 1
ATOM 3276 O O . LEU A 1 403 ? 28.968 -32.992 -8.374 1.00 83.00 403 LEU A O 1
ATOM 3280 N N . LEU A 1 404 ? 28.408 -34.717 -9.706 1.00 82.56 404 LEU A N 1
ATOM 3281 C CA . LEU A 1 404 ? 27.303 -35.214 -8.874 1.00 82.56 404 LEU A CA 1
ATOM 3282 C C . LEU A 1 404 ? 27.764 -35.668 -7.482 1.00 82.56 404 LEU A C 1
ATOM 3284 O O . LEU A 1 404 ? 27.046 -35.486 -6.504 1.00 82.56 404 LEU A O 1
ATOM 3288 N N . GLU A 1 405 ? 28.972 -36.218 -7.373 1.00 81.75 405 GLU A N 1
ATOM 3289 C CA . GLU A 1 405 ? 29.551 -36.624 -6.088 1.00 81.75 405 GLU A CA 1
ATOM 3290 C C . GLU A 1 405 ? 30.031 -35.432 -5.239 1.00 81.75 405 GLU A C 1
ATOM 3292 O O . GLU A 1 405 ? 30.043 -35.510 -4.009 1.00 81.75 405 GLU A O 1
ATOM 3297 N N . ASN A 1 406 ? 30.442 -34.326 -5.873 1.00 83.56 406 ASN A N 1
ATOM 3298 C CA . ASN A 1 406 ? 31.121 -33.212 -5.197 1.00 83.56 406 ASN A CA 1
ATOM 3299 C C . ASN A 1 406 ? 30.312 -31.910 -5.130 1.00 83.56 406 ASN A C 1
ATOM 3301 O O . ASN A 1 406 ? 30.786 -30.940 -4.533 1.00 83.56 406 ASN A O 1
ATOM 3305 N N . LEU A 1 407 ? 29.127 -31.856 -5.737 1.00 85.62 407 LEU A N 1
ATOM 3306 C CA . LEU A 1 407 ? 28.245 -30.694 -5.707 1.00 85.62 407 LEU A CA 1
ATOM 3307 C C . LEU A 1 407 ? 26.941 -31.010 -4.985 1.00 85.62 407 LEU A C 1
ATOM 3309 O O . LEU A 1 407 ? 26.366 -32.085 -5.111 1.00 85.62 407 LEU A O 1
ATOM 3313 N N . LYS A 1 408 ? 26.449 -30.026 -4.235 1.00 86.06 408 LYS A N 1
ATOM 3314 C CA . LYS A 1 408 ? 25.112 -30.045 -3.648 1.00 86.06 408 LYS A CA 1
ATOM 3315 C C . LYS A 1 408 ? 24.132 -29.407 -4.607 1.00 86.06 408 LYS A C 1
ATOM 3317 O O . LYS A 1 408 ? 24.375 -28.305 -5.090 1.00 86.06 408 LYS A O 1
ATOM 3322 N N . LEU A 1 409 ? 23.017 -30.091 -4.835 1.00 84.25 409 LEU A N 1
ATOM 3323 C CA . LEU A 1 409 ? 22.003 -29.708 -5.810 1.00 84.25 409 LEU A CA 1
ATOM 3324 C C . LEU A 1 409 ? 20.736 -29.243 -5.093 1.00 84.25 409 LEU A C 1
ATOM 3326 O O . LEU A 1 409 ? 20.153 -29.972 -4.290 1.00 84.25 409 LEU A O 1
ATOM 3330 N N . ALA A 1 410 ? 20.301 -28.017 -5.380 1.00 83.25 410 ALA A N 1
ATOM 3331 C CA . ALA A 1 410 ? 19.039 -27.476 -4.890 1.00 83.25 410 ALA A CA 1
ATOM 3332 C C . ALA A 1 410 ? 18.117 -27.100 -6.048 1.00 83.25 410 ALA A C 1
ATOM 3334 O O . ALA A 1 410 ? 18.513 -26.379 -6.965 1.00 83.25 410 ALA A O 1
ATOM 3335 N N . TYR A 1 411 ? 16.851 -27.502 -5.950 1.00 76.81 411 TYR A N 1
ATOM 3336 C CA . TYR A 1 411 ? 15.821 -27.096 -6.900 1.00 76.81 411 TYR A CA 1
ATOM 3337 C C . TYR A 1 411 ? 15.057 -25.868 -6.410 1.00 76.81 411 TYR A C 1
ATOM 3339 O O . TYR A 1 411 ? 14.505 -25.860 -5.310 1.00 76.81 411 TYR A O 1
ATOM 3347 N N . GLN A 1 412 ? 14.958 -24.844 -7.264 1.00 71.88 412 GLN A N 1
ATOM 3348 C CA . GLN A 1 412 ? 14.131 -23.662 -7.012 1.00 71.88 412 GLN A CA 1
ATOM 3349 C C . GLN A 1 412 ? 13.100 -23.463 -8.132 1.00 71.88 412 GLN A C 1
ATOM 3351 O O . GLN A 1 412 ? 13.384 -23.581 -9.326 1.00 71.88 412 GLN A O 1
ATOM 3356 N N . SER A 1 413 ? 11.869 -23.116 -7.751 1.00 60.81 413 SER A N 1
ATOM 3357 C CA . SER A 1 413 ? 10.803 -22.802 -8.708 1.00 60.81 413 SER A CA 1
ATOM 3358 C C . SER A 1 413 ? 10.979 -21.395 -9.304 1.00 60.81 413 SER A C 1
ATOM 3360 O O . SER A 1 413 ? 10.924 -20.381 -8.601 1.00 60.81 413 SER A O 1
ATOM 3362 N N . GLY A 1 414 ? 11.192 -21.316 -10.622 1.00 56.38 414 GLY A N 1
ATOM 3363 C CA . GLY A 1 414 ? 11.299 -20.057 -11.362 1.00 56.38 414 GLY A CA 1
ATOM 3364 C C . GLY A 1 414 ? 10.019 -19.654 -12.107 1.00 56.38 414 GLY A C 1
ATOM 3365 O O . GLY A 1 414 ? 8.997 -20.330 -12.057 1.00 56.38 414 GLY A O 1
ATOM 3366 N N . LYS A 1 415 ? 10.057 -18.511 -12.815 1.00 45.62 415 LYS A N 1
ATOM 3367 C CA . LYS A 1 415 ? 8.885 -17.915 -13.502 1.00 45.62 415 LYS A CA 1
ATOM 3368 C C . LYS A 1 415 ? 8.397 -18.670 -14.755 1.00 45.62 415 LYS A C 1
ATOM 3370 O O . LYS A 1 415 ? 7.394 -18.244 -15.316 1.00 45.62 415 LYS A O 1
ATOM 3375 N N . ALA A 1 416 ? 9.067 -19.738 -15.191 1.00 35.66 416 ALA A N 1
ATOM 3376 C CA . ALA A 1 416 ? 8.631 -20.526 -16.352 1.00 35.66 416 ALA A CA 1
ATOM 3377 C C . ALA A 1 416 ? 9.154 -21.976 -16.383 1.00 35.66 416 ALA A C 1
ATOM 3379 O O . ALA A 1 416 ? 8.520 -22.805 -17.018 1.00 35.66 416 ALA A O 1
ATOM 3380 N N . LEU A 1 417 ? 10.252 -22.309 -15.691 1.00 37.31 417 LEU A N 1
ATOM 3381 C CA . LEU A 1 417 ? 10.816 -23.665 -15.604 1.00 37.31 417 LEU A CA 1
ATOM 3382 C C . LEU A 1 417 ? 11.438 -23.897 -14.211 1.00 37.31 417 LEU A C 1
ATOM 3384 O O . LEU A 1 417 ? 11.632 -22.945 -13.447 1.00 37.31 417 LEU A O 1
ATOM 3388 N N . ARG A 1 418 ? 11.677 -25.169 -13.867 1.00 41.72 418 ARG A N 1
ATOM 3389 C CA . ARG A 1 418 ? 12.442 -25.598 -12.680 1.00 41.72 418 ARG A CA 1
ATOM 3390 C C . ARG A 1 418 ? 13.933 -25.355 -12.954 1.00 41.72 418 ARG A C 1
ATOM 3392 O O . ARG A 1 418 ? 14.355 -25.551 -14.089 1.00 41.72 418 ARG A O 1
ATOM 3399 N N . PHE A 1 419 ? 14.696 -24.902 -11.959 1.00 48.25 419 PHE A N 1
ATOM 3400 C CA . PHE A 1 419 ? 16.122 -24.589 -12.119 1.00 48.25 419 PHE A CA 1
ATOM 3401 C C . PHE A 1 419 ? 16.955 -25.170 -10.976 1.00 48.25 419 PHE A C 1
ATOM 3403 O O . PHE A 1 419 ? 16.456 -25.299 -9.854 1.00 48.25 419 PHE A O 1
ATOM 3410 N N . GLU A 1 420 ? 18.214 -25.462 -11.286 1.00 54.78 420 GLU A N 1
ATOM 3411 C CA . GLU A 1 420 ? 19.199 -26.084 -10.402 1.00 54.78 420 GLU A CA 1
ATOM 3412 C C . GLU A 1 420 ? 20.205 -25.034 -9.916 1.00 54.78 420 GLU A C 1
ATOM 3414 O O . GLU A 1 420 ? 20.632 -24.155 -10.675 1.00 54.78 420 GLU A O 1
ATOM 3419 N N . ILE A 1 421 ? 20.521 -25.086 -8.623 1.00 56.28 421 ILE A N 1
ATOM 3420 C CA . ILE A 1 421 ? 21.583 -24.308 -7.985 1.00 56.28 421 ILE A CA 1
AT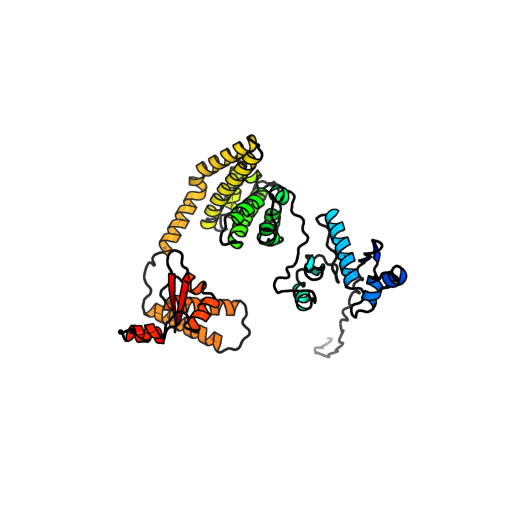OM 3421 C C . ILE A 1 421 ? 22.575 -25.305 -7.400 1.00 56.28 421 ILE A C 1
ATOM 3423 O O . ILE A 1 421 ? 22.184 -26.152 -6.597 1.00 56.28 421 ILE A O 1
ATOM 3427 N N . GLU A 1 422 ? 23.842 -25.142 -7.760 1.00 57.44 422 GLU A N 1
ATOM 3428 C CA . GLU A 1 422 ? 24.945 -26.011 -7.367 1.00 57.44 422 GLU A CA 1
ATOM 3429 C C . GLU A 1 422 ? 25.979 -25.266 -6.520 1.00 57.44 422 GLU A C 1
ATOM 3431 O O . GLU A 1 422 ? 26.201 -24.058 -6.687 1.00 57.44 422 GLU A O 1
ATOM 3436 N N . TRP A 1 423 ? 26.622 -25.974 -5.592 1.00 72.44 423 TRP A N 1
ATOM 3437 C CA . TRP A 1 423 ? 27.812 -25.500 -4.881 1.00 72.44 423 TRP A CA 1
ATOM 3438 C C . TRP A 1 423 ? 28.621 -26.664 -4.299 1.00 72.44 423 TRP A C 1
ATOM 3440 O O . TRP A 1 423 ? 28.087 -27.754 -4.119 1.00 72.44 423 TRP A O 1
ATOM 3450 N N . LYS A 1 424 ? 29.901 -26.412 -4.002 1.00 54.41 424 LYS A N 1
ATOM 3451 C CA . LYS A 1 424 ? 30.785 -27.333 -3.267 1.00 54.41 424 LYS A CA 1
ATOM 3452 C C . LYS A 1 424 ? 30.636 -27.169 -1.761 1.00 54.41 424 LYS A C 1
ATOM 3454 O O . LYS A 1 424 ? 30.541 -25.994 -1.324 1.00 54.41 424 LYS A O 1
#